Protein 3BB6 (pdb70)

Secondary structure (DSSP, 8-state):
----TT-EEEEE---B-TTTS-GGGGSSB--TT--TTEEEEEE---EEEEEEESSTT-SS-SEEEEEETTBEEEPPSS-EEEEE--TT--BEEEEEE-TTT--B-/----TT-EEEEEPPPB-TTTS-GGGGS-B--TT--TTEEEEEE---EEEEEE-SSSS-SS-SEEEEEETTBEEEPPSS--EEEE--TT--BEEEEEE-TTT--B---/----TT-EEEEE---B-TTTS-GGGGSSB----SSS-PEEEEE---EEEEEE-SSSS-SS-SEEEEEETTBEEEPPTT--EEEE--TT--BEEEEEE-------SS---/----TT-EEEEE---B-TTTS-GGGSSSB----SSTT-EEEEE---EEEEEE-SSTT-SS-SEEEEEETTBEEEPPTT--EEEE---S--BEEEEEE---

Nearest PDB structures (foldseek):
  3bb6-assembly3_D  TM=9.690E-01  e=2.641E-16  Escherichia coli K-12
  3bb6-assembly1_C  TM=9.074E-01  e=3.732E-17  Escherichia coli K-12
  3dl3-assembly3_E  TM=9.342E-01  e=2.863E-09  Aliivibrio fischeri ES114
  3dl3-assembly3_B  TM=9.219E-01  e=2.568E-09  Aliivibrio fischeri ES114
  3dl3-assembly4_I  TM=8.961E-01  e=1.854E-09  Aliivibrio fischeri ES114

CATH classification: 2.60.120.10

InterPro domains:
  IPR014510 Tellurite resistance predicted, YeaR [PIRSF020632] (1-119)
  IPR014710 RmlC-like jelly roll fold [G3DSA:2.60.120.10] (1-119)
  IPR015392 TehB/YeaR-like domain [PF09313] (12-96)

Structure (mmCIF, N/CA/C/O backbone):
data_3BB6
#
_entry.id   3BB6
#
_cell.length_a   68.943
_cell.length_b   82.472
_cell.length_c   109.924
_cell.angle_alpha   90.00
_cell.angle_beta   90.00
_cell.angle_gamma   90.00
#
_symmetry.space_group_name_H-M   'P 21 21 21'
#
loop_
_entity.id
_entity.type
_entity.pdbx_description
1 polymer 'Uncharacterized protein yeaR'
2 non-polymer 'ZINC ION'
3 water water
#
loop_
_atom_site.group_PDB
_atom_site.id
_atom_site.type_symbol
_atom_site.label_atom_id
_atom_site.label_alt_id
_atom_site.label_comp_id
_atom_site.label_asym_id
_atom_site.label_entity_id
_atom_site.label_seq_id
_atom_site.pdbx_PDB_ins_code
_atom_site.Cartn_x
_atom_site.Cartn_y
_atom_site.Cartn_z
_atom_site.occupancy
_atom_site.B_iso_or_equiv
_atom_site.auth_seq_id
_atom_site.auth_comp_id
_atom_site.auth_asym_id
_atom_site.auth_atom_id
_atom_site.pdbx_PDB_model_num
ATOM 9 N N . LEU A 1 2 ? -13.442 41.679 76.233 1.00 18.00 2 LEU A N 1
ATOM 10 C CA . LEU A 1 2 ? -14.099 40.631 75.458 1.00 18.85 2 LEU A CA 1
ATOM 11 C C . LEU A 1 2 ? -13.343 40.580 74.142 1.00 19.21 2 LEU A C 1
ATOM 12 O O . LEU A 1 2 ? -12.929 41.619 73.623 1.00 18.96 2 LEU A O 1
ATOM 17 N N . GLN A 1 3 ? -13.143 39.381 73.616 1.00 19.14 3 GLN A N 1
ATOM 18 C CA . GLN A 1 3 ? -12.454 39.222 72.349 1.00 22.00 3 GLN A CA 1
ATOM 19 C C . GLN A 1 3 ? -13.374 38.401 71.473 1.00 22.65 3 GLN A C 1
ATOM 20 O O . GLN A 1 3 ? -14.116 37.546 71.966 1.00 22.82 3 GLN A O 1
ATOM 26 N N . ILE A 1 4 ? -13.361 38.689 70.182 1.00 21.10 4 ILE A N 1
ATOM 27 C CA . ILE A 1 4 ? -14.198 37.952 69.259 1.00 19.14 4 ILE A CA 1
ATOM 28 C C . ILE A 1 4 ? -13.301 36.909 68.604 1.00 19.09 4 ILE A C 1
ATOM 29 O O . ILE A 1 4 ? -12.244 37.236 68.074 1.00 16.76 4 ILE A O 1
ATOM 34 N N . PRO A 1 5 ? -13.696 35.628 68.673 1.00 20.61 5 PRO A N 1
ATOM 35 C CA . PRO A 1 5 ? -12.919 34.533 68.084 1.00 21.06 5 PRO A CA 1
ATOM 36 C C . PRO A 1 5 ? -12.514 34.812 66.632 1.00 21.95 5 PRO A C 1
ATOM 37 O O . PRO A 1 5 ? -13.254 35.459 65.881 1.00 22.69 5 PRO A O 1
ATOM 41 N N . GLN A 1 6 ? -11.339 34.311 66.257 1.00 22.09 6 GLN A N 1
ATOM 42 C CA . GLN A 1 6 ? -10.784 34.479 64.916 1.00 23.20 6 GLN A CA 1
ATOM 43 C C . GLN A 1 6 ? -11.651 33.991 63.753 1.00 22.73 6 GLN A C 1
ATOM 44 O O . GLN A 1 6 ? -11.567 34.534 62.646 1.00 21.84 6 GLN A O 1
ATOM 50 N N . ASN A 1 7 ? -12.473 32.973 63.986 1.00 22.36 7 ASN A N 1
ATOM 51 C CA . ASN A 1 7 ? -13.318 32.432 62.923 1.00 22.88 7 ASN A CA 1
ATOM 52 C C . ASN A 1 7 ? -14.631 33.187 62.710 1.00 21.48 7 ASN A C 1
ATOM 53 O O . ASN A 1 7 ? -15.351 32.905 61.756 1.00 23.53 7 ASN A O 1
ATOM 58 N N . TYR A 1 8 ? -14.957 34.142 63.574 1.00 20.44 8 TYR A N 1
ATOM 59 C CA . TYR A 1 8 ? -16.217 34.866 63.406 1.00 20.15 8 TYR A CA 1
ATOM 60 C C . TYR A 1 8 ? -16.284 35.694 62.123 1.00 19.92 8 TYR A C 1
ATOM 61 O O . TYR A 1 8 ? -15.262 36.102 61.584 1.00 21.33 8 TYR A O 1
ATOM 70 N N . ILE A 1 9 ? -17.499 35.941 61.645 1.00 21.43 9 ILE A N 1
ATOM 71 C CA . ILE A 1 9 ? -17.727 36.655 60.392 1.00 21.06 9 ILE A CA 1
ATOM 72 C C . ILE A 1 9 ? -18.278 38.069 60.571 1.00 22.09 9 ILE A C 1
ATOM 73 O O . ILE A 1 9 ? -19.176 38.286 61.382 1.00 22.44 9 ILE A O 1
ATOM 78 N N . HIS A 1 10 ? -17.750 39.024 59.807 1.00 22.10 10 HIS A N 1
ATOM 79 C CA . HIS A 1 10 ? -18.246 40.396 59.875 1.00 25.83 10 HIS A CA 1
ATOM 80 C C . HIS A 1 10 ? -19.547 40.408 59.069 1.00 26.73 10 HIS A C 1
ATOM 81 O O . HIS A 1 10 ? -19.545 40.133 57.866 1.00 27.77 10 HIS A O 1
ATOM 88 N N . THR A 1 11 ? -20.653 40.731 59.730 1.00 27.80 11 THR A N 1
ATOM 89 C CA . THR A 1 11 ? -21.955 40.723 59.070 1.00 30.10 11 THR A CA 1
ATOM 90 C C . THR A 1 11 ? -22.555 42.071 58.739 1.00 30.95 11 THR A C 1
ATOM 91 O O . THR A 1 11 ? -23.203 42.228 57.707 1.00 32.73 11 THR A O 1
ATOM 95 N N . ARG A 1 12 ? -22.360 43.044 59.617 1.00 32.16 12 ARG A N 1
ATOM 96 C CA . ARG A 1 12 ? -22.934 44.358 59.389 1.00 32.17 12 ARG A CA 1
ATOM 97 C C . ARG A 1 12 ? -22.118 45.466 60.034 1.00 31.13 12 ARG A C 1
ATOM 98 O O . ARG A 1 12 ? -21.442 45.265 61.047 1.00 29.84 12 ARG A O 1
ATOM 106 N N . SER A 1 13 ? -22.193 46.644 59.434 1.00 29.25 13 SER A N 1
ATOM 107 C CA . SER A 1 13 ? -21.493 47.801 59.941 1.00 29.32 13 SER A CA 1
ATOM 108 C C . SER A 1 13 ? -22.471 48.961 59.927 1.00 28.25 13 SER A C 1
ATOM 109 O O . SER A 1 13 ? -23.125 49.195 58.920 1.00 29.68 13 SER A O 1
ATOM 112 N N . THR A 1 14 ? -22.601 49.678 61.038 1.00 27.10 14 THR A N 1
ATOM 113 C CA . THR A 1 14 ? -23.508 50.822 61.059 1.00 25.96 14 THR A CA 1
ATOM 114 C C . THR A 1 14 ? -22.695 52.025 60.594 1.00 27.23 14 THR A C 1
ATOM 115 O O . THR A 1 14 ? -21.463 52.001 60.624 1.00 27.05 14 THR A O 1
ATOM 119 N N . PRO A 1 15 ? -23.367 53.090 60.141 1.00 27.22 15 PRO A N 1
ATOM 120 C CA . PRO A 1 15 ? -22.565 54.238 59.712 1.00 26.07 15 PRO A CA 1
ATOM 121 C C . PRO A 1 15 ? -22.088 54.987 60.948 1.00 24.84 15 PRO A C 1
ATOM 122 O O . PRO A 1 15 ? -22.444 54.625 62.066 1.00 25.12 15 PRO A O 1
ATOM 126 N N . PHE A 1 16 ? -21.270 56.013 60.751 1.00 23.35 16 PHE A N 1
ATOM 127 C CA . PHE A 1 16 ? -20.782 56.804 61.869 1.00 23.10 16 PHE A CA 1
ATOM 128 C C . PHE A 1 16 ? -21.947 57.575 62.478 1.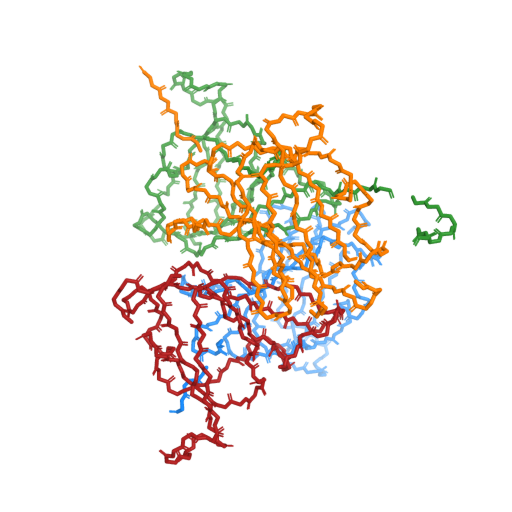00 24.87 16 PHE A C 1
ATOM 129 O O . PHE A 1 16 ? -22.756 58.164 61.753 1.00 25.55 16 PHE A O 1
ATOM 137 N N . TRP A 1 17 ? -22.037 57.562 63.806 1.00 24.01 17 TRP A N 1
ATOM 138 C CA . TRP A 1 17 ? -23.103 58.267 64.500 1.00 24.04 17 TRP A CA 1
ATOM 139 C C . TRP A 1 17 ? -22.589 59.140 65.638 1.00 24.05 17 TRP A C 1
ATOM 140 O O . TRP A 1 17 ? -21.522 58.881 66.209 1.00 22.54 17 TRP A O 1
ATOM 151 N N . ASN A 1 18 ? -23.380 60.165 65.960 1.00 22.83 18 ASN A N 1
ATOM 152 C CA . ASN A 1 18 ? -23.104 61.098 67.051 1.00 24.41 18 ASN A CA 1
ATOM 153 C C . ASN A 1 18 ? -24.420 61.206 67.833 1.00 23.58 18 ASN A C 1
ATOM 154 O O . ASN A 1 18 ? -25.407 60.559 67.478 1.00 22.45 18 ASN A O 1
ATOM 159 N N . LYS A 1 19 ? -24.447 62.009 68.889 1.00 25.95 19 LYS A N 1
ATOM 160 C CA . LYS A 1 19 ? -25.661 62.135 69.695 1.00 29.74 19 LYS A CA 1
ATOM 161 C C . LYS A 1 19 ? -26.932 62.372 68.895 1.00 29.85 19 LYS A C 1
ATOM 162 O O . LYS A 1 19 ? -28.003 61.919 69.292 1.00 30.78 19 LYS A O 1
ATOM 168 N N . GLN A 1 20 ? -26.812 63.066 67.765 1.00 29.32 20 GLN A N 1
ATOM 169 C CA . GLN A 1 20 ? -27.969 63.383 66.930 1.00 29.81 20 GLN A CA 1
ATOM 170 C C . GLN A 1 20 ? -28.390 62.373 65.850 1.00 29.69 20 GLN A C 1
ATOM 171 O O . GLN A 1 20 ? -29.586 62.167 65.631 1.00 28.97 20 GLN A O 1
ATOM 177 N N . THR A 1 21 ? -27.423 61.751 65.177 1.00 28.88 21 THR A N 1
ATOM 178 C CA . THR A 1 21 ? -27.729 60.811 64.098 1.00 27.23 21 THR A CA 1
ATOM 179 C C . THR A 1 21 ? -27.969 59.374 64.523 1.00 27.79 21 THR A C 1
ATOM 180 O O . THR A 1 21 ? -28.529 58.585 63.761 1.00 28.26 21 THR A O 1
ATOM 184 N N . ALA A 1 22 ? -27.541 59.027 65.731 1.00 28.28 22 ALA A N 1
ATOM 185 C CA . ALA A 1 22 ? -27.721 57.667 66.225 1.00 29.55 22 ALA A CA 1
ATOM 186 C C . ALA A 1 22 ? -29.152 57.469 66.726 1.00 29.69 22 ALA A C 1
ATOM 187 O O . ALA A 1 22 ? -29.781 58.408 67.214 1.00 30.20 22 ALA A O 1
ATOM 189 N N . PRO A 1 23 ? -29.690 56.245 66.603 1.00 30.84 23 PRO A N 1
ATOM 190 C CA . PRO A 1 23 ? -31.059 55.972 67.069 1.00 31.06 23 PRO A CA 1
ATOM 191 C C . PRO A 1 23 ? -31.219 56.394 68.525 1.00 31.67 23 PRO A C 1
ATOM 192 O O . PRO A 1 23 ? -30.449 55.970 69.386 1.00 32.60 23 PRO A O 1
ATOM 196 N N . ALA A 1 24 ? -32.214 57.229 68.795 1.00 31.93 24 ALA A N 1
ATOM 197 C CA . ALA A 1 24 ? -32.453 57.717 70.148 1.00 32.64 24 ALA A CA 1
ATOM 198 C C . ALA A 1 24 ? -32.401 56.627 71.223 1.00 32.84 24 ALA A C 1
ATOM 199 O O . ALA A 1 24 ? -31.788 56.818 72.278 1.00 31.62 24 ALA A O 1
ATOM 201 N N . GLY A 1 25 ? -33.035 55.488 70.950 1.00 32.03 25 GLY A N 1
ATOM 202 C CA . GLY A 1 25 ? -33.084 54.401 71.918 1.00 33.00 25 GLY A CA 1
ATOM 203 C C . GLY A 1 25 ? -31.785 53.708 72.312 1.00 34.36 25 GLY A C 1
ATOM 204 O O . GLY A 1 25 ? -31.776 52.890 73.234 1.00 32.26 25 GLY A O 1
ATOM 205 N N . ILE A 1 26 ? -30.689 54.024 71.627 1.00 34.71 26 ILE A N 1
ATOM 206 C CA . ILE A 1 26 ? -29.414 53.401 71.944 1.00 33.68 26 ILE A CA 1
ATOM 207 C C . ILE A 1 26 ? -28.858 53.974 73.250 1.00 33.76 26 ILE A C 1
ATOM 208 O O . ILE A 1 26 ? -28.058 53.327 73.927 1.00 33.10 26 ILE A O 1
ATOM 213 N N . PHE A 1 27 ? -29.301 55.178 73.608 1.00 32.17 27 PHE A N 1
ATOM 214 C CA . PHE A 1 27 ? -28.845 55.826 74.833 1.00 31.96 27 PHE A CA 1
ATOM 215 C C . PHE A 1 27 ? -29.691 55.439 76.040 1.00 32.20 27 PHE A C 1
ATOM 216 O O . PHE A 1 27 ? -29.413 55.855 77.163 1.00 30.75 27 PHE A O 1
ATOM 224 N N . GLU A 1 28 ? -30.721 54.633 75.803 1.00 33.03 28 GLU A N 1
ATOM 225 C CA . GLU A 1 28 ? -31.588 54.168 76.883 1.00 35.09 28 GLU A CA 1
ATOM 226 C C . GLU A 1 28 ? -31.319 52.683 77.082 1.00 33.81 28 GLU A C 1
ATOM 227 O O . GLU A 1 28 ? -30.899 52.001 76.147 1.00 34.72 28 GLU A O 1
ATOM 233 N N . ARG A 1 29 ? -31.557 52.181 78.288 1.00 32.64 29 ARG A N 1
ATOM 234 C CA . ARG A 1 29 ? -31.313 50.770 78.579 1.00 32.48 29 ARG A CA 1
ATOM 235 C C . ARG A 1 29 ? -32.089 49.905 77.606 1.00 31.36 29 ARG A C 1
ATOM 236 O O . ARG A 1 29 ? -33.303 50.038 77.455 1.00 29.44 29 ARG A O 1
ATOM 244 N N . HIS A 1 30 ? -31.371 49.023 76.927 1.00 30.86 30 HIS A N 1
ATOM 245 C CA . HIS A 1 30 ? -31.992 48.164 75.942 1.00 31.83 30 HIS A CA 1
ATOM 246 C C . HIS A 1 30 ? -31.221 46.877 75.749 1.00 32.36 30 HIS A C 1
ATOM 247 O O . HIS A 1 30 ? -30.140 46.688 76.300 1.00 32.23 30 HIS A O 1
ATOM 254 N N . LEU A 1 31 ? -31.800 46.004 74.934 1.00 34.35 31 LEU A N 1
ATOM 255 C CA . LEU A 1 31 ? -31.210 44.719 74.591 1.00 35.98 31 LEU A CA 1
ATOM 256 C C . LEU A 1 31 ? -31.017 44.801 73.079 1.00 37.03 31 LEU A C 1
ATOM 257 O O . LEU A 1 31 ? -31.951 45.137 72.353 1.00 36.69 31 LEU A O 1
ATOM 262 N N . ASP A 1 32 ? -29.807 44.538 72.601 1.00 38.40 32 ASP A N 1
ATOM 263 C CA . ASP A 1 32 ? -29.564 44.604 71.166 1.00 40.11 32 ASP A CA 1
ATOM 264 C C . ASP A 1 32 ? -30.513 43.677 70.411 1.00 40.09 32 ASP A C 1
ATOM 265 O O . ASP A 1 32 ? -30.648 42.497 70.731 1.00 39.73 32 ASP A O 1
ATOM 270 N N . LYS A 1 33 ? -31.174 44.236 69.408 1.00 40.94 33 LYS A N 1
ATOM 271 C CA . LYS A 1 33 ? -32.132 43.506 68.594 1.00 42.67 33 LYS A CA 1
ATOM 272 C C . LYS A 1 33 ? -31.515 42.263 67.949 1.00 41.77 33 LYS A C 1
ATOM 273 O O . LYS A 1 33 ? -30.628 42.367 67.096 1.00 41.61 33 LYS A O 1
ATOM 279 N N . GLY A 1 34 ? -31.982 41.091 68.373 1.00 39.73 34 GLY A N 1
ATOM 280 C CA . GLY A 1 34 ? -31.475 39.848 67.820 1.00 36.68 34 GLY A CA 1
ATOM 281 C C . GLY A 1 34 ? -30.286 39.262 68.560 1.00 35.79 34 GLY A C 1
ATOM 282 O O . GLY A 1 34 ? -29.777 38.206 68.167 1.00 35.79 34 GLY A O 1
ATOM 283 N N . THR A 1 35 ? -29.834 39.931 69.621 1.00 32.31 35 THR A N 1
ATOM 284 C CA . THR A 1 35 ? -28.689 39.434 70.387 1.00 29.96 35 THR A CA 1
ATOM 285 C C . THR A 1 35 ? -28.915 38.009 70.892 1.00 29.38 35 THR A C 1
ATOM 286 O O . THR A 1 35 ? -30.010 37.659 71.325 1.00 29.32 35 THR A O 1
ATOM 290 N N . ARG A 1 36 ? -27.865 37.197 70.831 1.00 28.07 36 ARG A N 1
ATOM 291 C CA . ARG A 1 36 ? -27.914 35.818 71.293 1.00 27.93 36 ARG A CA 1
ATOM 292 C C . ARG A 1 36 ? -26.475 35.300 71.288 1.00 27.75 36 ARG A C 1
ATOM 293 O O . ARG A 1 36 ? -25.584 35.929 70.712 1.00 27.37 36 ARG A O 1
ATOM 301 N N . PRO A 1 37 ? -26.218 34.153 71.925 1.00 26.94 37 PRO A N 1
ATOM 302 C CA . PRO A 1 37 ? -24.830 33.678 71.907 1.00 26.41 37 PRO A CA 1
ATOM 303 C C . PRO A 1 37 ? -24.293 33.551 70.486 1.00 26.24 37 PRO A C 1
ATOM 304 O O . PRO A 1 37 ? -24.953 32.978 69.616 1.00 27.51 37 PRO A O 1
ATOM 308 N N . GLY A 1 38 ? -23.106 34.112 70.256 1.00 23.87 38 GLY A N 1
ATOM 309 C CA . GLY A 1 38 ? -22.493 34.054 68.940 1.00 22.80 38 GLY A CA 1
ATOM 310 C C . GLY A 1 38 ? -22.650 35.335 68.132 1.00 21.07 38 GLY A C 1
ATOM 311 O O . GLY A 1 38 ? -22.286 35.388 66.961 1.00 23.54 38 GLY A O 1
ATOM 312 N N . VAL A 1 39 ? -23.207 36.365 68.754 1.00 19.45 39 VAL A N 1
ATOM 313 C CA . VAL A 1 39 ? -23.397 37.654 68.100 1.00 20.15 39 VAL A CA 1
ATOM 314 C C . VAL A 1 39 ? -22.724 38.722 68.962 1.00 20.01 39 VAL A C 1
ATOM 315 O O . VAL A 1 39 ? -23.251 39.115 69.998 1.00 19.02 39 VAL A O 1
ATOM 319 N N . TYR A 1 40 ? -21.561 39.189 68.512 1.00 19.88 40 TYR A N 1
ATOM 320 C CA . TYR A 1 40 ? -20.794 40.188 69.242 1.00 20.09 40 TYR A CA 1
ATOM 321 C C . TYR A 1 40 ? -20.693 41.535 68.558 1.00 19.79 40 TYR A C 1
ATOM 322 O O . TYR A 1 40 ? -20.251 41.620 67.412 1.00 18.73 40 TYR A O 1
ATOM 331 N N . PRO A 1 41 ? -21.122 42.606 69.243 1.00 19.66 41 PRO A N 1
ATOM 332 C CA . PRO A 1 41 ? -21.014 43.931 68.625 1.00 18.53 41 PRO A CA 1
ATOM 333 C C . PRO A 1 41 ? -19.691 44.574 69.085 1.00 17.89 41 PRO A C 1
ATOM 334 O O . PRO A 1 41 ? -19.251 44.362 70.220 1.00 18.77 41 PRO A O 1
ATOM 338 N N . ARG A 1 42 ? -19.053 45.338 68.200 1.00 17.50 42 ARG A N 1
ATOM 339 C CA . ARG A 1 42 ? -17.793 46.029 68.505 1.00 15.55 42 ARG A CA 1
ATOM 340 C C . ARG A 1 42 ? -17.974 47.531 68.254 1.00 14.23 42 ARG A C 1
ATOM 341 O O . ARG A 1 42 ? -18.299 47.954 67.141 1.00 13.83 42 ARG A O 1
ATOM 349 N N . LEU A 1 43 ? -17.762 48.336 69.290 1.00 14.33 43 LEU A N 1
ATOM 350 C CA . LEU A 1 43 ? -17.924 49.772 69.154 1.00 13.95 43 LEU A CA 1
ATOM 351 C C . LEU A 1 43 ? -16.586 50.486 69.178 1.00 13.45 43 LEU A C 1
ATOM 352 O O . LEU A 1 43 ? -15.843 50.410 70.146 1.00 12.68 43 LEU A O 1
ATOM 357 N N . SER A 1 44 ? -16.296 51.185 68.089 1.00 14.07 44 SER A N 1
ATOM 358 C CA . SER A 1 44 ? -15.055 51.935 67.952 1.00 16.63 44 SER A CA 1
ATOM 359 C C . SER A 1 44 ? -15.381 53.422 67.934 1.00 17.00 44 SER A C 1
ATOM 360 O O . SER A 1 44 ? -16.286 53.850 67.219 1.00 17.43 44 SER A O 1
ATOM 363 N N . VAL A 1 45 ? -14.661 54.224 68.710 1.00 17.87 45 VAL A N 1
ATOM 364 C CA . VAL A 1 45 ? -14.955 55.646 68.677 1.00 19.88 45 VAL A CA 1
ATOM 365 C C . VAL A 1 45 ? -13.838 56.393 67.943 1.00 18.67 45 VAL A C 1
ATOM 366 O O . VAL A 1 45 ? -12.659 56.305 68.298 1.00 18.27 45 VAL A O 1
ATOM 378 N N . HIS A 1 47 ? -13.820 59.804 67.422 1.00 20.33 47 HIS A N 1
ATOM 379 C CA . HIS A 1 47 ? -13.536 61.095 68.048 1.00 21.80 47 HIS A CA 1
ATOM 380 C C . HIS A 1 47 ? -14.336 61.225 69.336 1.00 19.39 47 HIS A C 1
ATOM 381 O O . HIS A 1 47 ? -15.481 60.780 69.418 1.00 18.44 47 HIS A O 1
ATOM 388 N N . GLY A 1 48 ? -13.717 61.834 70.340 1.00 18.29 48 GLY A N 1
ATOM 389 C CA . GLY A 1 48 ? -14.387 61.996 71.613 1.00 17.60 48 GLY A CA 1
ATOM 390 C C . GLY A 1 48 ? -14.303 60.723 72.434 1.00 17.59 48 GLY A C 1
ATOM 391 O O . GLY A 1 48 ? -13.247 60.101 72.521 1.00 18.99 48 GLY A O 1
ATOM 392 N N . ALA A 1 49 ? -15.418 60.318 73.026 1.00 16.24 49 ALA A N 1
ATOM 393 C CA . ALA A 1 49 ? -15.427 59.115 73.841 1.00 16.76 49 ALA A CA 1
ATOM 394 C C . ALA A 1 49 ? -16.843 58.645 74.103 1.00 16.78 49 ALA A C 1
ATOM 395 O O . ALA A 1 49 ? -17.766 59.451 74.202 1.00 18.24 49 ALA A O 1
ATOM 397 N N . VAL A 1 50 ? -17.007 57.332 74.214 1.00 17.74 50 VAL A N 1
ATOM 398 C CA . VAL A 1 50 ? -18.309 56.738 74.475 1.00 16.68 50 VAL A CA 1
ATOM 399 C C . VAL A 1 50 ? -18.231 55.850 75.705 1.00 19.48 50 VAL A C 1
ATOM 400 O O . VAL A 1 50 ? -17.278 55.084 75.880 1.00 21.31 50 VAL A O 1
ATOM 404 N N . LYS A 1 51 ? -19.230 55.962 76.567 1.00 19.35 51 LYS A N 1
ATOM 405 C CA . LYS A 1 51 ? -19.264 55.156 77.766 1.00 20.21 51 LYS A CA 1
ATOM 406 C C . LYS A 1 51 ? -20.328 54.071 77.670 1.00 21.58 51 LYS A C 1
ATOM 407 O O . LYS A 1 51 ? -21.475 54.338 77.293 1.00 19.26 51 LYS A O 1
ATOM 413 N N . TYR A 1 52 ? -19.938 52.845 78.007 1.00 20.03 52 TYR A N 1
ATOM 414 C CA . TYR A 1 52 ? -20.863 51.725 78.008 1.00 18.70 52 TYR A CA 1
ATOM 415 C C . TYR A 1 52 ? -21.134 51.304 79.455 1.00 19.18 52 TYR A C 1
ATOM 416 O O . TYR A 1 52 ? -20.207 51.190 80.264 1.00 18.33 52 TYR A O 1
ATOM 425 N N . LEU A 1 53 ? -22.412 51.089 79.770 1.00 20.05 53 LEU A N 1
ATOM 426 C CA . LEU A 1 53 ? -22.847 50.656 81.099 1.00 18.32 53 LEU A CA 1
ATOM 427 C C . LEU A 1 53 ? -23.672 49.388 80.910 1.00 20.22 53 LEU A C 1
ATOM 428 O O . LEU A 1 53 ? -24.688 49.394 80.200 1.00 19.39 53 LEU A O 1
ATOM 433 N N . GLY A 1 54 ? -23.233 48.301 81.543 1.00 21.15 54 GLY A N 1
ATOM 434 C CA . GLY A 1 54 ? -23.945 47.036 81.445 1.00 20.76 54 GLY A CA 1
ATOM 435 C C . GLY A 1 54 ? -24.659 46.686 82.739 1.00 21.28 54 GLY A C 1
ATOM 436 O O . GLY A 1 54 ? -24.153 46.948 83.835 1.00 21.16 54 GLY A O 1
ATOM 437 N N . TYR A 1 55 ? -25.843 46.092 82.623 1.00 21.47 55 TYR A N 1
ATOM 438 C CA . TYR A 1 55 ? -26.613 45.725 83.811 1.00 20.96 55 TYR A CA 1
ATOM 439 C C . TYR A 1 55 ? -26.895 44.234 83.893 1.00 21.36 55 TYR A C 1
ATOM 440 O O . TYR A 1 55 ? -27.076 43.572 82.874 1.00 20.49 55 TYR A O 1
ATOM 449 N N . ALA A 1 56 ? -26.927 43.721 85.122 1.00 21.57 56 ALA A N 1
ATOM 450 C CA . ALA A 1 56 ? -27.195 42.313 85.395 1.00 23.57 56 ALA A CA 1
ATOM 451 C C . ALA A 1 56 ? -28.532 41.869 84.790 1.00 25.15 56 ALA A C 1
ATOM 452 O O . ALA A 1 56 ? -28.676 40.726 84.355 1.00 25.68 56 ALA A O 1
ATOM 454 N N . ASP A 1 57 ? -29.512 42.766 84.789 1.00 25.01 57 ASP A N 1
ATOM 455 C CA . ASP A 1 57 ? -30.808 42.466 84.209 1.00 27.23 57 ASP A CA 1
ATOM 456 C C . ASP A 1 57 ? -31.530 43.755 83.854 1.00 28.31 57 ASP A C 1
ATOM 457 O O . ASP A 1 57 ? -31.034 44.861 84.108 1.00 27.68 57 ASP A O 1
ATOM 462 N N . GLU A 1 58 ? -32.710 43.600 83.267 1.00 29.49 58 GLU A N 1
ATOM 463 C CA . GLU A 1 58 ? -33.508 44.733 82.823 1.00 31.49 58 GLU A CA 1
ATOM 464 C C . GLU A 1 58 ? -33.824 45.769 83.889 1.00 31.55 58 GLU A C 1
ATOM 465 O O . GLU A 1 58 ? -33.884 46.958 83.582 1.00 30.89 58 GLU A O 1
ATOM 471 N N . HIS A 1 59 ? -34.005 45.345 85.137 1.00 32.11 59 HIS A N 1
ATOM 472 C CA . HIS A 1 59 ? -34.360 46.307 86.172 1.00 34.97 59 HIS A CA 1
ATOM 473 C C . HIS A 1 59 ? -33.352 46.608 87.271 1.00 34.22 59 HIS A C 1
ATOM 474 O O . HIS A 1 59 ? -33.701 47.263 88.256 1.00 34.90 59 HIS A O 1
ATOM 481 N N . SER A 1 60 ? -32.113 46.144 87.111 1.00 32.62 60 SER A N 1
ATOM 482 C CA . SER A 1 60 ? -31.066 46.415 88.097 1.00 31.81 60 SER A CA 1
ATOM 483 C C . SER A 1 60 ? -30.970 47.925 88.290 1.00 31.94 60 SER A C 1
ATOM 484 O O . SER A 1 60 ? -31.073 48.693 87.328 1.00 31.06 60 SER A O 1
ATOM 487 N N . ALA A 1 61 ? -30.777 48.342 89.534 1.00 31.41 61 ALA A N 1
ATOM 488 C CA . ALA A 1 61 ? -30.680 49.760 89.868 1.00 31.94 61 ALA A CA 1
ATOM 489 C C . ALA A 1 61 ? -29.332 50.347 89.457 1.00 31.98 61 ALA A C 1
ATOM 490 O O . ALA A 1 61 ? -29.249 51.517 89.087 1.00 33.39 61 ALA A O 1
ATOM 492 N N . GLU A 1 62 ? -28.279 49.538 89.524 1.00 29.98 62 GLU A N 1
ATOM 493 C CA . GLU A 1 62 ? -26.944 50.005 89.157 1.00 30.37 62 GLU A CA 1
ATOM 494 C C . GLU A 1 62 ? -26.266 49.041 88.188 1.00 28.80 62 GLU A C 1
ATOM 495 O O . GLU A 1 62 ? -26.550 47.836 88.180 1.00 29.17 62 GLU A O 1
ATOM 501 N N . PRO A 1 63 ? -25.348 49.554 87.358 1.00 25.83 63 PRO A N 1
ATOM 502 C CA . PRO A 1 63 ? -24.671 48.668 86.413 1.00 23.85 63 PRO A CA 1
ATOM 503 C C . PRO A 1 63 ? -23.579 47.851 87.084 1.00 21.72 63 PRO A C 1
ATOM 504 O O . PRO A 1 63 ? -23.025 48.258 88.104 1.00 19.34 63 PRO A O 1
ATOM 508 N N . ASP A 1 64 ? -23.277 46.695 86.504 1.00 20.24 64 ASP A N 1
ATOM 509 C CA . ASP A 1 64 ? -22.230 45.852 87.045 1.00 19.87 64 ASP A CA 1
ATOM 510 C C . ASP A 1 64 ? -21.064 45.809 86.063 1.00 18.84 64 ASP A C 1
ATOM 511 O O . ASP A 1 64 ? -20.149 45.004 86.211 1.00 17.04 64 ASP A O 1
ATOM 516 N N . GLN A 1 65 ? -21.097 46.689 85.062 1.00 19.06 65 GLN A N 1
ATOM 517 C CA . GLN A 1 65 ? -20.030 46.744 84.061 1.00 20.61 65 GLN A CA 1
ATOM 518 C C . GLN A 1 65 ? -19.899 48.149 83.446 1.00 20.34 65 GLN A C 1
ATOM 519 O O . GLN A 1 65 ? -20.843 48.669 82.859 1.00 21.01 65 GLN A O 1
ATOM 525 N N . VAL A 1 66 ? -18.724 48.759 83.591 1.00 20.67 66 VAL A N 1
ATOM 526 C CA . VAL A 1 66 ? -18.480 50.106 83.074 1.00 21.09 66 VAL A CA 1
ATOM 527 C C . VAL A 1 66 ? -17.273 50.121 82.149 1.00 21.95 66 VAL A C 1
ATOM 528 O O . VAL A 1 66 ? -16.189 49.694 82.537 1.00 22.60 66 VAL A O 1
ATOM 532 N N . ILE A 1 67 ? -17.461 50.622 80.932 1.00 21.49 67 ILE A N 1
ATOM 533 C CA . ILE A 1 67 ? -16.381 50.689 79.954 1.00 20.04 67 ILE A CA 1
ATOM 534 C C . ILE A 1 67 ? -16.333 52.053 79.274 1.00 22.13 67 ILE A C 1
ATOM 535 O O . ILE A 1 67 ? -17.298 52.476 78.630 1.00 23.08 67 ILE A O 1
ATOM 540 N N . LEU A 1 68 ? -15.206 52.740 79.409 1.00 22.94 68 LEU A N 1
ATOM 541 C CA . LEU A 1 68 ? -15.044 54.041 78.785 1.00 22.69 68 LEU A CA 1
ATOM 542 C C . LEU A 1 68 ? -14.174 53.850 77.546 1.00 23.66 68 LEU A C 1
ATOM 543 O O . LEU A 1 68 ? -13.007 53.476 77.654 1.00 23.54 68 LEU A O 1
ATOM 548 N N . ILE A 1 69 ? -14.759 54.084 76.373 1.00 24.22 69 ILE A N 1
ATOM 549 C CA . ILE A 1 69 ? -14.055 53.929 75.100 1.00 23.26 69 ILE A CA 1
ATOM 550 C C . ILE A 1 69 ? -13.632 55.290 74.546 1.00 23.41 69 ILE A C 1
ATOM 551 O O . ILE A 1 69 ? -14.480 56.155 74.282 1.00 22.11 69 ILE A O 1
ATOM 556 N N . GLU A 1 70 ? -12.326 55.481 74.373 1.00 22.49 70 GLU A N 1
ATOM 557 C CA . GLU A 1 70 ? -11.816 56.740 73.840 1.00 23.89 70 GLU A CA 1
ATOM 558 C C . GLU A 1 70 ? -11.473 56.627 72.364 1.00 22.72 70 GLU A C 1
ATOM 559 O O . GLU A 1 70 ? -11.458 55.526 71.796 1.00 20.49 70 GLU A O 1
ATOM 565 N N . ALA A 1 71 ? -11.209 57.772 71.741 1.00 18.53 71 ALA A N 1
ATOM 566 C CA . ALA A 1 71 ? -10.850 57.792 70.324 1.00 17.44 71 ALA A CA 1
ATOM 567 C C . ALA A 1 71 ? -9.640 56.875 70.104 1.00 15.79 71 ALA A C 1
ATOM 568 O O . ALA A 1 71 ? -8.667 56.947 70.848 1.00 13.45 71 ALA A O 1
ATOM 570 N N . GLY A 1 72 ? -9.698 56.019 69.089 1.00 15.23 72 GLY A N 1
ATOM 571 C CA . GLY A 1 72 ? -8.585 55.118 68.832 1.00 15.26 72 GLY A CA 1
ATOM 572 C C . GLY A 1 72 ? -8.763 53.769 69.509 1.00 15.62 72 GLY A C 1
ATOM 573 O O . GLY A 1 72 ? -7.969 52.833 69.326 1.00 14.77 72 GLY A O 1
ATOM 574 N N . GLN A 1 73 ? -9.817 53.663 70.308 1.00 15.50 73 GLN A N 1
ATOM 575 C CA . GLN A 1 73 ? -10.106 52.412 71.006 1.00 15.58 73 GLN A CA 1
ATOM 576 C C . GLN A 1 73 ? -11.418 51.792 70.521 1.00 15.60 73 GLN A C 1
ATOM 577 O O . GLN A 1 73 ? -12.227 52.444 69.839 1.00 14.41 73 GLN A O 1
ATOM 583 N N . PHE A 1 74 ? -11.620 50.527 70.883 1.00 12.71 74 PHE A N 1
ATOM 584 C CA . PHE A 1 74 ? -12.865 49.830 70.594 1.00 13.75 74 PHE A CA 1
ATOM 585 C C . PHE A 1 74 ? -13.102 48.889 71.759 1.00 16.28 74 PHE A C 1
ATOM 586 O O . PHE A 1 74 ? -12.185 48.588 72.536 1.00 14.84 74 PHE A O 1
ATOM 594 N N . ALA A 1 75 ? -14.339 48.437 71.890 1.00 16.02 75 ALA A N 1
ATOM 595 C CA . ALA A 1 75 ? -14.677 47.500 72.943 1.00 16.88 75 ALA A CA 1
ATOM 596 C C . ALA A 1 75 ? -15.748 46.594 72.381 1.00 16.66 75 ALA A C 1
ATOM 597 O O . ALA A 1 75 ? -16.595 47.034 71.595 1.00 15.52 75 ALA A O 1
ATOM 599 N N . VAL A 1 76 ? -15.677 45.328 72.777 1.00 15.94 76 VAL A N 1
ATOM 600 C CA . VAL A 1 76 ? -16.629 44.301 72.372 1.00 15.54 76 VAL A CA 1
ATOM 601 C C . VAL A 1 76 ? -17.581 44.120 73.557 1.00 16.75 76 VAL A C 1
ATOM 602 O O . VAL A 1 76 ? -17.134 43.930 74.686 1.00 17.08 76 VAL A O 1
ATOM 606 N N . PHE A 1 77 ? -18.886 44.190 73.308 1.00 18.17 77 PHE A N 1
ATOM 607 C CA . PHE A 1 77 ? -19.870 44.033 74.376 1.00 17.46 77 PHE A CA 1
ATOM 608 C C . PHE A 1 77 ? -20.417 42.608 74.471 1.00 18.56 77 PHE A C 1
ATOM 609 O O . PHE A 1 77 ? -20.559 41.915 73.462 1.00 18.83 77 PHE A O 1
ATOM 617 N N . PRO A 1 78 ? -20.727 42.155 75.696 1.00 19.07 78 PRO A N 1
ATOM 618 C CA . PRO A 1 78 ? -21.264 40.804 75.895 1.00 20.00 78 PRO A CA 1
ATOM 619 C C . PRO A 1 78 ? -22.679 40.702 75.316 1.00 20.86 78 PRO A C 1
ATOM 620 O O . PRO A 1 78 ? -23.481 41.624 75.467 1.00 22.67 78 PRO A O 1
ATOM 624 N N . PRO A 1 79 ? -23.000 39.589 74.634 1.00 21.61 79 PRO A N 1
ATOM 625 C CA . PRO A 1 79 ? -24.337 39.427 74.054 1.00 21.96 79 PRO A CA 1
ATOM 626 C C . PRO A 1 79 ? -25.411 39.091 75.091 1.00 23.50 79 PRO A C 1
ATOM 627 O O . PRO A 1 79 ? -25.108 38.611 76.183 1.00 21.99 79 PRO A O 1
ATOM 631 N N . GLU A 1 80 ? -26.666 39.355 74.747 1.00 24.80 80 GLU A N 1
ATOM 632 C CA . GLU A 1 80 ? -27.780 39.068 75.644 1.00 28.15 80 GLU A CA 1
ATOM 633 C C . GLU A 1 80 ? -27.647 39.800 76.968 1.00 27.37 80 GLU A C 1
ATOM 634 O O . GLU A 1 80 ? -27.936 39.232 78.015 1.00 29.33 80 GLU A O 1
ATOM 640 N N . LYS A 1 81 ? -27.193 41.043 76.945 1.00 26.48 81 LYS A N 1
ATOM 641 C CA . LYS A 1 81 ? -27.079 41.784 78.189 1.00 24.60 81 LYS A CA 1
ATOM 642 C C . LYS A 1 81 ? -27.682 43.184 78.058 1.00 22.84 81 LYS A C 1
ATOM 643 O O . LYS A 1 81 ? -27.472 43.870 77.057 1.00 21.76 81 LYS A O 1
ATOM 649 N N . TRP A 1 82 ? -28.468 43.586 79.052 1.00 20.66 82 TRP A N 1
ATOM 650 C CA . TRP A 1 82 ? -29.079 44.911 79.048 1.00 21.62 82 TRP A CA 1
ATOM 651 C C . TRP A 1 82 ? -27.985 45.968 79.249 1.00 21.58 82 TRP A C 1
ATOM 652 O O . TRP A 1 82 ? -27.091 45.798 80.081 1.00 20.22 82 TRP A O 1
ATOM 663 N N . HIS A 1 83 ? -28.069 47.063 78.500 1.00 20.65 83 HIS A N 1
ATOM 664 C CA . HIS A 1 83 ? -27.059 48.111 78.574 1.00 21.56 83 HIS A CA 1
ATOM 665 C C . HIS A 1 83 ? -27.509 49.350 77.818 1.00 22.13 83 HIS A C 1
ATOM 666 O O . HIS A 1 83 ? -28.636 49.429 77.321 1.00 23.48 83 HIS A O 1
ATOM 673 N N . ASN A 1 84 ? -26.579 50.293 77.708 1.00 22.83 84 ASN A N 1
ATOM 674 C CA . ASN A 1 84 ? -26.777 51.537 76.970 1.00 23.24 84 ASN A CA 1
ATOM 675 C C . ASN A 1 84 ? -25.426 52.255 76.870 1.00 22.95 84 ASN A C 1
ATOM 676 O O . ASN A 1 84 ? -24.508 51.989 77.656 1.00 21.80 84 ASN A O 1
ATOM 681 N N . ILE A 1 85 ? -25.291 53.138 75.886 1.00 21.88 85 ILE A N 1
ATOM 682 C CA . ILE A 1 85 ? -24.057 53.894 75.723 1.00 22.09 85 ILE A CA 1
ATOM 683 C C . ILE A 1 85 ? -24.349 55.362 75.962 1.00 22.11 85 ILE A C 1
ATOM 684 O O . ILE A 1 85 ? -25.506 55.772 76.002 1.00 23.39 85 ILE A O 1
ATOM 689 N N . GLU A 1 86 ? -23.294 56.146 76.127 1.00 24.57 86 GLU A N 1
ATOM 690 C CA . GLU A 1 86 ? -23.427 57.575 76.367 1.00 25.31 86 GLU A CA 1
ATOM 691 C C . GLU A 1 86 ? -22.273 58.271 75.680 1.00 24.16 86 GLU A C 1
ATOM 692 O O . GLU A 1 86 ? -21.125 57.897 75.869 1.00 25.08 86 GLU A O 1
ATOM 698 N N . ALA A 1 87 ? -22.577 59.278 74.877 1.00 24.69 87 ALA A N 1
ATOM 699 C CA . ALA A 1 87 ? -21.535 60.021 74.188 1.00 25.68 87 ALA A CA 1
ATOM 700 C C . ALA A 1 87 ? -21.006 61.056 75.178 1.00 26.60 87 ALA A C 1
ATOM 701 O O . ALA A 1 87 ? -21.779 61.811 75.746 1.00 26.44 87 ALA A O 1
ATOM 711 N N . THR A 1 89 ? -19.140 63.731 74.567 1.00 31.36 89 THR A N 1
ATOM 712 C CA . THR A 1 89 ? -19.055 65.087 74.028 1.00 31.68 89 THR A CA 1
ATOM 713 C C . THR A 1 89 ? -19.997 65.200 72.842 1.00 32.68 89 THR A C 1
ATOM 714 O O . THR A 1 89 ? -20.523 64.189 72.371 1.00 32.31 89 THR A O 1
ATOM 718 N N . ASP A 1 90 ? -20.208 66.429 72.373 1.00 32.75 90 ASP A N 1
ATOM 719 C CA . ASP A 1 90 ? -21.088 66.693 71.240 1.00 34.00 90 ASP A CA 1
ATOM 720 C C . ASP A 1 90 ? -20.459 66.291 69.905 1.00 33.37 90 ASP A C 1
ATOM 721 O O . ASP A 1 90 ? -21.157 65.836 68.992 1.00 33.38 90 ASP A O 1
ATOM 726 N N . ASP A 1 91 ? -19.146 66.454 69.787 1.00 31.65 91 ASP A N 1
ATOM 727 C CA . ASP A 1 91 ? -18.486 66.083 68.547 1.00 31.50 91 ASP A CA 1
ATOM 728 C C . ASP A 1 91 ? -18.082 64.611 68.532 1.00 28.96 91 ASP A C 1
ATOM 729 O O . ASP A 1 91 ? -17.416 64.156 67.598 1.00 28.46 91 ASP A O 1
ATOM 734 N N . THR A 1 92 ? -18.499 63.865 69.554 1.00 24.86 92 THR A N 1
ATOM 735 C CA . THR A 1 92 ? -18.175 62.441 69.617 1.00 21.43 92 THR A CA 1
ATOM 736 C C . THR A 1 92 ? -18.827 61.670 68.487 1.00 19.37 92 THR A C 1
ATOM 737 O O . THR A 1 92 ? -19.998 61.870 68.194 1.00 21.02 92 THR A O 1
ATOM 741 N N . TYR A 1 93 ? -18.072 60.807 67.824 1.00 18.52 93 TYR A N 1
ATOM 742 C CA . TYR A 1 93 ? -18.698 59.958 66.823 1.00 18.23 93 TYR A CA 1
ATOM 743 C C . TYR A 1 93 ? -18.054 58.580 66.792 1.00 17.53 93 TYR A C 1
ATOM 744 O O . TYR A 1 93 ? -16.846 58.421 66.942 1.00 17.44 93 TYR A O 1
ATOM 753 N N . PHE A 1 94 ? -18.901 57.581 66.618 1.00 17.87 94 PHE A N 1
ATOM 754 C CA . PHE A 1 94 ? -18.492 56.193 66.633 1.00 18.13 94 PHE A CA 1
ATOM 755 C C . PHE A 1 94 ? -19.309 55.429 65.609 1.00 19.59 94 PHE A C 1
ATOM 756 O O . PHE A 1 94 ? -20.213 55.980 64.981 1.00 19.43 94 PHE A O 1
ATOM 764 N N . ASN A 1 95 ? -18.993 54.151 65.452 1.00 19.07 95 ASN A N 1
ATOM 765 C CA . ASN A 1 95 ? -19.757 53.312 64.553 1.00 20.27 95 ASN A CA 1
ATOM 766 C C . ASN A 1 95 ? -19.685 51.948 65.204 1.00 20.84 95 ASN A C 1
ATOM 767 O O . ASN A 1 95 ? -18.846 51.713 66.073 1.00 22.04 95 ASN A O 1
ATOM 772 N N . ILE A 1 96 ? -20.565 51.049 64.801 1.00 20.70 96 ILE A N 1
ATOM 773 C CA . ILE A 1 96 ? -20.571 49.724 65.393 1.00 21.12 96 ILE A CA 1
ATOM 774 C C . ILE A 1 96 ? -20.496 48.635 64.336 1.00 20.83 96 ILE A C 1
ATOM 775 O O . ILE A 1 96 ? -21.213 48.685 63.330 1.00 21.46 96 ILE A O 1
ATOM 780 N N . ASP A 1 97 ? -19.615 47.663 64.566 1.00 18.72 97 ASP A N 1
ATOM 781 C CA . ASP A 1 97 ? -19.457 46.528 63.667 1.00 17.69 97 ASP A CA 1
ATOM 782 C C . ASP A 1 97 ? -19.931 45.294 64.418 1.00 19.14 97 ASP A C 1
ATOM 783 O O . ASP A 1 97 ? -19.660 45.140 65.612 1.00 18.89 97 ASP A O 1
ATOM 788 N N . PHE A 1 98 ? -20.635 44.415 63.716 1.00 18.26 98 PHE A N 1
ATOM 789 C CA . PHE A 1 98 ? -21.157 43.195 64.317 1.00 18.68 98 PHE A CA 1
ATOM 790 C C . PHE A 1 98 ? -20.486 41.979 63.707 1.00 19.24 98 PHE A C 1
ATOM 791 O O . PHE A 1 98 ? -20.260 41.926 62.503 1.00 20.05 98 PHE A O 1
ATOM 799 N N . PHE A 1 99 ? -20.175 41.006 64.552 1.00 18.86 99 PHE A N 1
ATOM 800 C CA . PHE A 1 99 ? -19.528 39.779 64.115 1.00 20.54 99 PHE A CA 1
ATOM 801 C C . PHE A 1 99 ? -20.308 38.596 64.676 1.00 20.97 99 PHE A C 1
ATOM 802 O O . PHE A 1 99 ? -20.800 38.657 65.807 1.00 21.42 99 PHE A O 1
ATOM 810 N N . VAL A 1 100 ? -20.422 37.522 63.903 1.00 20.31 100 VAL A N 1
ATOM 811 C CA . VAL A 1 100 ? -21.168 36.364 64.377 1.00 22.39 100 VAL A CA 1
ATOM 812 C C . VAL A 1 100 ? -20.515 35.036 64.035 1.00 21.22 100 VAL A C 1
ATOM 813 O O . VAL A 1 100 ? -19.829 34.901 63.016 1.00 19.32 100 VAL A O 1
ATOM 817 N N . ALA A 1 101 ? -20.740 34.061 64.906 1.00 21.41 101 ALA A N 1
ATOM 818 C CA . ALA A 1 101 ? -20.207 32.722 64.731 1.00 22.57 101 ALA A CA 1
ATOM 819 C C . ALA A 1 101 ? -20.734 32.056 63.449 1.00 23.12 101 ALA A C 1
ATOM 820 O O . ALA A 1 101 ? -21.872 32.293 63.024 1.00 22.94 101 ALA A O 1
ATOM 822 N N . PRO A 1 102 ? -19.901 31.225 62.806 1.00 23.76 102 PRO A N 1
ATOM 823 C CA . PRO A 1 102 ? -20.355 30.554 61.583 1.00 27.15 102 PRO A CA 1
ATOM 824 C C . PRO A 1 102 ? -21.552 29.619 61.845 1.00 28.57 102 PRO A C 1
ATOM 825 O O . PRO A 1 102 ? -22.499 29.590 61.060 1.00 27.26 102 PRO A O 1
ATOM 829 N N . GLU A 1 103 ? -21.518 28.885 62.958 1.00 30.97 103 GLU A N 1
ATOM 830 C CA . GLU A 1 103 ? -22.598 27.953 63.303 1.00 34.10 103 GLU A CA 1
ATOM 831 C C . GLU A 1 103 ? -23.949 28.626 63.510 1.00 35.28 103 GLU A C 1
ATOM 832 O O . GLU A 1 103 ? -24.986 27.973 63.392 1.00 34.85 103 GLU A O 1
ATOM 838 N N . VAL A 1 104 ? -23.957 29.918 63.826 1.00 36.93 104 VAL A N 1
ATOM 839 C CA . VAL A 1 104 ? -25.232 30.595 64.046 1.00 38.82 104 VAL A CA 1
ATOM 840 C C . VAL A 1 104 ? -25.655 31.394 62.832 1.00 39.77 104 VAL A C 1
ATOM 841 O O . VAL A 1 104 ? -26.806 31.811 62.708 1.00 40.80 104 VAL A O 1
ATOM 845 N N . LEU A 1 105 ? -24.714 31.600 61.928 1.00 40.81 105 LEU A N 1
ATOM 846 C CA . LEU A 1 105 ? -24.994 32.335 60.710 1.00 41.44 105 LEU A CA 1
ATOM 847 C C . LEU A 1 105 ? -25.619 31.309 59.759 1.00 41.17 105 LEU A C 1
ATOM 848 O O . LEU A 1 105 ? -26.452 31.631 58.906 1.00 38.87 105 LEU A O 1
ATOM 861 N N . GLU A 1 107 ? -27.070 27.655 60.694 1.00 43.10 107 GLU A N 1
ATOM 862 C CA . GLU A 1 107 ? -27.368 26.570 61.616 1.00 45.39 107 GLU A CA 1
ATOM 863 C C . GLU A 1 107 ? -27.831 25.307 60.910 1.00 44.72 107 GLU A C 1
ATOM 864 O O . GLU A 1 107 ? -28.869 25.293 60.247 1.00 45.08 107 GLU A O 1
ATOM 870 N N . GLY A 1 108 ? -27.038 24.249 61.048 1.00 45.29 108 GLY A N 1
ATOM 871 C CA . GLY A 1 108 ? -27.377 22.982 60.428 1.00 46.24 108 GLY A CA 1
ATOM 872 C C . GLY A 1 108 ? -28.499 22.271 61.164 1.00 47.38 108 GLY A C 1
ATOM 873 O O . GLY A 1 108 ? -28.877 22.659 62.271 1.00 46.11 108 GLY A O 1
ATOM 874 N N . ALA A 1 109 ? -29.043 21.233 60.539 1.00 48.61 109 ALA A N 1
ATOM 875 C CA . ALA A 1 109 ? -30.132 20.467 61.134 1.00 49.54 109 ALA A CA 1
ATOM 876 C C . ALA A 1 109 ? -29.645 19.696 62.357 1.00 49.38 109 ALA A C 1
ATOM 877 O O . ALA A 1 109 ? -28.868 18.749 62.228 1.00 50.55 109 ALA A O 1
ATOM 887 N N . LEU B 1 2 ? -18.578 37.489 30.069 1.00 20.66 2 LEU B N 1
ATOM 888 C CA . LEU B 1 2 ? -17.389 37.798 30.859 1.00 20.72 2 LEU B CA 1
ATOM 889 C C . LEU B 1 2 ? -17.557 37.116 32.205 1.00 18.60 2 LEU B C 1
ATOM 890 O O . LEU B 1 2 ? -18.668 37.014 32.722 1.00 19.79 2 LEU B O 1
ATOM 895 N N . GLN B 1 3 ? -16.459 36.615 32.756 1.00 19.05 3 GLN B N 1
ATOM 896 C CA . GLN B 1 3 ? -16.494 35.974 34.066 1.00 19.02 3 GLN B CA 1
ATOM 897 C C . GLN B 1 3 ? -15.430 36.599 34.968 1.00 17.76 3 GLN B C 1
ATOM 898 O O . GLN B 1 3 ? -14.306 36.873 34.537 1.00 17.30 3 GLN B O 1
ATOM 904 N N . ILE B 1 4 ? -15.802 36.847 36.217 1.00 16.59 4 ILE B N 1
ATOM 905 C CA . ILE B 1 4 ? -14.876 37.435 37.172 1.00 16.47 4 ILE B CA 1
ATOM 906 C C . ILE B 1 4 ? -14.094 36.268 37.761 1.00 17.22 4 ILE B C 1
ATOM 907 O O . ILE B 1 4 ? -14.687 35.318 38.258 1.00 17.87 4 ILE B O 1
ATOM 912 N N . PRO B 1 5 ? -12.752 36.307 37.681 1.00 17.85 5 PRO B N 1
ATOM 913 C CA . PRO B 1 5 ? -11.940 35.216 38.228 1.00 18.78 5 PRO B CA 1
ATOM 914 C C . PRO B 1 5 ? -12.267 34.924 39.684 1.00 18.83 5 PRO B C 1
ATOM 915 O O . PRO B 1 5 ? -12.504 35.828 40.488 1.00 18.54 5 PRO B O 1
ATOM 919 N N . GLN B 1 6 ? -12.261 33.639 40.000 1.00 20.48 6 GLN B N 1
ATOM 920 C CA . GLN B 1 6 ? -12.584 33.126 41.321 1.00 20.91 6 GLN B CA 1
ATOM 921 C C . GLN B 1 6 ? -11.763 33.685 42.495 1.00 20.71 6 GLN B C 1
ATOM 922 O O . GLN B 1 6 ? -12.199 33.594 43.643 1.00 19.84 6 GLN B O 1
ATOM 928 N N . ASN B 1 7 ? -10.596 34.270 42.239 1.00 21.07 7 ASN B N 1
ATOM 929 C CA . ASN B 1 7 ? -9.817 34.807 43.357 1.00 23.56 7 ASN B CA 1
ATOM 930 C C . ASN B 1 7 ? -10.091 36.290 43.627 1.00 23.30 7 ASN B C 1
ATOM 931 O O . ASN B 1 7 ? -9.514 36.866 44.555 1.00 24.85 7 ASN B O 1
ATOM 936 N N . TYR B 1 8 ? -10.989 36.899 42.851 1.00 21.84 8 TYR B N 1
ATOM 937 C CA . TYR B 1 8 ? -11.289 38.314 43.032 1.00 21.92 8 TYR B CA 1
ATOM 938 C C . TYR B 1 8 ? -12.050 38.613 44.320 1.00 23.37 8 TYR B C 1
ATOM 939 O O . TYR B 1 8 ? -12.667 37.732 44.911 1.00 25.05 8 TYR B O 1
ATOM 948 N N . ILE B 1 9 ? -12.009 39.869 44.744 1.00 23.39 9 ILE B N 1
ATOM 949 C CA . ILE B 1 9 ? -12.626 40.272 45.999 1.00 24.07 9 ILE B CA 1
ATOM 950 C C . ILE B 1 9 ? -13.747 41.288 45.845 1.00 24.67 9 ILE B C 1
ATOM 951 O O . ILE B 1 9 ? -13.598 42.288 45.148 1.00 25.83 9 ILE B O 1
ATOM 956 N N . HIS B 1 10 ? -14.872 41.025 46.502 1.00 24.77 10 HIS B N 1
ATOM 957 C CA . HIS B 1 10 ? -16.017 41.929 46.456 1.00 26.88 10 HIS B CA 1
ATOM 958 C C . HIS B 1 10 ? -15.643 43.207 47.213 1.00 27.33 10 HIS B C 1
ATOM 959 O O . HIS B 1 10 ? -15.285 43.138 48.383 1.00 28.25 10 HIS B O 1
ATOM 966 N N . THR B 1 11 ? -15.721 44.365 46.560 1.00 28.65 11 THR B N 1
ATOM 967 C CA . THR B 1 11 ? -15.352 45.627 47.220 1.00 31.50 11 THR B CA 1
ATOM 968 C C . THR B 1 11 ? -16.495 46.604 47.494 1.00 32.20 11 THR B C 1
ATOM 969 O O . THR B 1 11 ? -16.469 47.322 48.497 1.00 34.04 11 THR B O 1
ATOM 973 N N . ARG B 1 12 ? -17.481 46.652 46.607 1.00 33.47 12 ARG B N 1
ATOM 974 C CA . ARG B 1 12 ? -18.608 47.556 46.795 1.00 35.06 12 ARG B CA 1
ATOM 975 C C . ARG B 1 12 ? -19.906 47.019 46.213 1.00 34.60 12 ARG B C 1
ATOM 976 O O . ARG B 1 12 ? -19.914 46.274 45.229 1.00 32.72 12 ARG B O 1
ATOM 984 N N . SER B 1 13 ? -21.006 47.424 46.829 1.00 33.67 13 SER B N 1
ATOM 985 C CA . SER B 1 13 ? -22.320 47.019 46.387 1.00 34.88 13 SER B CA 1
ATOM 986 C C . SER B 1 13 ? -23.229 48.235 46.480 1.00 35.61 13 SER B C 1
ATOM 987 O O . SER B 1 13 ? -23.374 48.838 47.547 1.00 37.43 13 SER B O 1
ATOM 990 N N . THR B 1 14 ? -23.828 48.607 45.355 1.00 33.89 14 THR B N 1
ATOM 991 C CA . THR B 1 14 ? -24.726 49.751 45.325 1.00 32.69 14 THR B CA 1
ATOM 992 C C . THR B 1 14 ? -26.107 49.299 45.741 1.00 33.81 14 THR B C 1
ATOM 993 O O . THR B 1 14 ? -26.476 48.140 45.544 1.00 36.32 14 THR B O 1
ATOM 997 N N . PRO B 1 15 ? -26.902 50.208 46.314 1.00 32.94 15 PRO B N 1
ATOM 998 C CA . PRO B 1 15 ? -28.244 49.786 46.711 1.00 31.72 15 PRO B CA 1
ATOM 999 C C . PRO B 1 15 ? -29.065 49.574 45.446 1.00 32.06 15 PRO B C 1
ATOM 1000 O O . PRO B 1 15 ? -28.600 49.883 44.348 1.00 31.93 15 PRO B O 1
ATOM 1004 N N . PHE B 1 16 ? -30.272 49.044 45.589 1.00 31.05 16 PHE B N 1
ATOM 1005 C CA . PHE B 1 16 ? -31.130 48.814 44.436 1.00 31.49 16 PHE B CA 1
ATOM 1006 C C . PHE B 1 16 ? -31.528 50.146 43.809 1.00 32.31 16 PHE B C 1
ATOM 1007 O O . PHE B 1 16 ? -31.959 51.059 44.507 1.00 34.35 16 PHE B O 1
ATOM 1015 N N . TRP B 1 17 ? -31.376 50.249 42.494 1.00 30.76 17 TRP B N 1
ATOM 1016 C CA . TRP B 1 17 ? -31.713 51.464 41.770 1.00 29.60 17 TRP B CA 1
ATOM 1017 C C . TRP B 1 17 ? -32.705 51.207 40.660 1.00 29.89 17 TRP B C 1
ATOM 1018 O O . TRP B 1 17 ? -32.732 50.119 40.077 1.00 29.60 17 TRP B O 1
ATOM 1029 N N . ASN B 1 18 ? -33.502 52.229 40.359 1.00 29.99 18 ASN B N 1
ATOM 1030 C CA . ASN B 1 18 ? -34.496 52.160 39.295 1.00 30.36 18 ASN B CA 1
ATOM 1031 C C . ASN B 1 18 ? -34.226 53.338 38.351 1.00 29.39 18 ASN B C 1
ATOM 1032 O O . ASN B 1 18 ? -33.219 54.032 38.490 1.00 29.57 18 ASN B O 1
ATOM 1037 N N . LYS B 1 19 ? -35.119 53.569 37.401 1.00 30.67 19 LYS B N 1
ATOM 1038 C CA . LYS B 1 19 ? -34.933 54.645 36.436 1.00 33.17 19 LYS B CA 1
ATOM 1039 C C . LYS B 1 19 ? -34.786 56.028 37.090 1.00 33.52 19 LYS B C 1
ATOM 1040 O O . LYS B 1 19 ? -34.102 56.911 36.566 1.00 32.94 19 LYS B O 1
ATOM 1046 N N . GLN B 1 20 ? -35.408 56.200 38.250 1.00 33.78 20 GLN B N 1
ATOM 1047 C CA . GLN B 1 20 ? -35.360 57.469 38.969 1.00 33.64 20 GLN B CA 1
ATOM 1048 C C . GLN B 1 20 ? -34.292 57.570 40.059 1.00 33.99 20 GLN B C 1
ATOM 1049 O O . GLN B 1 20 ? -33.671 58.619 40.222 1.00 34.06 20 GLN B O 1
ATOM 1055 N N . THR B 1 21 ? -34.082 56.496 40.815 1.00 33.17 21 THR B N 1
ATOM 1056 C CA . THR B 1 21 ? -33.114 56.534 41.913 1.00 34.09 21 THR B CA 1
ATOM 1057 C C . THR B 1 21 ? -31.654 56.339 41.549 1.00 34.69 21 THR B C 1
ATOM 1058 O O . THR B 1 21 ? -30.764 56.666 42.335 1.00 34.34 21 THR B O 1
ATOM 1062 N N . ALA B 1 22 ? -31.402 55.796 40.366 1.00 34.87 22 ALA B N 1
ATOM 1063 C CA . ALA B 1 22 ? -30.032 55.572 39.931 1.00 34.79 22 ALA B CA 1
ATOM 1064 C C . ALA B 1 22 ? -29.385 56.904 39.593 1.00 35.19 22 ALA B C 1
ATOM 1065 O O . ALA B 1 22 ? -30.068 57.838 39.180 1.00 33.60 22 ALA B O 1
ATOM 1067 N N . PRO B 1 23 ? -28.059 57.019 39.785 1.00 35.99 23 PRO B N 1
ATOM 1068 C CA . PRO B 1 23 ? -27.396 58.285 39.458 1.00 36.73 23 PRO B CA 1
ATOM 1069 C C . PRO B 1 23 ? -27.581 58.556 37.963 1.00 38.15 23 PRO B C 1
ATOM 1070 O O . PRO B 1 23 ? -27.285 57.695 37.132 1.00 39.78 23 PRO B O 1
ATOM 1074 N N . ALA B 1 24 ? -28.082 59.743 37.630 1.00 37.90 24 ALA B N 1
ATOM 1075 C CA . ALA B 1 24 ? -28.353 60.124 36.246 1.00 37.43 24 ALA B CA 1
ATOM 1076 C C . ALA B 1 24 ? -27.227 59.813 35.267 1.00 37.58 24 ALA B C 1
ATOM 1077 O O . ALA B 1 24 ? -27.478 59.450 34.115 1.00 36.81 24 ALA B O 1
ATOM 1079 N N . GLY B 1 25 ? -25.991 59.947 35.729 1.00 38.12 25 GLY B N 1
ATOM 1080 C CA . GLY B 1 25 ? -24.848 59.693 34.871 1.00 38.09 25 GLY B CA 1
ATOM 1081 C C . GLY B 1 25 ? -24.688 58.294 34.299 1.00 38.66 25 GLY B C 1
ATOM 1082 O O . GLY B 1 25 ? -23.997 58.116 33.294 1.00 38.71 25 GLY B O 1
ATOM 1083 N N . ILE B 1 26 ? -25.318 57.299 34.914 1.00 38.14 26 ILE B N 1
ATOM 1084 C CA . ILE B 1 26 ? -25.184 55.931 34.433 1.00 37.85 26 ILE B CA 1
ATOM 1085 C C . ILE B 1 26 ? -25.955 55.685 33.137 1.00 37.62 26 ILE B C 1
ATOM 1086 O O . ILE B 1 26 ? -25.636 54.764 32.383 1.00 36.69 26 ILE B O 1
ATOM 1091 N N . PHE B 1 27 ? -26.952 56.523 32.867 1.00 36.31 27 PHE B N 1
ATOM 1092 C CA . PHE B 1 27 ? -27.770 56.381 31.667 1.00 35.86 27 PHE B CA 1
ATOM 1093 C C . PHE B 1 27 ? -27.145 56.993 30.426 1.00 36.00 27 PHE B C 1
ATOM 1094 O O . PHE B 1 27 ? -27.606 56.747 29.314 1.00 35.24 27 PHE B O 1
ATOM 1102 N N . GLU B 1 28 ? -26.099 57.789 30.621 1.00 37.06 28 GLU B N 1
ATOM 1103 C CA . GLU B 1 28 ? -25.379 58.408 29.513 1.00 37.44 28 GLU B CA 1
ATOM 1104 C C . GLU B 1 28 ? -24.016 57.744 29.403 1.00 35.64 28 GLU B C 1
ATOM 1105 O O . GLU B 1 28 ? -23.463 57.270 30.392 1.00 33.86 28 GLU B O 1
ATOM 1111 N N . ARG B 1 29 ? -23.481 57.721 28.190 1.00 35.08 29 ARG B N 1
ATOM 1112 C CA . ARG B 1 29 ? -22.193 57.104 27.936 1.00 34.28 29 ARG B CA 1
ATOM 1113 C C . ARG B 1 29 ? -21.127 57.672 28.860 1.00 33.04 29 ARG B C 1
ATOM 1114 O O . ARG B 1 29 ? -20.910 58.880 28.912 1.00 33.44 29 ARG B O 1
ATOM 1122 N N . HIS B 1 30 ? -20.464 56.784 29.587 1.00 31.68 30 HIS B N 1
ATOM 1123 C CA . HIS B 1 30 ? -19.433 57.189 30.524 1.00 32.10 30 HIS B CA 1
ATOM 1124 C C . HIS B 1 30 ? -18.403 56.089 30.691 1.00 32.41 30 HIS B C 1
ATOM 1125 O O . HIS B 1 30 ? -18.505 55.012 30.103 1.00 31.34 30 HIS B O 1
ATOM 1132 N N . LEU B 1 31 ? -17.428 56.377 31.537 1.00 33.45 31 LEU B N 1
ATOM 1133 C CA . LEU B 1 31 ? -16.353 55.453 31.831 1.00 36.02 31 LEU B CA 1
ATOM 1134 C C . LEU B 1 31 ? -16.337 55.397 33.355 1.00 37.34 31 LEU B C 1
ATOM 1135 O O . LEU B 1 31 ? -16.029 56.395 34.010 1.00 38.05 31 LEU B O 1
ATOM 1140 N N . ASP B 1 32 ? -16.689 54.248 33.927 1.00 38.24 32 ASP B N 1
ATOM 1141 C CA . ASP B 1 32 ? -16.732 54.129 35.384 1.00 39.27 32 ASP B CA 1
ATOM 1142 C C . ASP B 1 32 ? -15.510 54.710 36.091 1.00 39.04 32 ASP B C 1
ATOM 1143 O O . ASP B 1 32 ? -14.373 54.571 35.627 1.00 38.26 32 ASP B O 1
ATOM 1148 N N . LYS B 1 33 ? -15.760 55.370 37.219 1.00 38.76 33 LYS B N 1
ATOM 1149 C CA . LYS B 1 33 ? -14.693 55.968 38.014 1.00 38.90 33 LYS B CA 1
ATOM 1150 C C . LYS B 1 33 ? -13.693 54.915 38.474 1.00 36.66 33 LYS B C 1
ATOM 1151 O O . LYS B 1 33 ? -14.073 53.878 39.022 1.00 36.41 33 LYS B O 1
ATOM 1157 N N . GLY B 1 34 ? -12.415 55.195 38.235 1.00 34.08 34 GLY B N 1
ATOM 1158 C CA . GLY B 1 34 ? -11.356 54.288 38.635 1.00 31.40 34 GLY B CA 1
ATOM 1159 C C . GLY B 1 34 ? -11.251 52.995 37.850 1.00 29.38 34 GLY B C 1
ATOM 1160 O O . GLY B 1 34 ? -10.535 52.074 38.257 1.00 27.13 34 GLY B O 1
ATOM 1161 N N . THR B 1 35 ? -11.948 52.923 36.721 1.00 28.51 35 THR B N 1
ATOM 1162 C CA . THR B 1 35 ? -11.915 51.720 35.899 1.00 28.61 35 THR B CA 1
ATOM 1163 C C . THR B 1 35 ? -10.523 51.474 35.337 1.00 28.95 35 THR B C 1
ATOM 1164 O O . THR B 1 35 ? -9.876 52.387 34.818 1.00 31.71 35 THR B O 1
ATOM 1168 N N . ARG B 1 36 ? -10.075 50.231 35.456 1.00 28.21 36 ARG B N 1
ATOM 1169 C CA . ARG B 1 36 ? -8.768 49.812 34.980 1.00 27.80 36 ARG B CA 1
ATOM 1170 C C . ARG B 1 36 ? -8.685 48.290 35.054 1.00 27.11 36 ARG B C 1
ATOM 1171 O O . ARG B 1 36 ? -9.596 47.644 35.586 1.00 25.99 36 ARG B O 1
ATOM 1179 N N . PRO B 1 37 ? -7.607 47.688 34.510 1.00 26.36 37 PRO B N 1
ATOM 1180 C CA . PRO B 1 37 ? -7.529 46.223 34.586 1.00 24.65 37 PRO B CA 1
ATOM 1181 C C . PRO B 1 37 ? -7.730 45.760 36.023 1.00 23.58 37 PRO B C 1
ATOM 1182 O O . PRO B 1 37 ? -7.281 46.423 36.959 1.00 24.24 37 PRO B O 1
ATOM 1186 N N . GLY B 1 38 ? -8.421 44.640 36.203 1.00 21.71 38 GLY B N 1
ATOM 1187 C CA . GLY B 1 38 ? -8.629 44.131 37.545 1.00 19.37 38 GLY B CA 1
ATOM 1188 C C . GLY B 1 38 ? -9.847 44.629 38.298 1.00 17.95 38 GLY B C 1
ATOM 1189 O O . GLY B 1 38 ? -10.006 44.325 39.475 1.00 19.16 38 GLY B O 1
ATOM 1190 N N . VAL B 1 39 ? -10.701 45.403 37.637 1.00 17.52 39 VAL B N 1
ATOM 1191 C CA . VAL B 1 39 ? -11.914 45.915 38.267 1.00 16.90 39 VAL B CA 1
ATOM 1192 C C . VAL B 1 39 ? -13.103 45.551 37.386 1.00 17.36 39 VAL B C 1
ATOM 1193 O O . VAL B 1 39 ? -13.232 46.056 36.274 1.00 16.28 39 VAL B O 1
ATOM 1197 N N . TYR B 1 40 ? -13.960 44.658 37.875 1.00 18.70 40 TYR B N 1
ATOM 1198 C CA . TYR B 1 40 ? -15.133 44.236 37.108 1.00 18.99 40 TYR B CA 1
ATOM 1199 C C . TYR B 1 40 ? -16.455 44.528 37.789 1.00 19.81 40 TYR B C 1
ATOM 1200 O O . TYR B 1 40 ? -16.684 44.115 38.924 1.00 21.22 40 TYR B O 1
ATOM 1209 N N . PRO B 1 41 ? -17.337 45.277 37.125 1.00 18.16 41 PRO B N 1
ATOM 1210 C CA . PRO B 1 41 ? -18.609 45.510 37.810 1.00 18.45 41 PRO B CA 1
ATOM 1211 C C . PRO B 1 41 ? -19.556 44.372 37.383 1.00 18.29 41 PRO B C 1
ATOM 1212 O O . PRO B 1 41 ? -19.403 43.818 36.295 1.00 17.24 41 PRO B O 1
ATOM 1216 N N . ARG B 1 42 ? -20.501 44.009 38.248 1.00 19.57 42 ARG B N 1
ATOM 1217 C CA . ARG B 1 42 ? -21.473 42.961 37.942 1.00 19.99 42 ARG B CA 1
ATOM 1218 C C . ARG B 1 42 ? -22.854 43.534 38.214 1.00 20.31 42 ARG B C 1
ATOM 1219 O O . ARG B 1 42 ? -23.186 43.848 39.356 1.00 23.02 42 ARG B O 1
ATOM 1227 N N . LEU B 1 43 ? -23.650 43.669 37.160 1.00 18.82 43 LEU B N 1
ATOM 1228 C CA . LEU B 1 43 ? -24.992 44.209 37.278 1.00 18.42 43 LEU B CA 1
ATOM 1229 C C . LEU B 1 43 ? -26.005 43.079 37.211 1.00 18.76 43 LEU B C 1
ATOM 1230 O O . LEU B 1 43 ? -26.068 42.348 36.229 1.00 20.66 43 LEU B O 1
ATOM 1235 N N . SER B 1 44 ? -26.804 42.935 38.256 1.00 17.75 44 SER B N 1
ATOM 1236 C CA . SER B 1 44 ? -27.799 41.879 38.272 1.00 20.42 44 SER B CA 1
ATOM 1237 C C . SER B 1 44 ? -29.185 42.503 38.386 1.00 20.38 44 SER B C 1
ATOM 1238 O O . SER B 1 44 ? -29.383 43.473 39.127 1.00 20.57 44 SER B O 1
ATOM 1241 N N . VAL B 1 45 ? -30.137 41.965 37.629 1.00 20.74 45 VAL B N 1
ATOM 1242 C CA . VAL B 1 45 ? -31.490 42.503 37.637 1.00 22.03 45 VAL B CA 1
ATOM 1243 C C . VAL B 1 45 ? -32.447 41.726 38.524 1.00 24.11 45 VAL B C 1
ATOM 1244 O O . VAL B 1 45 ? -32.655 40.525 38.334 1.00 23.57 45 VAL B O 1
ATOM 1256 N N . HIS B 1 47 ? -35.742 42.703 38.991 1.00 29.48 47 HIS B N 1
ATOM 1257 C CA . HIS B 1 47 ? -37.059 42.743 38.370 1.00 30.60 47 HIS B CA 1
ATOM 1258 C C . HIS B 1 47 ? -36.989 43.579 37.097 1.00 28.43 47 HIS B C 1
ATOM 1259 O O . HIS B 1 47 ? -36.243 44.557 37.027 1.00 26.44 47 HIS B O 1
ATOM 1266 N N . GLY B 1 48 ? -37.746 43.167 36.084 1.00 28.81 48 GLY B N 1
ATOM 1267 C CA . GLY B 1 48 ? -37.755 43.883 34.819 1.00 29.27 48 GLY B CA 1
ATOM 1268 C C . GLY B 1 48 ? -36.601 43.458 33.927 1.00 28.90 48 GLY B C 1
ATOM 1269 O O . GLY B 1 48 ? -36.356 42.267 33.747 1.00 28.20 48 GLY B O 1
ATOM 1270 N N . ALA B 1 49 ? -35.882 44.430 33.372 1.00 28.83 49 ALA B N 1
ATOM 1271 C CA . ALA B 1 49 ? -34.748 44.138 32.498 1.00 26.59 49 ALA B CA 1
ATOM 1272 C C . ALA B 1 49 ? -33.886 45.373 32.268 1.00 25.62 49 ALA B C 1
ATOM 1273 O O . ALA B 1 49 ? -34.373 46.501 32.259 1.00 24.51 49 ALA B O 1
ATOM 1275 N N . VAL B 1 50 ? -32.591 45.151 32.094 1.00 25.65 50 VAL B N 1
ATOM 1276 C CA . VAL B 1 50 ? -31.676 46.247 31.857 1.00 25.01 50 VAL B CA 1
ATOM 1277 C C . VAL B 1 50 ? -30.860 45.934 30.615 1.00 27.12 50 VAL B C 1
ATOM 1278 O O . VAL B 1 50 ? -30.550 44.770 30.336 1.00 26.21 50 VAL B O 1
ATOM 1282 N N . LYS B 1 51 ? -30.536 46.970 29.850 1.00 26.14 51 LYS B N 1
ATOM 1283 C CA . LYS B 1 51 ? -29.749 46.767 28.655 1.00 26.35 51 LYS B CA 1
ATOM 1284 C C . LYS B 1 51 ? -28.431 47.535 28.735 1.00 24.77 51 LYS B C 1
ATOM 1285 O O . LYS B 1 51 ? -28.399 48.728 29.043 1.00 24.37 51 LYS B O 1
ATOM 1291 N N . TYR B 1 52 ? -27.339 46.826 28.484 1.00 23.26 52 TYR B N 1
ATOM 1292 C CA . TYR B 1 52 ? -26.017 47.429 28.489 1.00 21.53 52 TYR B CA 1
ATOM 1293 C C . TYR B 1 52 ? -25.646 47.685 27.037 1.00 21.12 52 TYR B C 1
ATOM 1294 O O . TYR B 1 52 ? -26.012 46.907 26.152 1.00 17.24 52 TYR B O 1
ATOM 1303 N N . LEU B 1 53 ? -24.944 48.787 26.800 1.00 21.88 53 LEU B N 1
ATOM 1304 C CA . LEU B 1 53 ? -24.480 49.144 25.465 1.00 23.54 53 LEU B CA 1
ATOM 1305 C C . LEU B 1 53 ? -23.025 49.559 25.604 1.00 23.05 53 LEU B C 1
ATOM 1306 O O . LEU B 1 53 ? -22.711 50.486 26.355 1.00 22.65 53 LEU B O 1
ATOM 1311 N N . GLY B 1 54 ? -22.146 48.853 24.900 1.00 21.83 54 GLY B N 1
ATOM 1312 C CA . GLY B 1 54 ? -20.729 49.159 24.948 1.00 23.03 54 GLY B CA 1
ATOM 1313 C C . GLY B 1 54 ? -20.246 49.798 23.652 1.00 23.35 54 GLY B C 1
ATOM 1314 O O . GLY B 1 54 ? -20.784 49.510 22.584 1.00 24.06 54 GLY B O 1
ATOM 1315 N N . TYR B 1 55 ? -19.231 50.657 23.739 1.00 23.08 55 TYR B N 1
ATOM 1316 C CA . TYR B 1 55 ? -18.695 51.333 22.556 1.00 22.54 55 TYR B CA 1
ATOM 1317 C C . TYR B 1 55 ? -17.184 51.191 22.404 1.00 22.76 55 TYR B C 1
ATOM 1318 O O . TYR B 1 55 ? -16.461 51.125 23.392 1.00 22.90 55 TYR B O 1
ATOM 1327 N N . ALA B 1 56 ? -16.714 51.139 21.159 1.00 23.36 56 ALA B N 1
ATOM 1328 C CA . ALA B 1 56 ? -15.282 51.031 20.874 1.00 25.14 56 ALA B CA 1
ATOM 1329 C C . ALA B 1 56 ? -14.543 52.194 21.539 1.00 25.81 56 ALA B C 1
ATOM 1330 O O . ALA B 1 56 ? -13.445 52.021 22.071 1.00 25.12 56 ALA B O 1
ATOM 1332 N N . ASP B 1 57 ? -15.145 53.380 21.489 1.00 28.50 57 ASP B N 1
ATOM 1333 C CA . ASP B 1 57 ? -14.571 54.569 22.118 1.00 32.25 57 ASP B CA 1
ATOM 1334 C C . ASP B 1 57 ? -15.653 55.562 22.550 1.00 33.63 57 ASP B C 1
ATOM 1335 O O . ASP B 1 57 ? -16.846 55.251 22.524 1.00 33.14 57 ASP B O 1
ATOM 1340 N N . GLU B 1 58 ? -15.232 56.761 22.940 1.00 35.57 58 GLU B N 1
ATOM 1341 C CA . GLU B 1 58 ? -16.155 57.784 23.424 1.00 37.30 58 GLU B CA 1
ATOM 1342 C C . GLU B 1 58 ? -17.136 58.332 22.397 1.00 37.73 58 GLU B C 1
ATOM 1343 O O . GLU B 1 58 ? -18.287 58.633 22.723 1.00 37.26 58 GLU 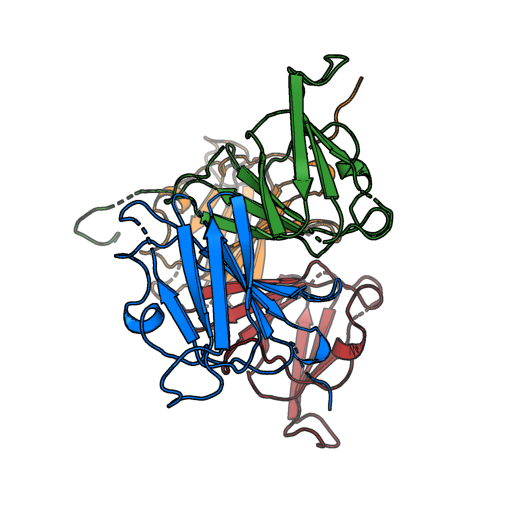B O 1
ATOM 1349 N N . HIS B 1 59 ? -16.685 58.460 21.157 1.00 39.43 59 HIS B N 1
ATOM 1350 C CA . HIS B 1 59 ? -17.529 59.015 20.108 1.00 41.69 59 HIS B CA 1
ATOM 1351 C C . HIS B 1 59 ? -18.014 58.070 19.003 1.00 42.24 59 HIS B C 1
ATOM 1352 O O . HIS B 1 59 ? -18.553 58.535 17.996 1.00 43.17 59 HIS B O 1
ATOM 1359 N N . SER B 1 60 ? -17.841 56.759 19.181 1.00 41.39 60 SER B N 1
ATOM 1360 C CA . SER B 1 60 ? -18.288 55.798 18.164 1.00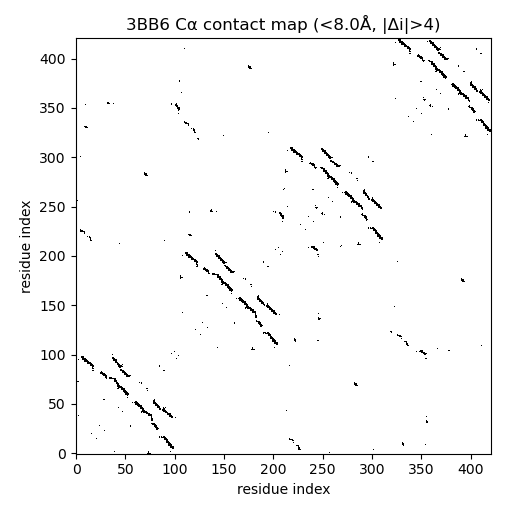 39.92 60 SER B CA 1
ATOM 1361 C C . SER B 1 60 ? -19.771 56.011 17.902 1.00 39.10 60 SER B C 1
ATOM 1362 O O . SER B 1 60 ? -20.552 56.189 18.835 1.00 39.13 60 SER B O 1
ATOM 1365 N N . ALA B 1 61 ? -20.163 55.988 16.634 1.00 38.98 61 ALA B N 1
ATOM 1366 C CA . ALA B 1 61 ? -21.560 56.203 16.279 1.00 37.75 61 ALA B CA 1
ATOM 1367 C C . ALA B 1 61 ? -22.476 55.085 16.762 1.00 36.37 61 ALA B C 1
ATOM 1368 O O . ALA B 1 61 ? -23.589 55.345 17.229 1.00 36.29 61 ALA B O 1
ATOM 1370 N N . GLU B 1 62 ? -22.008 53.845 16.640 1.00 35.27 62 GLU B N 1
ATOM 1371 C CA . GLU B 1 62 ? -22.799 52.683 17.042 1.00 34.45 62 GLU B CA 1
ATOM 1372 C C . GLU B 1 62 ? -22.099 51.837 18.089 1.00 31.47 62 GLU B C 1
ATOM 1373 O O . GLU B 1 62 ? -20.868 51.789 18.151 1.00 31.25 62 GLU B O 1
ATOM 1379 N N . PRO B 1 63 ? -22.882 51.155 18.935 1.00 29.48 63 PRO B N 1
ATOM 1380 C CA . PRO B 1 63 ? -22.268 50.317 19.964 1.00 25.57 63 PRO B CA 1
ATOM 1381 C C . PRO B 1 63 ? -21.790 49.018 19.334 1.00 24.25 63 PRO B C 1
ATOM 1382 O O . PRO B 1 63 ? -22.346 48.576 18.335 1.00 24.97 63 PRO B O 1
ATOM 1386 N N . ASP B 1 64 ? -20.759 48.410 19.907 1.00 21.76 64 ASP B N 1
ATOM 1387 C CA . ASP B 1 64 ? -20.249 47.157 19.371 1.00 21.75 64 ASP B CA 1
ATOM 1388 C C . ASP B 1 64 ? -20.485 46.012 20.363 1.00 20.36 64 ASP B C 1
ATOM 1389 O O . ASP B 1 64 ? -19.888 44.943 20.255 1.00 21.46 64 ASP B O 1
ATOM 1394 N N . GLN B 1 65 ? -21.366 46.246 21.327 1.00 21.01 65 GLN B N 1
ATOM 1395 C CA . GLN B 1 65 ? -21.681 45.240 22.332 1.00 21.73 65 GLN B CA 1
ATOM 1396 C C . GLN B 1 65 ? -23.026 45.543 22.981 1.00 21.21 65 GLN B C 1
ATOM 1397 O O . GLN B 1 65 ? -23.262 46.652 23.455 1.00 21.90 65 GLN B O 1
ATOM 1403 N N . VAL B 1 66 ? -23.908 44.550 22.994 1.00 20.55 66 VAL B N 1
ATOM 1404 C CA . VAL B 1 66 ? -25.238 44.705 23.575 1.00 20.20 66 VAL B CA 1
ATOM 1405 C C . VAL B 1 66 ? -25.584 43.473 24.397 1.00 20.03 66 VAL B C 1
ATOM 1406 O O . VAL B 1 66 ? -25.514 42.348 23.903 1.00 18.60 66 VAL B O 1
ATOM 1410 N N . ILE B 1 67 ? -25.960 43.700 25.651 1.00 21.41 67 ILE B N 1
ATOM 1411 C CA . ILE B 1 67 ? -26.323 42.624 26.560 1.00 21.92 67 ILE B CA 1
ATOM 1412 C C . ILE B 1 67 ? -27.646 42.933 27.226 1.00 22.14 67 ILE B C 1
ATOM 1413 O O . ILE B 1 67 ? -27.748 43.891 27.979 1.00 22.83 67 ILE B O 1
ATOM 1418 N N . LEU B 1 68 ? -28.658 42.119 26.962 1.00 22.43 68 LEU B N 1
ATOM 1419 C CA . LEU B 1 68 ? -29.955 42.342 27.578 1.00 24.71 68 LEU B CA 1
ATOM 1420 C C . LEU B 1 68 ? -30.016 41.480 28.828 1.00 23.88 68 LEU B C 1
ATOM 1421 O O . LEU B 1 68 ? -29.893 40.260 28.757 1.00 24.07 68 LEU B O 1
ATOM 1426 N N . ILE B 1 69 ? -30.201 42.122 29.971 1.00 23.86 69 ILE B N 1
ATOM 1427 C CA . ILE B 1 69 ? -30.250 41.410 31.235 1.00 24.02 69 ILE B CA 1
ATOM 1428 C C . ILE B 1 69 ? -31.655 41.343 31.835 1.00 24.93 69 ILE B C 1
ATOM 1429 O O . ILE B 1 69 ? -32.193 42.356 32.275 1.00 23.58 69 ILE B O 1
ATOM 1434 N N . GLU B 1 70 ? -32.236 40.144 31.845 1.00 27.55 70 GLU B N 1
ATOM 1435 C CA . GLU B 1 70 ? -33.569 39.918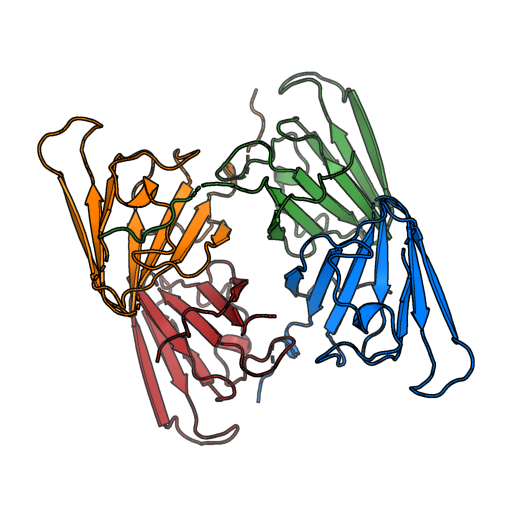 32.409 1.00 29.33 70 GLU B CA 1
ATOM 1436 C C . GLU B 1 70 ? -33.483 39.685 33.926 1.00 28.79 70 GLU B C 1
ATOM 1437 O O . GLU B 1 70 ? -32.406 39.428 34.478 1.00 27.84 70 GLU B O 1
ATOM 1443 N N . ALA B 1 71 ? -34.629 39.777 34.595 1.00 26.73 71 ALA B N 1
ATOM 1444 C CA . ALA B 1 71 ? -34.700 39.549 36.034 1.00 24.63 71 ALA B CA 1
ATOM 1445 C C . ALA B 1 71 ? -34.171 38.143 36.328 1.00 23.63 71 ALA B C 1
ATOM 1446 O O . ALA B 1 71 ? -34.473 37.187 35.605 1.00 22.06 71 ALA B O 1
ATOM 1448 N N . GLY B 1 72 ? -33.385 38.020 37.393 1.00 22.57 72 GLY B N 1
ATOM 1449 C CA . GLY B 1 72 ? -32.833 36.727 37.760 1.00 21.66 72 GLY B CA 1
ATOM 1450 C C . GLY B 1 72 ? -31.528 36.453 37.037 1.00 20.52 72 GLY B C 1
ATOM 1451 O O . GLY B 1 72 ? -31.002 35.341 37.082 1.00 21.48 72 GLY B O 1
ATOM 1452 N N . GLN B 1 73 ? -31.008 37.472 36.364 1.00 18.79 73 GLN B N 1
ATOM 1453 C CA . GLN B 1 73 ? -29.754 37.331 35.640 1.00 19.22 73 GLN B CA 1
ATOM 1454 C C . GLN B 1 73 ? -28.802 38.471 35.988 1.00 18.43 73 GLN B C 1
ATOM 1455 O O . GLN B 1 73 ? -29.191 39.467 36.609 1.00 16.58 73 GLN B O 1
ATOM 1461 N N . PHE B 1 74 ? -27.547 38.306 35.589 1.00 18.06 74 PHE B N 1
ATOM 1462 C CA . PHE B 1 74 ? -26.536 39.318 35.813 1.00 19.23 74 PHE B CA 1
ATOM 1463 C C . PHE B 1 74 ? -25.565 39.265 34.644 1.00 19.15 74 PHE B C 1
ATOM 1464 O O . PHE B 1 74 ? -25.505 38.268 33.918 1.00 18.08 74 PHE B O 1
ATOM 1472 N N . ALA B 1 75 ? -24.815 40.346 34.461 1.00 17.12 75 ALA B N 1
ATOM 1473 C CA . ALA B 1 75 ? -23.828 40.406 33.397 1.00 16.50 75 ALA B CA 1
ATOM 1474 C C . ALA B 1 75 ? -22.642 41.187 33.932 1.00 16.17 75 ALA B C 1
ATOM 1475 O O . ALA B 1 75 ? -22.816 42.188 34.632 1.00 15.47 75 ALA B O 1
ATOM 1477 N N . VAL B 1 76 ? -21.444 40.705 33.629 1.00 15.28 76 VAL B N 1
ATOM 1478 C CA . VAL B 1 76 ? -20.218 41.359 34.038 1.00 15.48 76 VAL B CA 1
ATOM 1479 C C . VAL B 1 76 ? -19.799 42.210 32.844 1.00 17.09 76 VAL B C 1
ATOM 1480 O O . VAL B 1 76 ? -19.850 41.745 31.704 1.00 17.64 76 VAL B O 1
ATOM 1484 N N . PHE B 1 77 ? -19.421 43.458 33.100 1.00 18.36 77 PHE B N 1
ATOM 1485 C CA . PHE B 1 77 ? -19.019 44.355 32.028 1.00 18.93 77 PHE B CA 1
ATOM 1486 C C . PHE B 1 77 ? -17.509 44.492 31.936 1.00 19.67 77 PHE B C 1
ATOM 1487 O O . PHE B 1 77 ? -16.801 44.394 32.941 1.00 19.04 77 PHE B O 1
ATOM 1495 N N . PRO B 1 78 ? -16.995 44.716 30.718 1.00 19.07 78 PRO B N 1
ATOM 1496 C CA . PRO B 1 78 ? -15.551 44.864 30.537 1.00 20.83 78 PRO B CA 1
ATOM 1497 C C . PRO B 1 78 ? -15.052 46.179 31.129 1.00 23.13 78 PRO B C 1
ATOM 1498 O O . PRO B 1 78 ? -15.774 47.178 31.116 1.00 23.69 78 PRO B O 1
ATOM 1502 N N . PRO B 1 79 ? -13.821 46.188 31.684 1.00 25.29 79 PRO B N 1
ATOM 1503 C CA . PRO B 1 79 ? -13.199 47.378 32.292 1.00 25.21 79 PRO B CA 1
ATOM 1504 C C . PRO B 1 79 ? -12.717 48.375 31.229 1.00 27.11 79 PRO B C 1
ATOM 1505 O O . PRO B 1 79 ? -12.535 48.011 30.067 1.00 26.64 79 PRO B O 1
ATOM 1509 N N . GLU B 1 80 ? -12.507 49.624 31.629 1.00 28.40 80 GLU B N 1
ATOM 1510 C CA . GLU B 1 80 ? -12.008 50.651 30.717 1.00 29.40 80 GLU B CA 1
ATOM 1511 C C . GLU B 1 80 ? -12.782 50.734 29.399 1.00 28.30 80 GLU B C 1
ATOM 1512 O O . GLU B 1 80 ? -12.186 50.895 28.341 1.00 28.86 80 GLU B O 1
ATOM 1518 N N . LYS B 1 81 ? -14.104 50.632 29.452 1.00 26.85 81 LYS B N 1
ATOM 1519 C CA . LYS B 1 81 ? -14.882 50.706 28.227 1.00 24.95 81 LYS B CA 1
ATOM 1520 C C . LYS B 1 81 ? -16.047 51.669 28.349 1.00 23.61 81 LYS B C 1
ATOM 1521 O O . LYS B 1 81 ? -16.802 51.611 29.316 1.00 22.61 81 LYS B O 1
ATOM 1527 N N . TRP B 1 82 ? -16.197 52.552 27.366 1.00 22.39 82 TRP B N 1
ATOM 1528 C CA . TRP B 1 82 ? -17.312 53.498 27.380 1.00 23.11 82 TRP B CA 1
ATOM 1529 C C . TRP B 1 82 ? -18.617 52.723 27.206 1.00 21.32 82 TRP B C 1
ATOM 1530 O O . TRP B 1 82 ? -18.727 51.854 26.337 1.00 20.76 82 TRP B O 1
ATOM 1541 N N . HIS B 1 83 ? -19.604 53.048 28.032 1.00 20.89 83 HIS B N 1
ATOM 1542 C CA . HIS B 1 83 ? -20.891 52.373 27.982 1.00 22.30 83 HIS B CA 1
ATOM 1543 C C . HIS B 1 83 ? -21.952 53.190 28.695 1.00 23.98 83 HIS B C 1
ATOM 1544 O O . HIS B 1 83 ? -21.673 54.252 29.264 1.00 23.72 83 HIS B O 1
ATOM 1551 N N . ASN B 1 84 ? -23.171 52.664 28.667 1.0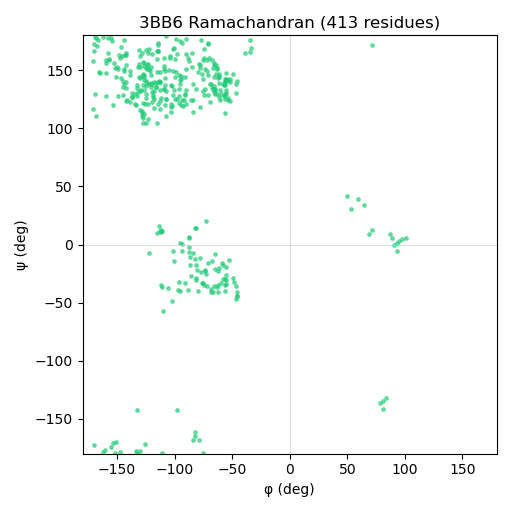0 25.44 84 ASN B N 1
ATOM 1552 C CA . ASN B 1 84 ? -24.308 53.269 29.343 1.00 27.30 84 ASN B CA 1
ATOM 1553 C C . ASN B 1 84 ? -25.345 52.150 29.506 1.00 27.74 84 ASN B C 1
ATOM 1554 O O . ASN B 1 84 ? -25.273 51.131 28.814 1.00 26.43 84 ASN B O 1
ATOM 1559 N N . ILE B 1 85 ? -26.273 52.305 30.445 1.00 27.43 85 ILE B N 1
ATOM 1560 C CA . ILE B 1 85 ? -27.304 51.297 30.640 1.00 28.52 85 ILE B CA 1
ATOM 1561 C C . ILE B 1 85 ? -28.657 51.939 30.415 1.00 30.47 85 ILE B C 1
ATOM 1562 O O . ILE B 1 85 ? -28.774 53.163 30.410 1.00 30.64 85 ILE B O 1
ATOM 1567 N N . GLU B 1 86 ? -29.675 51.108 30.231 1.00 32.87 86 GLU B N 1
ATOM 1568 C CA . GLU B 1 86 ? -31.027 51.586 29.996 1.00 36.04 86 GLU B CA 1
ATOM 1569 C C . GLU B 1 86 ? -32.025 50.685 30.714 1.00 37.60 86 GLU B C 1
ATOM 1570 O O . GLU B 1 86 ? -32.035 49.473 30.501 1.00 37.64 86 GLU B O 1
ATOM 1576 N N . ALA B 1 87 ? -32.846 51.269 31.583 1.00 38.96 87 ALA B N 1
ATOM 1577 C CA . ALA B 1 87 ? -33.864 50.496 32.291 1.00 40.88 87 ALA B CA 1
ATOM 1578 C C . ALA B 1 87 ? -35.034 50.285 31.326 1.00 42.57 87 ALA B C 1
ATOM 1579 O O . ALA B 1 87 ? -35.644 51.246 30.850 1.00 42.37 87 ALA B O 1
ATOM 1589 N N . THR B 1 89 ? -38.057 49.174 31.874 1.00 44.11 89 THR B N 1
ATOM 1590 C CA . THR B 1 89 ? -39.381 49.517 32.396 1.00 42.78 89 THR B CA 1
ATOM 1591 C C . THR B 1 89 ? -39.266 50.395 33.631 1.00 43.57 89 THR B C 1
ATOM 1592 O O . THR B 1 89 ? -38.198 50.495 34.236 1.00 43.39 89 THR B O 1
ATOM 1596 N N . ASP B 1 90 ? -40.374 51.019 34.013 1.00 44.13 90 ASP B N 1
ATOM 1597 C CA . ASP B 1 90 ? -40.381 51.883 35.182 1.00 45.05 90 ASP B CA 1
ATOM 1598 C C . ASP B 1 90 ? -40.205 51.073 36.444 1.00 44.22 90 ASP B C 1
ATOM 1599 O O . ASP B 1 90 ? -39.522 51.492 37.377 1.00 44.09 90 ASP B O 1
ATOM 1604 N N . ASP B 1 91 ? -40.833 49.906 36.462 1.00 43.28 91 ASP B N 1
ATOM 1605 C CA . ASP B 1 91 ? -40.775 49.025 37.615 1.00 42.96 91 ASP B CA 1
ATOM 1606 C C . ASP B 1 91 ? -39.498 48.179 37.667 1.00 39.98 91 ASP B C 1
ATOM 1607 O O . ASP B 1 91 ? -39.421 47.227 38.431 1.00 39.41 91 ASP B O 1
ATOM 1612 N N . THR B 1 92 ? -38.495 48.532 36.868 1.00 36.83 92 THR B N 1
ATOM 1613 C CA . THR B 1 92 ? -37.244 47.786 36.872 1.00 33.04 92 THR B CA 1
ATOM 1614 C C . THR B 1 92 ? -36.331 48.284 37.985 1.00 32.68 92 THR B C 1
ATOM 1615 O O . THR B 1 92 ? -36.261 49.484 38.248 1.00 32.94 92 THR B O 1
ATOM 1619 N N . TYR B 1 93 ? -35.676 47.356 38.674 1.00 30.94 93 TYR B N 1
ATOM 1620 C CA . TYR B 1 93 ? -34.696 47.736 39.673 1.00 29.48 93 TYR B CA 1
ATOM 1621 C C . TYR B 1 93 ? -33.566 46.720 39.637 1.00 27.78 93 TYR B C 1
ATOM 1622 O O . TYR B 1 93 ? -33.761 45.558 39.284 1.00 26.37 93 TYR B O 1
ATOM 1631 N N . PHE B 1 94 ? -32.370 47.183 39.961 1.00 26.29 94 PHE B N 1
ATOM 1632 C CA . PHE B 1 94 ? -31.199 46.336 39.912 1.00 25.00 94 PHE B CA 1
ATOM 1633 C C . PHE B 1 94 ? -30.188 46.920 40.864 1.00 24.82 94 PHE B C 1
ATOM 1634 O O . PHE B 1 94 ? -30.486 47.869 41.582 1.00 25.33 94 PHE B O 1
ATOM 1642 N N . ASN B 1 95 ? -28.993 46.344 40.867 1.00 24.59 95 ASN B N 1
ATOM 1643 C CA . ASN B 1 95 ? -27.905 46.829 41.705 1.00 22.74 95 ASN B CA 1
ATOM 1644 C C . ASN B 1 95 ? -26.629 46.339 41.056 1.00 21.23 95 ASN B C 1
ATOM 1645 O O . ASN B 1 95 ? -26.658 45.464 40.195 1.00 20.47 95 ASN B O 1
ATOM 1650 N N . ILE B 1 96 ? -25.513 46.917 41.464 1.00 21.60 96 ILE B N 1
ATOM 1651 C CA . ILE B 1 96 ? -24.228 46.553 40.916 1.00 21.16 96 ILE B CA 1
ATOM 1652 C C . ILE B 1 96 ? -23.285 46.194 42.051 1.00 21.55 96 ILE B C 1
ATOM 1653 O O . ILE B 1 96 ? -23.322 46.785 43.125 1.00 22.06 96 ILE B O 1
ATOM 1658 N N . ASP B 1 97 ? -22.445 45.207 41.787 1.00 21.25 97 ASP B N 1
ATOM 1659 C CA . ASP B 1 97 ? -21.452 44.750 42.732 1.00 22.31 97 ASP B CA 1
ATOM 1660 C C . ASP B 1 97 ? -20.126 44.831 41.999 1.00 22.44 97 ASP B C 1
ATOM 1661 O O . ASP B 1 97 ? -20.007 44.351 40.877 1.00 23.33 97 ASP B O 1
ATOM 1666 N N . PHE B 1 98 ? -19.135 45.453 42.619 1.00 20.56 98 PHE B N 1
ATOM 1667 C CA . PHE B 1 98 ? -17.841 45.574 41.980 1.00 20.63 98 PHE B CA 1
ATOM 1668 C C . PHE B 1 98 ? -16.863 44.565 42.569 1.00 20.88 98 PHE B C 1
ATOM 1669 O O . PHE B 1 98 ? -16.824 44.372 43.776 1.00 23.02 98 PHE B O 1
ATOM 1677 N N . PHE B 1 99 ? -16.093 43.909 41.708 1.00 18.81 99 PHE B N 1
ATOM 1678 C CA . PHE B 1 99 ? -15.114 42.934 42.150 1.00 19.98 99 PHE B CA 1
ATOM 1679 C C . PHE B 1 99 ? -13.737 43.356 41.660 1.00 21.86 99 PHE B C 1
ATOM 1680 O O . PHE B 1 99 ? -13.574 43.792 40.515 1.00 22.53 99 PHE B O 1
ATOM 1688 N N . VAL B 1 100 ? -12.744 43.221 42.527 1.00 20.84 100 VAL B N 1
ATOM 1689 C CA . VAL B 1 100 ? -11.401 43.642 42.182 1.00 21.68 100 VAL B CA 1
ATOM 1690 C C . VAL B 1 100 ? -10.345 42.580 42.474 1.00 22.77 100 VAL B C 1
ATOM 1691 O O . VAL B 1 100 ? -10.444 41.847 43.462 1.00 24.24 100 VAL B O 1
ATOM 1695 N N . ALA B 1 101 ? -9.329 42.505 41.620 1.00 22.28 101 ALA B N 1
ATOM 1696 C CA . ALA B 1 101 ? -8.242 41.538 41.798 1.00 24.40 101 ALA B CA 1
ATOM 1697 C C . ALA B 1 101 ? -7.478 41.859 43.086 1.00 24.90 101 ALA B C 1
ATOM 1698 O O . ALA B 1 101 ? -7.337 43.025 43.461 1.00 25.94 101 ALA B O 1
ATOM 1700 N N . PRO B 1 102 ? -6.969 40.830 43.777 1.00 25.67 102 PRO B N 1
ATOM 1701 C CA . PRO B 1 102 ? -6.235 41.116 45.012 1.00 25.68 102 PRO B CA 1
ATOM 1702 C C . PRO B 1 102 ? -4.980 41.946 44.753 1.00 24.97 102 PRO B C 1
ATOM 1703 O O . PRO B 1 102 ? -4.638 42.809 45.555 1.00 25.90 102 PRO B O 1
ATOM 1707 N N . GLU B 1 103 ? -4.302 41.696 43.635 1.00 25.21 103 GLU B N 1
ATOM 1708 C CA . GLU B 1 103 ? -3.075 42.437 43.313 1.00 28.00 103 GLU B CA 1
ATOM 1709 C C . GLU B 1 103 ? -3.331 43.910 43.003 1.00 26.64 103 GLU B C 1
ATOM 1710 O O . GLU B 1 103 ? -2.392 44.708 42.973 1.00 26.82 103 GLU B O 1
ATOM 1716 N N . VAL B 1 104 ? -4.597 44.261 42.768 1.00 26.17 104 VAL B N 1
ATOM 1717 C CA . VAL B 1 104 ? -4.989 45.637 42.469 1.00 25.23 104 VAL B CA 1
ATOM 1718 C C . VAL B 1 104 ? -5.476 46.349 43.724 1.00 25.53 104 VAL B C 1
ATOM 1719 O O . VAL B 1 104 ? -5.292 47.563 43.863 1.00 26.12 104 VAL B O 1
ATOM 1723 N N . LEU B 1 105 ? -6.101 45.599 44.631 1.00 24.23 105 LEU B N 1
ATOM 1724 C CA . LEU B 1 105 ? -6.582 46.177 45.888 1.00 25.83 105 LEU B CA 1
ATOM 1725 C C . LEU B 1 105 ? -5.384 46.460 46.783 1.00 26.23 105 LEU B C 1
ATOM 1726 O O . LEU B 1 105 ? -5.354 47.439 47.527 1.00 25.29 105 LEU B O 1
ATOM 1739 N N . GLU B 1 107 ? -1.680 46.910 46.058 1.00 30.20 107 GLU B N 1
ATOM 1740 C CA . GLU B 1 107 ? -0.628 47.096 45.069 1.00 31.97 107 GLU B CA 1
ATOM 1741 C C . GLU B 1 107 ? 0.755 46.911 45.684 1.00 30.69 107 GLU B C 1
ATOM 1742 O O . GLU B 1 107 ? 1.213 47.726 46.489 1.00 30.06 107 GLU B O 1
ATOM 1748 N N . GLY B 1 108 ? 1.409 45.821 45.296 1.00 31.00 108 GLY B N 1
ATOM 1749 C CA . GLY B 1 108 ? 2.734 45.523 45.802 1.00 32.44 108 GLY B CA 1
ATOM 1750 C C . GLY B 1 108 ? 3.797 46.402 45.177 1.00 34.44 108 GLY B C 1
ATOM 1751 O O . GLY B 1 108 ? 3.731 46.734 43.996 1.00 33.33 108 GLY B O 1
ATOM 1752 N N . ALA B 1 109 ? 4.776 46.794 45.978 1.00 36.77 109 ALA B N 1
ATOM 1753 C CA . ALA B 1 109 ? 5.853 47.637 45.492 1.00 40.52 109 ALA B CA 1
ATOM 1754 C C . ALA B 1 109 ? 6.799 46.813 44.621 1.00 42.87 109 ALA B C 1
ATOM 1755 O O . ALA B 1 109 ? 6.932 45.600 44.803 1.00 42.99 109 ALA B O 1
ATOM 1757 N N . GLN B 1 110 ? 7.445 47.471 43.665 1.00 47.05 110 GLN B N 1
ATOM 1758 C CA . GLN B 1 110 ? 8.393 46.796 42.776 1.00 51.03 110 GLN B CA 1
ATOM 1759 C C . GLN B 1 110 ? 9.741 47.517 42.829 1.00 53.32 110 GLN B C 1
ATOM 1760 O O . GLN B 1 110 ? 9.841 48.621 43.366 1.00 52.58 110 GLN B O 1
ATOM 1766 N N . GLN B 1 111 ? 10.778 46.888 42.281 1.00 56.55 111 GLN B N 1
ATOM 1767 C CA . GLN B 1 111 ? 12.117 47.480 42.265 1.00 58.21 111 GLN B CA 1
ATOM 1768 C C . GLN B 1 111 ? 12.925 47.029 41.050 1.00 58.69 111 GLN B C 1
ATOM 1769 O O . GLN B 1 111 ? 14.159 47.112 41.043 1.00 58.48 111 GLN B O 1
ATOM 1783 N N . LEU C 1 2 ? -4.845 59.991 63.026 1.00 31.65 2 LEU C N 1
ATOM 1784 C CA . LEU C 1 2 ? -5.604 60.296 61.826 1.00 31.32 2 LEU C CA 1
ATOM 1785 C C . LEU C 1 2 ? -7.044 59.841 62.030 1.00 30.19 2 LEU C C 1
ATOM 1786 O O . LEU C 1 2 ? -7.284 58.737 62.513 1.00 28.58 2 LEU C O 1
ATOM 1791 N N . GLN C 1 3 ? -7.998 60.695 61.675 1.00 29.04 3 GLN C N 1
ATOM 1792 C CA . GLN C 1 3 ? -9.401 60.341 61.817 1.00 28.53 3 GLN C CA 1
ATOM 1793 C C . GLN C 1 3 ? -10.076 60.258 60.459 1.00 27.86 3 GLN C C 1
ATOM 1794 O O . GLN C 1 3 ? -9.708 60.966 59.522 1.00 27.46 3 GLN C O 1
ATOM 1800 N N . ILE C 1 4 ? -11.058 59.373 60.355 1.00 26.74 4 ILE C N 1
ATOM 1801 C CA . ILE C 1 4 ? -11.809 59.211 59.126 1.00 26.77 4 ILE C CA 1
ATOM 1802 C C . ILE C 1 4 ? -13.008 60.136 59.230 1.00 27.55 4 ILE C C 1
ATOM 1803 O O . ILE C 1 4 ? -13.781 60.042 60.185 1.00 27.94 4 ILE C O 1
ATOM 1808 N N . PRO C 1 5 ? -13.186 61.043 58.255 1.00 27.98 5 PRO C N 1
ATOM 1809 C CA . PRO C 1 5 ? -14.328 61.960 58.317 1.00 27.03 5 PRO C CA 1
ATOM 1810 C C . PRO C 1 5 ? -15.624 61.240 58.654 1.00 25.43 5 PRO C C 1
ATOM 1811 O O . PRO C 1 5 ? -15.898 60.151 58.148 1.00 24.29 5 PRO C O 1
ATOM 1815 N N . GLN C 1 6 ? -16.416 61.858 59.517 1.00 24.80 6 GLN C N 1
ATOM 1816 C CA . GLN C 1 6 ? -17.676 61.271 59.942 1.00 25.46 6 GLN C CA 1
ATOM 1817 C C . GLN C 1 6 ? -18.689 60.976 58.823 1.00 24.62 6 GLN C C 1
ATOM 1818 O O . GLN C 1 6 ? -19.634 60.211 59.023 1.00 24.22 6 GLN C O 1
ATOM 1824 N N . ASN C 1 7 ? -18.497 61.561 57.645 1.00 25.06 7 ASN C N 1
ATOM 1825 C CA . ASN C 1 7 ? -19.439 61.338 56.551 1.00 27.10 7 ASN C CA 1
ATOM 1826 C C . ASN C 1 7 ? -19.025 60.190 55.623 1.00 27.90 7 ASN C C 1
ATOM 1827 O O . ASN C 1 7 ? -19.779 59.811 54.715 1.00 26.73 7 ASN C O 1
ATOM 1832 N N . TYR C 1 8 ? -17.837 59.630 55.851 1.00 27.91 8 TYR C N 1
ATOM 1833 C CA . TYR C 1 8 ? -17.359 58.516 55.035 1.00 28.21 8 TYR C CA 1
ATOM 1834 C C . TYR C 1 8 ? -18.211 57.265 55.228 1.00 28.19 8 TYR C C 1
ATOM 1835 O O . TYR C 1 8 ? -18.844 57.100 56.265 1.00 29.75 8 TYR C O 1
ATOM 1844 N N . ILE C 1 9 ? -18.230 56.399 54.218 1.00 28.34 9 ILE C N 1
ATOM 1845 C CA . ILE C 1 9 ? -19.033 55.181 54.247 1.00 29.61 9 ILE C CA 1
ATOM 1846 C C . ILE C 1 9 ? -18.182 53.921 54.299 1.00 30.81 9 ILE C C 1
ATOM 1847 O O . ILE C 1 9 ? -17.089 53.878 53.728 1.00 31.07 9 ILE C O 1
ATOM 1852 N N . HIS C 1 10 ? -18.699 52.884 54.951 1.00 31.69 10 HIS C N 1
ATOM 1853 C CA . HIS C 1 10 ? -17.987 51.615 55.041 1.00 32.61 10 HIS C CA 1
ATOM 1854 C C . HIS C 1 10 ? -18.249 50.761 53.799 1.00 32.55 10 HIS C C 1
ATOM 1855 O O . HIS C 1 10 ? -19.397 50.464 53.464 1.00 33.15 10 HIS C O 1
ATOM 1862 N N . THR C 1 11 ? -17.186 50.351 53.120 1.00 31.87 11 THR C N 1
ATOM 1863 C CA . THR C 1 11 ? -17.359 49.554 51.912 1.00 31.41 11 THR C CA 1
ATOM 1864 C C . THR C 1 11 ? -17.108 48.066 52.089 1.00 30.98 11 THR C C 1
ATOM 1865 O O . THR C 1 11 ? -17.925 47.252 51.664 1.00 32.61 11 THR C O 1
ATOM 1869 N N . ARG C 1 12 ? -15.992 47.698 52.711 1.00 29.24 12 ARG C N 1
ATOM 1870 C CA . ARG C 1 12 ? -15.702 46.291 52.906 1.00 27.63 12 ARG C CA 1
ATOM 1871 C C . ARG C 1 12 ? -14.966 46.020 54.204 1.00 28.37 12 ARG C C 1
ATOM 1872 O O . ARG C 1 12 ? -14.520 46.942 54.893 1.00 27.62 12 ARG C O 1
ATOM 1880 N N . SER C 1 13 ? -14.857 44.734 54.521 1.00 25.53 13 SER C N 1
ATOM 1881 C CA . SER C 1 13 ? -14.192 44.264 55.723 1.00 24.64 13 SER C CA 1
ATOM 1882 C C . SER C 1 13 ? -13.451 42.991 55.384 1.00 22.75 13 SER C C 1
ATOM 1883 O O . SER C 1 13 ? -13.819 42.279 54.446 1.00 22.29 13 SER C O 1
ATOM 1886 N N . THR C 1 14 ? -12.407 42.702 56.153 1.00 20.12 14 THR C N 1
ATOM 1887 C CA . THR C 1 14 ? -11.638 41.486 55.941 1.00 16.97 14 THR C CA 1
ATOM 1888 C C . THR C 1 14 ? -11.932 40.553 57.102 1.00 16.19 14 THR C C 1
ATOM 1889 O O . THR C 1 14 ? -12.438 40.979 58.136 1.00 13.95 14 THR C O 1
ATOM 1893 N N . PRO C 1 15 ? -11.656 39.254 56.923 1.00 16.91 15 PRO C N 1
ATOM 1894 C CA . PRO C 1 15 ? -11.876 38.257 57.979 1.00 15.27 15 PRO C CA 1
ATOM 1895 C C . PRO C 1 15 ? -10.798 38.566 59.017 1.00 15.19 15 PRO C C 1
ATOM 1896 O O . PRO C 1 15 ? -9.955 39.424 58.768 1.00 14.16 15 PRO C O 1
ATOM 1900 N N . PHE C 1 16 ? -10.822 37.898 60.169 1.00 13.53 16 PHE C N 1
ATOM 1901 C CA . PHE C 1 16 ? -9.778 38.111 61.169 1.00 14.59 16 PHE C CA 1
ATOM 1902 C C . PHE C 1 16 ? -8.554 37.382 60.643 1.00 13.98 16 PHE C C 1
ATOM 1903 O O . PHE C 1 16 ? -8.658 36.234 60.225 1.00 12.46 16 PHE C O 1
ATOM 1911 N N . TRP C 1 17 ? -7.404 38.053 60.652 1.00 15.01 17 TRP C N 1
ATOM 1912 C CA . TRP C 1 17 ? -6.163 37.469 60.152 1.00 14.48 17 TRP C CA 1
ATOM 1913 C C . TRP C 1 17 ? -5.000 37.471 61.136 1.00 15.38 17 TRP C C 1
ATOM 1914 O O . TRP C 1 17 ? -4.895 38.340 62.008 1.00 15.50 17 TRP C O 1
ATOM 1925 N N . ASN C 1 18 ? -4.112 36.497 60.974 1.00 14.05 18 ASN C N 1
ATOM 1926 C CA . ASN C 1 18 ? -2.914 36.409 61.798 1.00 17.42 18 ASN C CA 1
ATOM 1927 C C . ASN C 1 18 ? -1.743 36.235 60.835 1.00 19.20 18 ASN C C 1
ATOM 1928 O O . ASN C 1 18 ? -1.937 36.241 59.620 1.00 20.58 18 ASN C O 1
ATOM 1933 N N . LYS C 1 19 ? -0.536 36.085 61.369 1.00 21.37 19 LYS C N 1
ATOM 1934 C CA . LYS C 1 19 ? 0.645 35.915 60.531 1.00 24.06 19 LYS C CA 1
ATOM 1935 C C . LYS C 1 19 ? 0.422 34.904 59.409 1.00 23.70 19 LYS C C 1
ATOM 1936 O O . LYS C 1 19 ? 0.800 35.152 58.270 1.00 22.81 19 LYS C O 1
ATOM 1942 N N . GLN C 1 20 ? -0.206 33.776 59.738 1.00 24.93 20 GLN C N 1
ATOM 1943 C CA . GLN C 1 20 ? -0.447 32.705 58.767 1.00 26.95 20 GLN C CA 1
ATOM 1944 C C . GLN C 1 20 ? -1.623 32.882 57.819 1.00 25.06 20 GLN C C 1
ATOM 1945 O O . GLN C 1 20 ? -1.527 32.538 56.638 1.00 26.47 20 GLN C O 1
ATOM 1951 N N . THR C 1 21 ? -2.732 33.403 58.330 1.00 23.15 21 THR C N 1
ATOM 1952 C CA . THR C 1 21 ? -3.924 33.554 57.514 1.00 21.36 21 THR C CA 1
ATOM 1953 C C . THR C 1 21 ? -3.982 34.782 56.607 1.00 21.64 21 THR C C 1
ATOM 1954 O O . THR C 1 21 ? -4.580 34.729 55.532 1.00 21.77 21 THR C O 1
ATOM 1958 N N . ALA C 1 22 ? -3.363 35.885 57.004 1.00 19.65 22 ALA C N 1
ATOM 1959 C CA . ALA C 1 22 ? -3.424 37.060 56.146 1.00 18.82 22 ALA C CA 1
ATOM 1960 C C . ALA C 1 22 ? -2.703 36.863 54.821 1.00 18.23 22 ALA C C 1
ATOM 1961 O O . ALA C 1 22 ? -1.829 36.002 54.685 1.00 19.83 22 ALA C O 1
ATOM 1963 N N . PRO C 1 23 ? -3.101 37.632 53.802 1.00 18.97 23 PRO C N 1
ATOM 1964 C CA . PRO C 1 23 ? -2.424 37.500 52.508 1.00 19.01 23 PRO C CA 1
ATOM 1965 C C . PRO C 1 23 ? -0.996 37.963 52.760 1.00 20.55 23 PRO C C 1
ATOM 1966 O O . PRO C 1 23 ? -0.778 39.023 53.352 1.00 19.63 23 PRO C O 1
ATOM 1970 N N . ALA C 1 24 ? -0.039 37.139 52.345 1.00 21.38 24 ALA C N 1
ATOM 1971 C CA . ALA C 1 24 ? 1.380 37.401 52.529 1.00 21.57 24 ALA C CA 1
ATOM 1972 C C . ALA C 1 24 ? 1.803 38.830 52.172 1.00 23.03 24 ALA C C 1
ATOM 1973 O O . ALA C 1 24 ? 2.602 39.454 52.888 1.00 24.23 24 ALA C O 1
ATOM 1975 N N . GLY C 1 25 ? 1.251 39.348 51.080 1.00 21.56 25 GLY C N 1
ATOM 1976 C CA . GLY C 1 25 ? 1.588 40.689 50.627 1.00 22.13 25 GLY C CA 1
ATOM 1977 C C . GLY C 1 25 ? 1.347 41.844 51.593 1.00 22.77 25 GLY C C 1
ATOM 1978 O O . GLY C 1 25 ? 1.910 42.929 51.406 1.00 20.85 25 GLY C O 1
ATOM 1979 N N . ILE C 1 26 ? 0.534 41.629 52.627 1.00 20.53 26 ILE C N 1
ATOM 1980 C CA . ILE C 1 26 ? 0.242 42.698 53.582 1.00 19.93 26 ILE C CA 1
ATOM 1981 C C . ILE C 1 26 ? 1.446 43.042 54.479 1.00 18.99 26 ILE C C 1
ATOM 1982 O O . ILE C 1 26 ? 1.472 44.096 55.109 1.00 14.35 26 ILE C O 1
ATOM 1987 N N . PHE C 1 27 ? 2.439 42.154 54.512 1.00 19.76 27 PHE C N 1
ATOM 1988 C CA . PHE C 1 27 ? 3.640 42.351 55.325 1.00 21.47 27 PHE C CA 1
ATOM 1989 C C . PHE C 1 27 ? 4.786 42.968 54.520 1.00 22.07 27 PHE C C 1
ATOM 1990 O O . PHE C 1 27 ? 5.880 43.178 55.044 1.00 21.91 27 PHE C O 1
ATOM 1998 N N . GLU C 1 28 ? 4.529 43.246 53.247 1.00 22.28 28 GLU C N 1
ATOM 1999 C CA . GLU C 1 28 ? 5.528 43.851 52.374 1.00 25.26 28 GLU C CA 1
ATOM 2000 C C . GLU C 1 28 ? 4.985 45.225 52.004 1.00 25.31 28 GLU C C 1
ATOM 2001 O O . GLU C 1 28 ? 3.782 45.456 52.110 1.00 26.39 28 GLU C O 1
ATOM 2007 N N . ARG C 1 29 ? 5.850 46.135 51.565 1.00 24.34 29 ARG C N 1
ATOM 2008 C CA . ARG C 1 29 ? 5.395 47.478 51.224 1.00 21.68 29 ARG C CA 1
ATOM 2009 C C . ARG C 1 29 ? 4.308 47.432 50.157 1.00 18.17 29 ARG C C 1
ATOM 2010 O O . ARG C 1 29 ? 4.405 46.678 49.196 1.00 17.12 29 ARG C O 1
ATOM 2018 N N . HIS C 1 30 ? 3.268 48.240 50.329 1.00 18.35 30 HIS C N 1
ATOM 2019 C CA . HIS C 1 30 ? 2.176 48.268 49.358 1.00 18.17 30 HIS C CA 1
ATOM 2020 C C . HIS C 1 30 ? 1.243 49.456 49.538 1.00 16.72 30 HIS C C 1
ATOM 2021 O O . HIS C 1 30 ? 1.378 50.236 50.481 1.00 16.81 30 HIS C O 1
ATOM 2028 N N . LEU C 1 31 ? 0.287 49.569 48.621 1.00 17.26 31 LEU C N 1
ATOM 2029 C CA . LEU C 1 31 ? -0.729 50.622 48.655 1.00 20.85 31 LEU C CA 1
ATOM 2030 C C . LEU C 1 31 ? -2.128 49.997 48.731 1.00 23.98 31 LEU C C 1
ATOM 2031 O O . LEU C 1 31 ? -2.427 49.019 48.031 1.00 24.21 31 LEU C O 1
ATOM 2036 N N . ASP C 1 32 ? -2.986 50.529 49.590 1.00 25.38 32 ASP C N 1
ATOM 2037 C CA . ASP C 1 32 ? -4.345 50.009 49.642 1.00 27.46 32 ASP C CA 1
ATOM 2038 C C . ASP C 1 32 ? -5.173 50.885 48.695 1.00 29.10 32 ASP C C 1
ATOM 2039 O O . ASP C 1 32 ? -5.262 52.100 48.873 1.00 29.85 32 ASP C O 1
ATOM 2044 N N . LYS C 1 33 ? -5.754 50.262 47.677 1.00 31.62 33 LYS C N 1
ATOM 2045 C CA . LYS C 1 33 ? -6.569 50.970 46.698 1.00 34.68 33 LYS C CA 1
ATOM 2046 C C . LYS C 1 33 ? -7.956 50.352 46.688 1.00 37.00 33 LYS C C 1
ATOM 2047 O O . LYS C 1 33 ? -8.171 49.283 47.260 1.00 37.78 33 LYS C O 1
ATOM 2053 N N . GLY C 1 34 ? -8.886 51.038 46.036 1.00 40.11 34 GLY C N 1
ATOM 2054 C CA . GLY C 1 34 ? -10.246 50.549 45.915 1.00 42.20 34 GLY C CA 1
ATOM 2055 C C . GLY C 1 34 ? -10.627 50.698 44.456 1.00 44.25 34 GLY C C 1
ATOM 2056 O O . GLY C 1 34 ? -9.798 50.463 43.572 1.00 44.45 34 GLY C O 1
ATOM 2057 N N . THR C 1 35 ? -11.874 51.068 44.191 1.00 45.97 35 THR C N 1
ATOM 2058 C CA . THR C 1 35 ? -12.305 51.288 42.817 1.00 48.47 35 THR C CA 1
ATOM 2059 C C . THR C 1 35 ? -12.032 52.770 42.578 1.00 50.30 35 THR C C 1
ATOM 2060 O O . THR C 1 35 ? -11.679 53.195 41.477 1.00 51.80 35 THR C O 1
ATOM 2064 N N . ARG C 1 36 ? -12.177 53.541 43.649 1.00 51.57 36 ARG C N 1
ATOM 2065 C CA . ARG C 1 36 ? -11.956 54.980 43.629 1.00 53.14 36 ARG C CA 1
ATOM 2066 C C . ARG C 1 36 ? -10.751 55.323 44.516 1.00 51.89 36 ARG C C 1
ATOM 2067 O O . ARG C 1 36 ? -10.194 54.451 45.191 1.00 52.05 36 ARG C O 1
ATOM 2075 N N . PRO C 1 37 ? -10.314 56.592 44.505 1.00 50.45 37 PRO C N 1
ATOM 2076 C CA . PRO C 1 37 ? -9.166 56.962 45.341 1.00 48.74 37 PRO C CA 1
ATOM 2077 C C . PRO C 1 37 ? -9.586 57.426 46.734 1.00 46.21 37 PRO C C 1
ATOM 2078 O O . PRO C 1 37 ? -10.773 57.525 47.035 1.00 46.43 37 PRO C O 1
ATOM 2082 N N . GLY C 1 38 ? -8.594 57.719 47.568 1.00 43.43 38 GLY C N 1
ATOM 2083 C CA . GLY C 1 38 ? -8.855 58.203 48.912 1.00 40.53 38 GLY C CA 1
ATOM 2084 C C . GLY C 1 38 ? -9.557 57.254 49.871 1.00 38.14 38 GLY C C 1
ATOM 2085 O O . GLY C 1 38 ? -10.348 57.694 50.717 1.00 39.37 38 GLY C O 1
ATOM 2086 N N . VAL C 1 39 ? -9.281 55.958 49.748 1.00 34.49 39 VAL C N 1
ATOM 2087 C CA . VAL C 1 39 ? -9.877 54.974 50.639 1.00 30.56 39 VAL C CA 1
ATOM 2088 C C . VAL C 1 39 ? -9.070 54.972 51.935 1.00 26.88 39 VAL C C 1
ATOM 2089 O O . VAL C 1 39 ? -7.838 54.972 51.905 1.00 24.77 39 VAL C O 1
ATOM 2093 N N . TYR C 1 40 ? -9.767 54.985 53.065 1.00 25.01 40 TYR C N 1
ATOM 2094 C CA . TYR C 1 40 ? -9.122 54.973 54.369 1.00 23.67 40 TYR C CA 1
ATOM 2095 C C . TYR C 1 40 ? -9.216 53.582 54.980 1.00 23.22 40 TYR C C 1
ATOM 2096 O O . TYR C 1 40 ? -10.318 53.059 55.194 1.00 22.91 40 TYR C O 1
ATOM 2105 N N . PRO C 1 41 ? -8.065 52.944 55.240 1.00 20.27 41 PRO C N 1
ATOM 2106 C CA . PRO C 1 41 ? -8.134 51.612 55.845 1.00 17.76 41 PRO C CA 1
ATOM 2107 C C . PRO C 1 41 ? -8.099 51.796 57.366 1.00 17.60 41 PRO C C 1
ATOM 2108 O O . PRO C 1 41 ? -7.441 52.718 57.879 1.00 15.77 41 PRO C O 1
ATOM 2112 N N . ARG C 1 42 ? -8.829 50.947 58.080 1.00 14.84 42 ARG C N 1
ATOM 2113 C CA . ARG C 1 42 ? -8.849 51.015 59.529 1.00 14.11 42 ARG C CA 1
ATOM 2114 C C . ARG C 1 42 ? -8.512 49.629 60.042 1.00 15.77 42 ARG C C 1
ATOM 2115 O O . ARG C 1 42 ? -9.313 48.696 59.918 1.00 16.03 42 ARG C O 1
ATOM 2123 N N . LEU C 1 43 ? -7.325 49.489 60.610 1.00 14.06 43 LEU C N 1
ATOM 2124 C CA . LEU C 1 43 ? -6.889 48.203 61.120 1.00 12.49 43 LEU C CA 1
ATOM 2125 C C . LEU C 1 43 ? -7.157 48.100 62.609 1.00 14.05 43 LEU C C 1
ATOM 2126 O O . LEU C 1 43 ? -6.691 48.932 63.387 1.00 15.53 43 LEU C O 1
ATOM 2131 N N . SER C 1 44 ? -7.933 47.098 63.010 1.00 14.24 44 SER C N 1
ATOM 2132 C CA . SER C 1 44 ? -8.228 46.915 64.426 1.00 15.62 44 SER C CA 1
ATOM 2133 C C . SER C 1 44 ? -7.578 45.647 64.964 1.00 15.63 44 SER C C 1
ATOM 2134 O O . SER C 1 44 ? -7.783 44.564 64.420 1.00 17.59 44 SER C O 1
ATOM 2137 N N . VAL C 1 45 ? -6.802 45.770 66.034 1.00 14.02 45 VAL C N 1
ATOM 2138 C CA . VAL C 1 45 ? -6.165 44.591 66.605 1.00 15.34 45 VAL C CA 1
ATOM 2139 C C . VAL C 1 45 ? -7.003 44.016 67.751 1.00 16.67 45 VAL C C 1
ATOM 2140 O O . VAL C 1 45 ? -7.245 44.662 68.777 1.00 17.58 45 VAL C O 1
ATOM 2152 N N . HIS C 1 47 ? -6.189 41.119 69.370 1.00 20.54 47 HIS C N 1
ATOM 2153 C CA . HIS C 1 47 ? -5.294 40.449 70.326 1.00 20.62 47 HIS C CA 1
ATOM 2154 C C . HIS C 1 47 ? -3.832 40.609 69.903 1.00 18.41 47 HIS C C 1
ATOM 2155 O O . HIS C 1 47 ? -3.515 40.555 68.712 1.00 19.63 47 HIS C O 1
ATOM 2162 N N . GLY C 1 48 ? -2.948 40.796 70.883 1.00 17.95 48 GLY C N 1
ATOM 2163 C CA . GLY C 1 48 ? -1.533 40.988 70.599 1.00 15.89 48 GLY C CA 1
ATOM 2164 C C . GLY C 1 48 ? -1.282 42.438 70.208 1.00 16.14 48 GLY C C 1
ATOM 2165 O O . GLY C 1 48 ? -1.883 43.361 70.763 1.00 14.39 48 GLY C O 1
ATOM 2166 N N . ALA C 1 49 ? -0.398 42.648 69.242 1.00 15.75 49 ALA C N 1
ATOM 2167 C CA . ALA C 1 49 ? -0.088 43.992 68.775 1.00 16.23 49 ALA C CA 1
ATOM 2168 C C . ALA C 1 49 ? 0.300 43.958 67.309 1.00 15.86 49 ALA C C 1
ATOM 2169 O O . ALA C 1 49 ? 0.798 42.942 66.820 1.00 16.14 49 ALA C O 1
ATOM 2171 N N . VAL C 1 50 ? 0.059 45.074 66.622 1.00 16.27 50 VAL C N 1
ATOM 2172 C CA . VAL C 1 50 ? 0.386 45.232 65.204 1.00 15.90 50 VAL C CA 1
ATOM 2173 C C . VAL C 1 50 ? 1.107 46.572 64.993 1.00 18.81 50 VAL C C 1
ATOM 2174 O O . VAL C 1 50 ? 0.718 47.603 65.545 1.00 18.72 50 VAL C O 1
ATOM 2178 N N . LYS C 1 51 ? 2.156 46.550 64.183 1.00 20.17 51 LYS C N 1
ATOM 2179 C CA . LYS C 1 51 ? 2.934 47.747 63.906 1.00 21.78 51 LYS C CA 1
ATOM 2180 C C . LYS C 1 51 ? 2.694 48.212 62.470 1.00 21.78 51 LYS C C 1
ATOM 2181 O O . LYS C 1 51 ? 2.715 47.399 61.537 1.00 22.36 51 LYS C O 1
ATOM 2187 N N . TYR C 1 52 ? 2.455 49.508 62.293 1.00 19.99 52 TYR C N 1
ATOM 2188 C CA . TYR C 1 52 ? 2.270 50.062 60.962 1.00 18.57 52 TYR C CA 1
ATOM 2189 C C . TYR C 1 52 ? 3.565 50.778 60.605 1.00 19.83 52 TYR C C 1
ATOM 2190 O O . TYR C 1 52 ? 4.155 51.472 61.447 1.00 18.26 52 TYR C O 1
ATOM 2199 N N . LEU C 1 53 ? 4.011 50.592 59.367 1.00 19.08 53 LEU C N 1
ATOM 2200 C CA . LEU C 1 53 ? 5.227 51.231 58.882 1.00 19.76 53 LEU C CA 1
ATOM 2201 C C . LEU C 1 53 ? 4.906 51.944 57.574 1.00 20.39 53 LEU C C 1
ATOM 2202 O O . LEU C 1 53 ? 4.638 51.300 56.557 1.00 19.55 53 LEU C O 1
ATOM 2207 N N . GLY C 1 54 ? 4.920 53.273 57.612 1.00 18.00 54 GLY C N 1
ATOM 2208 C CA . GLY C 1 54 ? 4.635 54.044 56.418 1.00 20.36 54 GLY C CA 1
ATOM 2209 C C . GLY C 1 54 ? 5.913 54.627 55.845 1.00 19.74 54 GLY C C 1
ATOM 2210 O O . GLY C 1 54 ? 6.856 54.918 56.583 1.00 19.16 54 GLY C O 1
ATOM 2211 N N . TYR C 1 55 ? 5.946 54.806 54.529 1.00 20.30 55 TYR C N 1
ATOM 2212 C CA . TYR C 1 55 ? 7.133 55.347 53.875 1.00 20.28 55 TYR C CA 1
ATOM 2213 C C . TYR C 1 55 ? 6.842 56.618 53.066 1.00 21.88 55 TYR C C 1
ATOM 2214 O O . TYR C 1 55 ? 5.674 56.932 52.781 1.00 19.84 55 TYR C O 1
ATOM 2223 N N . ALA C 1 56 ? 7.902 57.345 52.701 1.00 21.46 56 ALA C N 1
ATOM 2224 C CA . ALA C 1 56 ? 7.748 58.583 51.942 1.00 21.15 56 ALA C CA 1
ATOM 2225 C C . ALA C 1 56 ? 7.263 58.273 50.543 1.00 21.60 56 ALA C C 1
ATOM 2226 O O . ALA C 1 56 ? 6.410 58.982 49.996 1.00 22.36 56 ALA C O 1
ATOM 2228 N N . ASP C 1 57 ? 7.806 57.213 49.962 1.00 20.60 57 ASP C N 1
ATOM 2229 C CA . ASP C 1 57 ? 7.400 56.811 48.625 1.00 22.65 57 ASP C CA 1
ATOM 2230 C C . ASP C 1 57 ? 7.612 55.317 48.442 1.00 22.26 57 ASP C C 1
ATOM 2231 O O . ASP C 1 57 ? 7.917 54.602 49.395 1.00 21.37 57 ASP C O 1
ATOM 2236 N N . GLU C 1 58 ? 7.466 54.852 47.208 1.00 23.40 58 GLU C N 1
ATOM 2237 C CA . GLU C 1 58 ? 7.607 53.434 46.898 1.00 24.43 58 GLU C CA 1
ATOM 2238 C C . GLU C 1 58 ? 9.010 52.861 47.126 1.00 25.18 58 GLU C C 1
ATOM 2239 O O . GLU C 1 58 ? 9.156 51.657 47.300 1.00 24.68 58 GLU C O 1
ATOM 2245 N N . HIS C 1 59 ? 10.036 53.706 47.162 1.00 27.02 59 HIS C N 1
ATOM 2246 C CA . HIS C 1 59 ? 11.382 53.176 47.315 1.00 28.36 59 HIS C CA 1
ATOM 2247 C C . HIS C 1 59 ? 12.220 53.655 48.495 1.00 27.90 59 HIS C C 1
ATOM 2248 O O . HIS C 1 59 ? 13.302 53.123 48.716 1.00 28.57 59 HIS C O 1
ATOM 2255 N N . SER C 1 60 ? 11.755 54.646 49.248 1.00 25.96 60 SER C N 1
ATOM 2256 C CA . SER C 1 60 ? 12.551 55.109 50.387 1.00 25.99 60 SER C CA 1
ATOM 2257 C C . SER C 1 60 ? 12.946 53.916 51.276 1.00 26.67 60 SER C C 1
ATOM 2258 O O . SER C 1 60 ? 12.154 53.010 51.505 1.00 30.34 60 SER C O 1
ATOM 2261 N N . ALA C 1 61 ? 14.174 53.922 51.776 1.00 26.97 61 ALA C N 1
ATOM 2262 C CA . ALA C 1 61 ? 14.697 52.808 52.573 1.00 28.30 61 ALA C CA 1
ATOM 2263 C C . ALA C 1 61 ? 14.166 52.612 53.990 1.00 28.92 61 ALA C C 1
ATOM 2264 O O . ALA C 1 61 ? 14.034 51.482 54.449 1.00 29.97 61 ALA C O 1
ATOM 2266 N N . GLU C 1 62 ? 13.883 53.697 54.695 1.00 28.75 62 GLU C N 1
ATOM 2267 C CA . GLU C 1 62 ? 13.385 53.577 56.053 1.00 30.13 62 GLU C CA 1
ATOM 2268 C C . GLU C 1 62 ? 12.016 54.215 56.201 1.00 29.35 62 GLU C C 1
ATOM 2269 O O . GLU C 1 62 ? 11.669 55.134 55.471 1.00 28.95 62 GLU C O 1
ATOM 2275 N N . PRO C 1 63 ? 11.214 53.728 57.152 1.00 28.26 63 PRO C N 1
ATOM 2276 C CA . PRO C 1 63 ? 9.886 54.318 57.330 1.00 27.27 63 PRO C CA 1
ATOM 2277 C C . PRO C 1 63 ? 9.969 55.756 57.840 1.00 27.28 63 PRO C C 1
ATOM 2278 O O . PRO C 1 63 ? 10.931 56.125 58.512 1.00 27.29 63 PRO C O 1
ATOM 2282 N N . ASP C 1 64 ? 8.968 56.565 57.501 1.00 27.38 64 ASP C N 1
ATOM 2283 C CA . ASP C 1 64 ? 8.910 57.957 57.945 1.00 27.91 64 ASP C CA 1
ATOM 2284 C C . ASP C 1 64 ? 7.746 58.117 58.930 1.00 25.16 64 ASP C C 1
ATOM 2285 O O . ASP C 1 64 ? 7.356 59.226 59.264 1.00 25.55 64 ASP C O 1
ATOM 2290 N N . GLN C 1 65 ? 7.199 56.993 59.381 1.00 23.57 65 GLN C N 1
ATOM 2291 C CA . GLN C 1 65 ? 6.092 56.987 60.336 1.00 23.25 65 GLN C CA 1
ATOM 2292 C C . GLN C 1 65 ? 5.864 55.580 60.870 1.00 23.43 65 GLN C C 1
ATOM 2293 O O . GLN C 1 65 ? 5.750 54.630 60.087 1.00 22.93 65 GLN C O 1
ATOM 2299 N N . VAL C 1 66 ? 5.799 55.452 62.196 1.00 22.68 66 VAL C N 1
ATOM 2300 C CA . VAL C 1 66 ? 5.573 54.162 62.846 1.00 21.96 66 VAL C CA 1
ATOM 2301 C C . VAL C 1 66 ? 4.492 54.284 63.910 1.00 23.36 66 VAL C C 1
ATOM 2302 O O . VAL C 1 66 ? 4.559 55.153 64.787 1.00 22.61 66 VAL C O 1
ATOM 2306 N N . ILE C 1 67 ? 3.497 53.407 63.816 1.00 23.00 67 ILE C N 1
ATOM 2307 C CA . ILE C 1 67 ? 2.382 53.375 64.755 1.00 23.32 67 ILE C CA 1
ATOM 2308 C C . ILE C 1 67 ? 2.212 51.967 65.323 1.00 23.58 67 ILE C C 1
ATOM 2309 O O . ILE C 1 67 ? 2.007 51.014 64.567 1.00 23.99 67 ILE C O 1
ATOM 2314 N N . LEU C 1 68 ? 2.297 51.843 66.645 1.00 23.63 68 LEU C N 1
ATOM 2315 C CA . LEU C 1 68 ? 2.118 50.559 67.324 1.00 24.14 68 LEU C CA 1
ATOM 2316 C C . LEU C 1 68 ? 0.654 50.509 67.774 1.00 23.91 68 LEU C C 1
ATOM 2317 O O . LEU C 1 68 ? 0.169 51.440 68.425 1.00 22.99 68 LEU C O 1
ATOM 2322 N N . ILE C 1 69 ? -0.036 49.424 67.418 1.00 20.94 69 ILE C N 1
ATOM 2323 C CA . ILE C 1 69 ? -1.452 49.231 67.736 1.00 18.50 69 ILE C CA 1
ATOM 2324 C C . ILE C 1 69 ? -1.630 48.007 68.632 1.00 17.69 69 ILE C C 1
ATOM 2325 O O . ILE C 1 69 ? -1.337 46.886 68.225 1.00 16.54 69 ILE C O 1
ATOM 2330 N N . GLU C 1 70 ? -2.133 48.227 69.841 1.00 18.99 70 GLU C N 1
ATOM 2331 C CA . GLU C 1 70 ? -2.329 47.149 70.811 1.00 19.56 70 GLU C CA 1
ATOM 2332 C C . GLU C 1 70 ? -3.781 46.655 70.799 1.00 19.13 70 GLU C C 1
ATOM 2333 O O . GLU C 1 70 ? -4.666 47.323 70.267 1.00 17.78 70 GLU C O 1
ATOM 2339 N N . ALA C 1 71 ? -4.024 45.482 71.376 1.00 16.84 71 ALA C N 1
ATOM 2340 C CA . ALA C 1 71 ? -5.378 44.925 71.400 1.00 18.72 71 ALA C CA 1
ATOM 2341 C C . ALA C 1 71 ? -6.379 45.887 72.048 1.00 17.55 71 ALA C C 1
ATOM 2342 O O . ALA C 1 71 ? -6.150 46.400 73.146 1.00 14.66 71 ALA C O 1
ATOM 2344 N N . GLY C 1 72 ? -7.489 46.121 71.357 1.00 16.22 72 GLY C N 1
ATOM 2345 C CA . GLY C 1 72 ? -8.500 47.010 71.885 1.00 14.71 72 GLY C CA 1
ATOM 2346 C C . GLY C 1 72 ? -8.325 48.378 71.281 1.00 13.88 72 GLY C C 1
ATOM 2347 O O . GLY C 1 72 ? -9.011 49.324 71.658 1.00 15.00 72 GLY C O 1
ATOM 2348 N N . GLN C 1 73 ? -7.395 48.490 70.345 1.00 11.39 73 GLN C N 1
ATOM 2349 C CA . GLN C 1 73 ? -7.159 49.770 69.681 1.00 13.65 73 GLN C CA 1
ATOM 2350 C C . GLN C 1 73 ? -7.200 49.585 68.185 1.00 13.50 73 GLN C C 1
ATOM 2351 O O . GLN C 1 73 ? -7.109 48.460 67.684 1.00 12.66 73 GLN C O 1
ATOM 2357 N N . PHE C 1 74 ? -7.319 50.706 67.479 1.00 12.96 74 PHE C N 1
ATOM 2358 C CA . PHE C 1 74 ? -7.315 50.705 66.034 1.00 12.30 74 PHE C CA 1
ATOM 2359 C C . PHE C 1 74 ? -6.551 51.926 65.551 1.00 12.91 74 PHE C C 1
ATOM 2360 O O . PHE C 1 74 ? -6.326 52.873 66.300 1.00 12.85 74 PHE 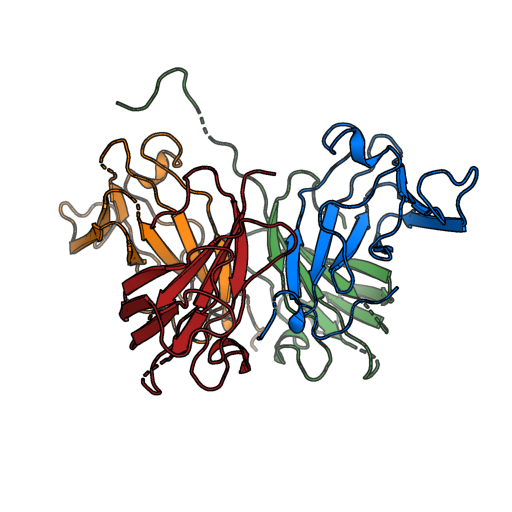C O 1
ATOM 2368 N N . ALA C 1 75 ? -6.155 51.895 64.289 1.00 12.64 75 ALA C N 1
ATOM 2369 C CA . ALA C 1 75 ? -5.453 53.009 63.679 1.00 15.28 75 ALA C CA 1
ATOM 2370 C C . ALA C 1 75 ? -5.895 53.113 62.229 1.00 17.68 75 ALA C C 1
ATOM 2371 O O . ALA C 1 75 ? -6.022 52.092 61.536 1.00 19.05 75 ALA C O 1
ATOM 2373 N N . VAL C 1 76 ? -6.171 54.330 61.768 1.00 18.68 76 VAL C N 1
ATOM 2374 C CA . VAL C 1 76 ? -6.549 54.494 60.371 1.00 19.94 76 VAL C CA 1
ATOM 2375 C C . VAL C 1 76 ? -5.256 54.866 59.634 1.00 17.88 76 VAL C C 1
ATOM 2376 O O . VAL C 1 76 ? -4.464 55.650 60.136 1.00 16.45 76 VAL C O 1
ATOM 2380 N N . PHE C 1 77 ? -5.045 54.297 58.453 1.00 18.63 77 PHE C N 1
ATOM 2381 C CA . PHE C 1 77 ? -3.826 54.561 57.700 1.00 20.56 77 PHE C CA 1
ATOM 2382 C C . PHE C 1 77 ? -3.959 55.667 56.655 1.00 20.60 77 PHE C C 1
ATOM 2383 O O . PHE C 1 77 ? -4.985 55.785 55.994 1.00 21.87 77 PHE C O 1
ATOM 2391 N N . PRO C 1 78 ? -2.914 56.499 56.503 1.00 21.21 78 PRO C N 1
ATOM 2392 C CA . PRO C 1 78 ? -2.967 57.579 55.514 1.00 21.20 78 PRO C CA 1
ATOM 2393 C C . PRO C 1 78 ? -3.229 57.005 54.120 1.00 21.73 78 PRO C C 1
ATOM 2394 O O . PRO C 1 78 ? -2.542 56.091 53.675 1.00 20.77 78 PRO C O 1
ATOM 2398 N N . PRO C 1 79 ? -4.239 57.528 53.415 1.00 22.18 79 PRO C N 1
ATOM 2399 C CA . PRO C 1 79 ? -4.577 57.049 52.071 1.00 23.43 79 PRO C CA 1
ATOM 2400 C C . PRO C 1 79 ? -3.449 57.275 51.069 1.00 24.29 79 PRO C C 1
ATOM 2401 O O . PRO C 1 79 ? -2.666 58.211 51.214 1.00 25.37 79 PRO C O 1
ATOM 2405 N N . GLU C 1 80 ? -3.367 56.410 50.063 1.00 26.57 80 GLU C N 1
ATOM 2406 C CA . GLU C 1 80 ? -2.365 56.538 49.010 1.00 29.31 80 GLU C CA 1
ATOM 2407 C C . GLU C 1 80 ? -0.942 56.652 49.545 1.00 28.61 80 GLU C C 1
ATOM 2408 O O . GLU C 1 80 ? -0.097 57.297 48.933 1.00 29.70 80 GLU C O 1
ATOM 2414 N N . LYS C 1 81 ? -0.676 56.036 50.690 1.00 27.43 81 LYS C N 1
ATOM 2415 C CA . LYS C 1 81 ? 0.654 56.082 51.286 1.00 25.05 81 LYS C CA 1
ATOM 2416 C C . LYS C 1 81 ? 1.229 54.671 51.367 1.00 24.08 81 LYS C C 1
ATOM 2417 O O . LYS C 1 81 ? 0.587 53.774 51.912 1.00 23.57 81 LYS C O 1
ATOM 2423 N N . TRP C 1 82 ? 2.422 54.472 50.809 1.00 21.69 82 TRP C N 1
ATOM 2424 C CA . TRP C 1 82 ? 3.065 53.157 50.836 1.00 20.60 82 TRP C CA 1
ATOM 2425 C C . TRP C 1 82 ? 3.337 52.713 52.278 1.00 18.78 82 TRP C C 1
ATOM 2426 O O . TRP C 1 82 ? 3.771 53.521 53.105 1.00 17.95 82 TRP C O 1
ATOM 2437 N N . HIS C 1 83 ? 3.097 51.432 52.569 1.00 16.86 83 HIS C N 1
ATOM 2438 C CA . HIS C 1 83 ? 3.317 50.891 53.913 1.00 17.53 83 HIS C CA 1
ATOM 2439 C C . HIS C 1 83 ? 3.228 49.370 53.956 1.00 16.84 83 HIS C C 1
ATOM 2440 O O . HIS C 1 83 ? 2.951 48.700 52.956 1.00 17.60 83 HIS C O 1
ATOM 2447 N N . ASN C 1 84 ? 3.455 48.840 55.148 1.00 16.91 84 ASN C N 1
ATOM 2448 C CA . ASN C 1 84 ? 3.342 47.410 55.409 1.00 17.38 84 ASN C CA 1
ATOM 2449 C C . ASN C 1 84 ? 3.092 47.295 56.902 1.00 16.23 84 ASN C C 1
ATOM 2450 O O . ASN C 1 84 ? 3.359 48.231 57.660 1.00 16.23 84 ASN C O 1
ATOM 2455 N N . ILE C 1 85 ? 2.552 46.164 57.326 1.00 16.60 85 ILE C N 1
ATOM 2456 C CA . ILE C 1 85 ? 2.303 45.959 58.735 1.00 17.81 85 ILE C CA 1
ATOM 2457 C C . ILE C 1 85 ? 3.188 44.825 59.223 1.00 19.79 85 ILE C C 1
ATOM 2458 O O . ILE C 1 85 ? 3.829 44.133 58.428 1.00 19.81 85 ILE C O 1
ATOM 2463 N N . GLU C 1 86 ? 3.201 44.633 60.535 1.00 20.01 86 GLU C N 1
ATOM 2464 C CA . GLU C 1 86 ? 4.010 43.604 61.155 1.00 22.57 86 GLU C CA 1
ATOM 2465 C C . GLU C 1 86 ? 3.299 43.125 62.417 1.00 23.02 86 GLU C C 1
ATOM 2466 O O . GLU C 1 86 ? 2.905 43.938 63.257 1.00 22.67 86 GLU C O 1
ATOM 2472 N N . ALA C 1 87 ? 3.111 41.815 62.534 1.00 24.07 87 ALA C N 1
ATOM 2473 C CA . ALA C 1 87 ? 2.478 41.229 63.719 1.00 26.91 87 ALA C CA 1
ATOM 2474 C C . ALA C 1 87 ? 3.577 41.058 64.769 1.00 28.00 87 ALA C C 1
ATOM 2475 O O . ALA C 1 87 ? 4.643 40.513 64.477 1.00 27.91 87 ALA C O 1
ATOM 2485 N N . THR C 1 89 ? 3.386 39.291 67.720 1.00 35.50 89 THR C N 1
ATOM 2486 C CA . THR C 1 89 ? 3.400 37.969 68.344 1.00 35.34 89 THR C CA 1
ATOM 2487 C C . THR C 1 89 ? 2.716 36.987 67.400 1.00 35.68 89 THR C C 1
ATOM 2488 O O . THR C 1 89 ? 2.054 37.388 66.438 1.00 34.55 89 THR C O 1
ATOM 2492 N N . ASP C 1 90 ? 2.890 35.701 67.672 1.00 35.83 90 ASP C N 1
ATOM 2493 C CA . ASP C 1 90 ? 2.290 34.662 66.853 1.00 38.38 90 ASP C CA 1
ATOM 2494 C C . ASP C 1 90 ? 0.785 34.585 67.081 1.00 37.92 90 ASP C C 1
ATOM 2495 O O . ASP C 1 90 ? 0.043 34.134 66.209 1.00 39.30 90 ASP C O 1
ATOM 2500 N N . ASP C 1 91 ? 0.343 35.030 68.255 1.00 37.31 91 ASP C N 1
ATOM 2501 C CA . ASP C 1 91 ? -1.074 35.007 68.626 1.00 37.51 91 ASP C CA 1
ATOM 2502 C C . ASP C 1 91 ? -1.866 36.227 68.170 1.00 34.73 91 ASP C C 1
ATOM 2503 O O . ASP C 1 91 ? -3.097 36.251 68.263 1.00 33.73 91 ASP C O 1
ATOM 2508 N N . THR C 1 92 ? -1.158 37.247 67.703 1.00 29.43 92 THR C N 1
ATOM 2509 C CA . THR C 1 92 ? -1.807 38.457 67.239 1.00 25.36 92 THR C CA 1
ATOM 2510 C C . THR C 1 92 ? -2.742 38.183 66.072 1.00 21.82 92 THR C C 1
ATOM 2511 O O . THR C 1 92 ? -2.393 37.457 65.148 1.00 21.78 92 THR C O 1
ATOM 2515 N N . TYR C 1 93 ? -3.950 38.725 66.139 1.00 18.78 93 TYR C N 1
ATOM 2516 C CA . TYR C 1 93 ? -4.865 38.617 65.014 1.00 17.22 93 TYR C CA 1
ATOM 2517 C C . TYR C 1 93 ? -5.641 39.934 64.955 1.00 16.40 93 TYR C C 1
ATOM 2518 O O . TYR C 1 93 ? -5.831 40.614 65.969 1.00 14.86 93 TYR C O 1
ATOM 2527 N N . PHE C 1 94 ? -6.059 40.313 63.757 1.00 15.04 94 PHE C N 1
ATOM 2528 C CA . PHE C 1 94 ? -6.724 41.593 63.560 1.00 14.45 94 PHE C CA 1
ATOM 2529 C C . PHE C 1 94 ? -7.597 41.513 62.319 1.00 15.71 94 PHE C C 1
ATOM 2530 O O . PHE C 1 94 ? -7.611 40.499 61.639 1.00 15.17 94 PHE C O 1
ATOM 2538 N N . ASN C 1 95 ? -8.320 42.593 62.029 1.00 14.77 95 ASN C N 1
ATOM 2539 C CA . ASN C 1 95 ? -9.126 42.660 60.816 1.00 16.07 95 ASN C CA 1
ATOM 2540 C C . ASN C 1 95 ? -9.052 44.083 60.298 1.00 15.74 95 ASN C C 1
ATOM 2541 O O . ASN C 1 95 ? -8.668 44.996 61.031 1.00 16.19 95 ASN C O 1
ATOM 2546 N N . ILE C 1 96 ? -9.420 44.279 59.040 1.00 16.95 96 ILE C N 1
ATOM 2547 C CA . ILE C 1 96 ? -9.364 45.610 58.470 1.00 18.40 96 ILE C CA 1
ATOM 2548 C C . ILE C 1 96 ? -10.659 46.020 57.788 1.00 18.88 96 ILE C C 1
ATOM 2549 O O . ILE C 1 96 ? -11.226 45.256 57.005 1.00 20.56 96 ILE C O 1
ATOM 2554 N N . ASP C 1 97 ? -11.105 47.237 58.096 1.00 19.58 97 ASP C N 1
ATOM 2555 C CA . ASP C 1 97 ? -12.307 47.831 57.517 1.00 19.18 97 ASP C CA 1
ATOM 2556 C C . ASP C 1 97 ? -11.876 49.004 56.632 1.00 18.36 97 ASP C C 1
ATOM 2557 O O . ASP C 1 97 ? -10.966 49.748 56.994 1.00 14.65 97 ASP C O 1
ATOM 2562 N N . PHE C 1 98 ? -12.518 49.163 55.476 1.00 18.81 98 PHE C N 1
ATOM 2563 C CA . PHE C 1 98 ? -12.176 50.250 54.565 1.00 20.60 98 PHE C CA 1
ATOM 2564 C C . PHE C 1 98 ? -13.333 51.215 54.402 1.00 20.88 98 PHE C C 1
ATOM 2565 O O . PHE C 1 98 ? -14.487 50.799 54.297 1.00 20.96 98 PHE C O 1
ATOM 2573 N N . PHE C 1 99 ? -13.017 52.506 54.380 1.00 21.81 99 PHE C N 1
ATOM 2574 C CA . PHE C 1 99 ? -14.040 53.540 54.244 1.00 22.35 99 PHE C CA 1
ATOM 2575 C C . PHE C 1 99 ? -13.789 54.493 53.077 1.00 23.84 99 PHE C C 1
ATOM 2576 O O . PHE C 1 99 ? -12.649 54.891 52.822 1.00 22.51 99 PHE C O 1
ATOM 2584 N N . VAL C 1 100 ? -14.860 54.872 52.383 1.00 24.21 100 VAL C N 1
ATOM 2585 C CA . VAL C 1 100 ? -14.733 55.776 51.246 1.00 26.80 100 VAL C CA 1
ATOM 2586 C C . VAL C 1 100 ? -15.655 56.993 51.366 1.00 27.45 100 VAL C C 1
ATOM 2587 O O . VAL C 1 100 ? -16.681 56.952 52.053 1.00 26.23 100 VAL C O 1
ATOM 2591 N N . ALA C 1 101 ? -15.275 58.072 50.690 1.00 28.55 101 ALA C N 1
ATOM 2592 C CA . ALA C 1 101 ? -16.043 59.312 50.699 1.00 31.54 101 ALA C CA 1
ATOM 2593 C C . ALA C 1 101 ? -17.431 59.134 50.086 1.00 31.76 101 ALA C C 1
ATOM 2594 O O . ALA C 1 101 ? -17.631 58.285 49.223 1.00 31.10 101 ALA C O 1
ATOM 2596 N N . PRO C 1 102 ? -18.409 59.942 50.523 1.00 33.44 102 PRO C N 1
ATOM 2597 C CA . PRO C 1 102 ? -19.764 59.823 49.979 1.00 35.21 102 PRO C CA 1
ATOM 2598 C C . PRO C 1 102 ? -19.942 60.673 48.720 1.00 36.51 102 PRO C C 1
ATOM 2599 O O . PRO C 1 102 ? -19.195 61.629 48.490 1.00 36.27 102 PRO C O 1
ATOM 2603 N N . GLU C 1 103 ? -20.927 60.313 47.906 1.00 39.89 103 GLU C N 1
ATOM 2604 C CA . GLU C 1 103 ? -21.221 61.054 46.682 1.00 42.72 103 GLU C CA 1
ATOM 2605 C C . GLU C 1 103 ? -22.523 61.847 46.838 1.00 42.55 103 GLU C C 1
ATOM 2606 O O . GLU C 1 103 ? -23.565 61.287 47.182 1.00 43.06 103 GLU C O 1
ATOM 2612 N N . VAL C 1 104 ? -22.461 63.152 46.598 1.00 41.61 104 VAL C N 1
ATOM 2613 C CA . VAL C 1 104 ? -23.640 64.003 46.706 1.00 42.56 104 VAL C CA 1
ATOM 2614 C C . VAL C 1 104 ? -23.974 64.573 45.335 1.00 42.86 104 VAL C C 1
ATOM 2615 O O . VAL C 1 104 ? -23.302 65.480 44.845 1.00 41.56 104 VAL C O 1
ATOM 2619 N N . LEU C 1 105 ? -25.017 64.024 44.723 1.00 44.03 105 LEU C N 1
ATOM 2620 C CA . LEU C 1 105 ? -25.464 64.442 43.401 1.00 45.50 105 LEU C CA 1
ATOM 2621 C C . LEU C 1 105 ? -26.624 65.430 43.517 1.00 46.28 105 LEU C C 1
ATOM 2622 O O . LEU C 1 105 ? -27.604 65.169 44.221 1.00 45.31 105 LEU C O 1
ATOM 2635 N N . GLU C 1 107 ? -29.981 67.214 42.672 1.00 46.62 107 GLU C N 1
ATOM 2636 C CA . GLU C 1 107 ? -31.192 66.701 42.051 1.00 45.14 107 GLU C CA 1
ATOM 2637 C C . GLU C 1 107 ? -32.125 67.834 41.652 1.00 43.04 107 GLU C C 1
ATOM 2638 O O . GLU C 1 107 ? -31.894 68.993 41.997 1.00 41.22 107 GLU C O 1
ATOM 2644 N N . GLY C 1 108 ? -33.171 67.489 40.910 1.00 42.14 108 GLY C N 1
ATOM 2645 C CA . GLY C 1 108 ? -34.133 68.481 40.477 1.00 40.55 108 GLY C CA 1
ATOM 2646 C C . GLY C 1 108 ? -35.449 68.265 41.191 1.00 39.65 108 GLY C C 1
ATOM 2647 O O . GLY C 1 108 ? -35.581 67.350 42.006 1.00 39.90 108 GLY C O 1
ATOM 2648 N N . ALA C 1 109 ? -36.428 69.105 40.883 1.00 38.64 109 ALA C N 1
ATOM 2649 C CA . ALA C 1 109 ? -37.739 69.009 41.496 1.00 37.91 109 ALA C CA 1
ATOM 2650 C C . ALA C 1 109 ? -38.613 67.948 40.829 1.00 37.79 109 ALA C C 1
ATOM 2651 O O . ALA C 1 109 ? -39.481 67.360 41.469 1.00 36.45 109 ALA C O 1
ATOM 2653 N N . GLN C 1 110 ? -38.379 67.708 39.544 1.00 39.01 110 GLN C N 1
ATOM 2654 C CA . GLN C 1 110 ? -39.151 66.724 38.788 1.00 41.52 110 GLN C CA 1
ATOM 2655 C C . GLN C 1 110 ? -38.393 65.418 38.614 1.00 44.67 110 GLN C C 1
ATOM 2656 O O . GLN C 1 110 ? -37.194 65.334 38.889 1.00 45.41 110 GLN C O 1
ATOM 2662 N N . GLN C 1 111 ? -39.108 64.402 38.150 1.00 47.93 111 GLN C N 1
ATOM 2663 C CA . GLN C 1 111 ? -38.511 63.108 37.881 1.00 52.29 111 GLN C CA 1
ATOM 2664 C C . GLN C 1 111 ? -38.051 63.145 36.435 1.00 54.79 111 GLN C C 1
ATOM 2665 O O . GLN C 1 111 ? -38.477 64.013 35.668 1.00 55.23 111 GLN C O 1
ATOM 2671 N N . ARG C 1 112 ? -37.190 62.205 36.062 1.00 57.53 112 ARG C N 1
ATOM 2672 C CA . ARG C 1 112 ? -36.682 62.144 34.697 1.00 60.42 112 ARG C CA 1
ATOM 2673 C C . ARG C 1 112 ? -37.681 61.391 33.817 1.00 62.63 112 ARG C C 1
ATOM 2674 O O . ARG C 1 112 ? -37.899 60.191 34.002 1.00 63.30 112 ARG C O 1
ATOM 2682 N N . LYS C 1 113 ? -38.283 62.095 32.861 1.00 64.85 113 LYS C N 1
ATOM 2683 C CA . LYS C 1 113 ? -39.271 61.490 31.969 1.00 66.31 113 LYS C CA 1
ATOM 2684 C C . LYS C 1 113 ? -38.685 60.346 31.143 1.00 66.38 113 LYS C C 1
ATOM 2685 O O . LYS C 1 113 ? -39.126 59.199 31.256 1.00 66.72 113 LYS C O 1
ATOM 2699 N N . LEU D 1 2 ? -38.684 34.441 42.900 1.00 44.85 2 LEU D N 1
ATOM 2700 C CA . LEU D 1 2 ? -38.746 35.126 44.184 1.00 42.92 2 LEU D CA 1
ATOM 2701 C C . LEU D 1 2 ? -37.844 36.345 44.045 1.00 41.78 2 LEU D C 1
ATOM 2702 O O . LEU D 1 2 ? -36.731 36.231 43.533 1.00 41.17 2 LEU D O 1
ATOM 2707 N N . GLN D 1 3 ? -38.303 37.511 44.483 1.00 41.08 3 GLN D N 1
ATOM 2708 C CA . GLN D 1 3 ? -37.470 38.704 44.358 1.00 40.71 3 GLN D CA 1
ATOM 2709 C C . GLN D 1 3 ? -37.240 39.374 45.701 1.00 40.63 3 GLN D C 1
ATOM 2710 O O . GLN D 1 3 ? -38.023 39.212 46.635 1.00 41.59 3 GLN D O 1
ATOM 2716 N N . ILE D 1 4 ? -36.141 40.110 45.797 1.00 41.03 4 ILE D N 1
ATOM 2717 C CA . ILE D 1 4 ? -35.811 40.837 47.013 1.00 41.36 4 ILE D CA 1
ATOM 2718 C C . ILE D 1 4 ? -36.442 42.215 46.846 1.00 42.57 4 ILE D C 1
ATOM 2719 O O . ILE D 1 4 ? -36.262 42.863 45.810 1.00 42.59 4 ILE D O 1
ATOM 2724 N N . PRO D 1 5 ? -37.207 42.676 47.850 1.00 42.65 5 PRO D N 1
ATOM 2725 C CA . PRO D 1 5 ? -37.848 43.994 47.765 1.00 42.76 5 PRO D CA 1
ATOM 2726 C C . PRO D 1 5 ? -36.821 45.097 47.510 1.00 41.76 5 PRO D C 1
ATOM 2727 O O . PRO D 1 5 ? -35.719 45.080 48.069 1.00 40.77 5 PRO D O 1
ATOM 2731 N N . GLN D 1 6 ? -37.199 46.059 46.676 1.00 41.39 6 GLN D N 1
ATOM 2732 C CA . GLN D 1 6 ? -36.307 47.151 46.314 1.00 41.67 6 GLN D CA 1
ATOM 2733 C C . GLN D 1 6 ? -35.720 47.957 47.468 1.00 42.25 6 GLN D C 1
ATOM 2734 O O . GLN D 1 6 ? -34.639 48.531 47.332 1.00 42.60 6 GLN D O 1
ATOM 2740 N N . ASN D 1 7 ? -36.415 47.998 48.600 1.00 43.76 7 ASN D N 1
ATOM 2741 C CA . ASN D 1 7 ? -35.939 48.775 49.744 1.00 45.52 7 ASN D CA 1
ATOM 2742 C C . ASN D 1 7 ? -34.986 48.056 50.702 1.00 45.29 7 ASN D C 1
ATOM 2743 O O . ASN D 1 7 ? -34.615 48.616 51.736 1.00 45.22 7 ASN D O 1
ATOM 2748 N N . TYR D 1 8 ? -34.575 46.835 50.370 1.00 45.04 8 TYR D N 1
ATOM 2749 C CA . TYR D 1 8 ? -33.659 46.106 51.238 1.00 44.32 8 TYR D CA 1
ATOM 2750 C C . TYR D 1 8 ? -32.229 46.590 51.064 1.00 43.71 8 TYR D C 1
ATOM 2751 O O . TYR D 1 8 ? -31.873 47.132 50.023 1.00 43.89 8 TYR D O 1
ATOM 2760 N N . ILE D 1 9 ? -31.414 46.393 52.095 1.00 42.88 9 ILE D N 1
ATOM 2761 C CA . ILE D 1 9 ? -30.026 46.830 52.079 1.00 42.99 9 ILE D CA 1
ATOM 2762 C C . ILE D 1 9 ? -29.033 45.663 52.091 1.00 44.07 9 ILE D C 1
ATOM 2763 O O . ILE D 1 9 ? -29.236 44.668 52.783 1.00 44.94 9 ILE D O 1
ATOM 2768 N N . HIS D 1 10 ? -27.958 45.798 51.320 1.00 43.68 10 HIS D N 1
ATOM 2769 C CA . HIS D 1 10 ? -26.926 44.771 51.238 1.00 43.46 10 HIS D CA 1
ATOM 2770 C C . HIS D 1 10 ? -26.083 44.795 52.513 1.00 43.50 10 HIS D C 1
ATOM 2771 O O . HIS D 1 10 ? -25.578 45.843 52.905 1.00 45.47 10 HIS D O 1
ATOM 2778 N N . THR D 1 11 ? -25.913 43.644 53.153 1.00 41.43 11 THR D N 1
ATOM 2779 C CA . THR D 1 11 ? -25.156 43.597 54.396 1.00 39.59 11 THR D CA 1
ATOM 2780 C C . THR D 1 11 ? -23.823 42.876 54.315 1.00 38.65 11 THR D C 1
ATOM 2781 O O . THR D 1 11 ? -22.853 43.289 54.950 1.00 40.01 11 THR D O 1
ATOM 2785 N N . ARG D 1 12 ? -23.767 41.802 53.536 1.00 37.15 12 ARG D N 1
ATOM 2786 C CA . ARG D 1 12 ? -22.543 41.016 53.439 1.00 34.92 12 ARG D CA 1
ATOM 2787 C C . ARG D 1 12 ? -22.448 40.210 52.146 1.00 33.42 12 ARG D C 1
ATOM 2788 O O . ARG D 1 12 ? -23.457 39.931 51.497 1.00 31.68 12 ARG D O 1
ATOM 2796 N N . SER D 1 13 ? -21.221 39.839 51.792 1.00 31.64 13 SER D N 1
ATOM 2797 C CA . SER D 1 13 ? -20.939 39.054 50.599 1.00 30.97 13 SER D CA 1
ATOM 2798 C C . SER D 1 13 ? -19.892 38.013 50.958 1.00 29.55 13 SER D C 1
ATOM 2799 O O . SER D 1 13 ? -19.023 38.261 51.786 1.00 31.46 13 SER D O 1
ATOM 2802 N N . THR D 1 14 ? -19.978 36.842 50.347 1.00 27.24 14 THR D N 1
ATOM 2803 C CA . THR D 1 14 ? -18.987 35.811 50.605 1.00 26.57 14 THR D CA 1
ATOM 2804 C C . THR D 1 14 ? -18.020 35.879 49.437 1.00 26.31 14 THR D C 1
ATOM 2805 O O . THR D 1 14 ? -18.344 36.453 48.395 1.00 25.24 14 THR D O 1
ATOM 2809 N N . PRO D 1 15 ? -16.804 35.339 49.606 1.00 25.28 15 PRO D N 1
ATOM 2810 C CA . PRO D 1 15 ? -15.886 35.385 48.467 1.00 25.52 15 PRO D CA 1
ATOM 2811 C C . PRO D 1 15 ? -16.386 34.306 47.506 1.00 24.49 15 PRO D C 1
ATOM 2812 O O . PRO D 1 15 ? -17.403 33.656 47.784 1.00 22.27 15 PRO D O 1
ATOM 2816 N N . PHE D 1 16 ? -15.712 34.117 46.376 1.00 23.03 16 PHE D N 1
ATOM 2817 C CA . PHE D 1 16 ? -16.149 33.085 45.442 1.00 21.18 16 PHE D CA 1
ATOM 2818 C C . PHE D 1 16 ? -15.775 31.732 46.025 1.00 21.60 16 PHE D C 1
ATOM 2819 O O . PHE D 1 16 ? -14.659 31.557 46.519 1.00 20.26 16 PHE D O 1
ATOM 2827 N N . TRP D 1 17 ? -16.710 30.787 45.988 1.00 20.53 17 TRP D N 1
ATOM 2828 C CA . TRP D 1 17 ? -16.463 29.454 46.525 1.00 20.21 17 TRP D CA 1
ATOM 2829 C C . TRP D 1 17 ? -16.767 28.339 45.534 1.00 21.64 17 TRP D C 1
ATOM 2830 O O . TRP D 1 17 ? -17.549 28.518 44.595 1.00 21.15 17 TRP D O 1
ATOM 2841 N N . ASN D 1 18 ? -16.148 27.182 45.762 1.00 21.90 18 ASN D N 1
ATOM 2842 C CA . ASN D 1 18 ? -16.386 25.999 44.949 1.00 24.30 18 ASN D CA 1
ATOM 2843 C C . ASN D 1 18 ? -16.576 24.826 45.925 1.00 26.15 18 ASN D C 1
ATOM 2844 O O . ASN D 1 18 ? -16.574 25.034 47.142 1.00 26.34 18 ASN D O 1
ATOM 2849 N N . LYS D 1 19 ? -16.758 23.611 45.411 1.00 29.10 19 LYS D N 1
ATOM 2850 C CA . LYS D 1 19 ? -16.960 22.442 46.272 1.00 32.81 19 LYS D CA 1
ATOM 2851 C C . LYS D 1 19 ? -15.938 22.297 47.395 1.00 33.95 19 LYS D C 1
ATOM 2852 O O . LYS D 1 19 ? -16.248 21.737 48.449 1.00 35.44 19 LYS D O 1
ATOM 2858 N N . GLN D 1 20 ? -14.723 22.795 47.184 1.00 33.78 20 GLN D N 1
ATOM 2859 C CA . GLN D 1 20 ? -13.702 22.653 48.214 1.00 35.84 20 GLN D CA 1
ATOM 2860 C C . GLN D 1 20 ? -13.496 23.847 49.149 1.00 33.31 20 GLN D C 1
ATOM 2861 O O . GLN D 1 20 ? -13.289 23.655 50.346 1.00 33.91 20 GLN D O 1
ATOM 2867 N N . THR D 1 21 ? -13.557 25.064 48.613 1.00 30.52 21 THR D N 1
ATOM 2868 C CA . THR D 1 21 ? -13.350 26.271 49.411 1.00 27.83 21 THR D CA 1
ATOM 2869 C C . THR D 1 21 ? -14.579 26.686 50.206 1.00 28.32 21 THR D C 1
ATOM 2870 O O . THR D 1 21 ? -14.470 27.398 51.202 1.00 28.21 21 THR D O 1
ATOM 2874 N N . ALA D 1 22 ? -15.755 26.247 49.780 1.00 28.19 22 ALA D N 1
ATOM 2875 C CA . ALA D 1 22 ? -16.965 26.632 50.498 1.00 28.42 22 ALA D CA 1
ATOM 2876 C C . ALA D 1 22 ? -17.014 26.004 51.889 1.00 28.00 22 ALA D C 1
ATOM 2877 O O . ALA D 1 22 ? -16.322 25.024 52.158 1.00 27.43 22 ALA D O 1
ATOM 2879 N N . PRO D 1 23 ? -17.806 26.584 52.808 1.00 28.00 23 PRO D N 1
ATOM 2880 C CA . PRO D 1 23 ? -17.890 25.995 54.151 1.00 28.34 23 PRO D CA 1
ATOM 2881 C C . PRO D 1 23 ? -18.673 24.700 53.950 1.00 29.51 23 PRO D C 1
ATOM 2882 O O . PRO D 1 23 ? -19.735 24.721 53.331 1.00 29.74 23 PRO D O 1
ATOM 2886 N N . ALA D 1 24 ? -18.148 23.583 54.441 1.00 28.88 24 ALA D N 1
ATOM 2887 C CA . ALA D 1 24 ? -18.794 22.284 54.276 1.00 28.78 24 ALA D CA 1
ATOM 2888 C C . ALA D 1 24 ? -20.289 22.282 54.590 1.00 29.96 24 ALA D C 1
ATOM 2889 O O . ALA D 1 24 ? -21.100 21.744 53.828 1.00 30.41 24 ALA D O 1
ATOM 2891 N N . GLY D 1 25 ? -20.649 22.887 55.716 1.00 28.77 25 GLY D N 1
ATOM 2892 C CA . GLY D 1 25 ? -22.039 22.926 56.125 1.00 28.39 25 GLY D CA 1
ATOM 2893 C C . GLY D 1 25 ? -23.052 23.452 55.122 1.00 29.31 25 GLY D C 1
ATOM 2894 O O . GLY D 1 25 ? -24.256 23.270 55.310 1.00 29.30 25 GLY D O 1
ATOM 2895 N N . ILE D 1 26 ? -22.586 24.092 54.055 1.00 28.89 26 ILE D N 1
ATOM 2896 C CA . ILE D 1 26 ? -23.500 24.646 53.060 1.00 27.70 26 ILE D CA 1
ATOM 2897 C C . ILE D 1 26 ? -24.080 23.578 52.128 1.00 28.32 26 ILE D C 1
ATOM 2898 O O . ILE D 1 26 ? -25.150 23.756 51.537 1.00 25.36 26 ILE D O 1
ATOM 2903 N N . PHE D 1 27 ? -23.368 22.467 52.000 1.00 29.98 27 PHE D N 1
ATOM 2904 C CA . PHE D 1 27 ? -23.827 21.380 51.155 1.00 31.85 27 PHE D CA 1
ATOM 2905 C C . PHE D 1 27 ? -24.733 20.462 51.963 1.00 32.03 27 PHE D C 1
ATOM 2906 O O . PHE D 1 27 ? -25.323 19.529 51.431 1.00 32.94 27 PHE D O 1
ATOM 2914 N N . GLU D 1 28 ? -24.830 20.731 53.260 1.00 33.72 28 GLU D N 1
ATOM 2915 C CA . GLU D 1 28 ? -25.696 19.952 54.141 1.00 35.88 28 GLU D CA 1
ATOM 2916 C C . GLU D 1 28 ? -26.929 20.800 54.433 1.00 35.14 28 GLU D C 1
ATOM 2917 O O . GLU D 1 28 ? -26.912 22.020 54.259 1.00 34.33 28 GLU D O 1
ATOM 2923 N N . ARG D 1 29 ? -28.000 20.155 54.874 1.00 34.18 29 ARG D N 1
ATOM 2924 C CA . ARG D 1 29 ? -29.238 20.860 55.166 1.00 34.72 29 ARG D CA 1
ATOM 2925 C C . ARG D 1 29 ? -29.055 21.867 56.296 1.00 34.43 29 ARG D C 1
ATOM 2926 O O . ARG D 1 29 ? -28.527 21.537 57.361 1.00 34.50 29 ARG D O 1
ATOM 2934 N N . HIS D 1 30 ? -29.498 23.100 56.062 1.00 32.52 30 HIS D N 1
ATOM 2935 C CA . HIS D 1 30 ? -29.341 24.141 57.062 1.00 32.54 30 HIS D CA 1
ATOM 2936 C C . HIS D 1 30 ? -30.265 25.333 56.872 1.00 32.24 30 HIS D C 1
ATOM 2937 O O . HIS D 1 30 ? -31.090 25.376 55.959 1.00 31.67 30 HIS D O 1
ATOM 2944 N N . LEU D 1 31 ? -30.073 26.315 57.746 1.00 33.28 31 LEU D N 1
ATOM 2945 C CA . LEU D 1 31 ? -30.843 27.544 57.745 1.00 34.93 31 LEU D CA 1
ATOM 2946 C C . LEU D 1 31 ? -29.909 28.766 57.806 1.00 35.29 31 LEU D C 1
ATOM 2947 O O . LEU D 1 31 ? -28.973 28.795 58.612 1.00 35.23 31 LEU D O 1
ATOM 2952 N N . ASP D 1 32 ? -30.150 29.751 56.939 1.00 36.34 32 ASP D N 1
ATOM 2953 C CA . ASP D 1 32 ? -29.366 30.992 56.933 1.00 38.61 32 ASP D CA 1
ATOM 2954 C C . ASP D 1 32 ? -30.105 31.922 57.887 1.00 40.00 32 ASP D C 1
ATOM 2955 O O . ASP D 1 32 ? -31.282 32.226 57.670 1.00 38.85 32 ASP D O 1
ATOM 2960 N N . LYS D 1 33 ? -29.427 32.383 58.935 1.00 42.60 33 LYS D N 1
ATOM 2961 C CA . LYS D 1 33 ? -30.106 33.219 59.919 1.00 46.81 33 LYS D CA 1
ATOM 2962 C C . LYS D 1 33 ? -29.745 34.692 60.009 1.00 48.42 33 LYS D C 1
ATOM 2963 O O . LYS D 1 33 ? -30.618 35.548 59.884 1.00 49.23 33 LYS D O 1
ATOM 2969 N N . GLY D 1 3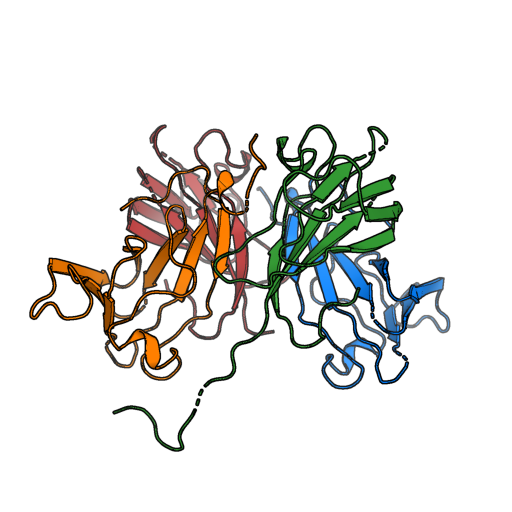4 ? -28.474 34.994 60.243 1.00 50.45 34 GLY D N 1
ATOM 2970 C CA . GLY D 1 34 ? -28.083 36.390 60.374 1.00 54.33 34 GLY D CA 1
ATOM 2971 C C . GLY D 1 34 ? -28.606 36.980 61.680 1.00 56.68 34 GLY D C 1
ATOM 2972 O O . GLY D 1 34 ? -29.398 36.340 62.374 1.00 57.03 34 GLY D O 1
ATOM 2973 N N . THR D 1 35 ? -28.181 38.198 62.016 1.00 58.60 35 THR D N 1
ATOM 2974 C CA . THR D 1 35 ? -28.603 38.858 63.254 1.00 60.19 35 THR D CA 1
ATOM 2975 C C . THR D 1 35 ? -30.118 39.081 63.389 1.00 61.57 35 THR D C 1
ATOM 2976 O O . THR D 1 35 ? -30.656 39.023 64.495 1.00 62.38 35 THR D O 1
ATOM 2980 N N . ARG D 1 36 ? -30.805 39.327 62.278 1.00 62.37 36 ARG D N 1
ATOM 2981 C CA . ARG D 1 36 ? -32.248 39.555 62.316 1.00 63.56 36 ARG D CA 1
ATOM 2982 C C . ARG D 1 36 ? -33.016 38.550 61.456 1.00 63.49 36 ARG D C 1
ATOM 2983 O O . ARG D 1 36 ? -32.508 38.070 60.443 1.00 63.43 36 ARG D O 1
ATOM 2991 N N . PRO D 1 37 ? -34.253 38.212 61.854 1.00 62.48 37 PRO D N 1
ATOM 2992 C CA . PRO D 1 37 ? -35.005 37.261 61.034 1.00 61.57 37 PRO D CA 1
ATOM 2993 C C . PRO D 1 37 ? -35.433 37.952 59.734 1.00 60.46 37 PRO D C 1
ATOM 2994 O O . PRO D 1 37 ? -35.464 39.183 59.662 1.00 60.81 37 PRO D O 1
ATOM 2998 N N . GLY D 1 38 ? -35.730 37.160 58.706 1.00 58.04 38 GLY D N 1
ATOM 2999 C CA . GLY D 1 38 ? -36.159 37.722 57.436 1.00 55.27 38 GLY D CA 1
ATOM 3000 C C . GLY D 1 38 ? -35.072 37.972 56.401 1.00 53.81 38 GLY D C 1
ATOM 3001 O O . GLY D 1 38 ? -35.372 38.467 55.311 1.00 54.25 38 GLY D O 1
ATOM 3002 N N . VAL D 1 39 ? -33.821 37.636 56.721 1.00 50.41 39 VAL D N 1
ATOM 3003 C CA . VAL D 1 39 ? -32.706 37.843 55.796 1.00 46.94 39 VAL D CA 1
ATOM 3004 C C . VAL D 1 39 ? -32.879 37.058 54.499 1.00 44.78 39 VAL D C 1
ATOM 3005 O O . VAL D 1 39 ? -33.397 35.940 54.497 1.00 45.30 39 VAL D O 1
ATOM 3009 N N . TYR D 1 40 ? -32.424 37.652 53.401 1.00 41.31 40 TYR D N 1
ATOM 3010 C CA . TYR D 1 40 ? -32.527 37.043 52.077 1.00 38.14 40 TYR D CA 1
ATOM 3011 C C . TYR D 1 40 ? -31.169 36.695 51.469 1.00 35.09 40 TYR D C 1
ATOM 3012 O O . TYR D 1 40 ? -30.313 37.568 51.309 1.00 35.99 40 TYR D O 1
ATOM 3021 N N . PRO D 1 41 ? -30.939 35.413 51.146 1.00 31.54 41 PRO D N 1
ATOM 3022 C CA . PRO D 1 41 ? -29.639 35.094 50.544 1.00 27.99 41 PRO D CA 1
ATOM 3023 C C . PRO D 1 41 ? -29.825 35.127 49.027 1.00 25.73 41 PRO D C 1
ATOM 3024 O O . PRO D 1 41 ? -30.878 34.721 48.519 1.00 23.45 41 PRO D O 1
ATOM 3028 N N . ARG D 1 42 ? -28.826 35.623 48.309 1.00 23.75 42 ARG D N 1
ATOM 3029 C CA . ARG D 1 42 ? -28.909 35.656 46.854 1.00 22.19 42 ARG D CA 1
ATOM 3030 C C . ARG D 1 42 ? -27.658 34.991 46.281 1.00 20.61 42 ARG D C 1
ATOM 3031 O O . ARG D 1 42 ? -26.575 35.580 46.282 1.00 20.99 42 ARG D O 1
A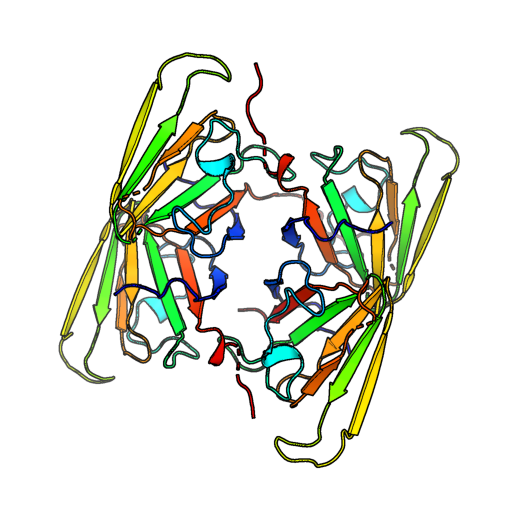TOM 3039 N N . LEU D 1 43 ? -27.806 33.762 45.794 1.00 19.82 43 LEU D N 1
ATOM 3040 C CA . LEU D 1 43 ? -26.671 33.028 45.237 1.00 17.96 43 LEU D CA 1
ATOM 3041 C C . LEU D 1 43 ? -26.569 33.210 43.728 1.00 17.30 43 LEU D C 1
ATOM 3042 O O . LEU D 1 43 ? -27.526 32.948 42.988 1.00 18.35 43 LEU D O 1
ATOM 3047 N N . SER D 1 44 ? -25.409 33.665 43.271 1.00 16.45 44 SER D N 1
ATOM 3048 C CA . SER D 1 44 ? -25.204 33.871 41.848 1.00 18.26 44 SER D CA 1
ATOM 3049 C C . SER D 1 44 ? -24.055 32.989 41.365 1.00 16.76 44 SER D C 1
ATOM 3050 O O . SER D 1 44 ? -22.994 32.935 41.979 1.00 15.74 44 SER D O 1
ATOM 3053 N N . VAL D 1 45 ? -24.285 32.279 40.270 1.00 16.78 45 VAL D N 1
ATOM 3054 C CA . VAL D 1 45 ? -23.286 31.373 39.728 1.00 17.82 45 VAL D CA 1
ATOM 3055 C C . VAL D 1 45 ? -22.437 32.046 38.676 1.00 18.78 45 VAL D C 1
ATOM 3056 O O . VAL D 1 45 ? -22.948 32.467 37.638 1.00 21.78 45 VAL D O 1
ATOM 3068 N N . HIS D 1 47 ? -19.715 30.498 37.315 1.00 23.33 47 HIS D N 1
ATOM 3069 C CA . HIS D 1 47 ? -19.269 29.426 36.417 1.00 24.20 47 HIS D CA 1
ATOM 3070 C C . HIS D 1 47 ? -19.808 28.048 36.838 1.00 22.60 47 HIS D C 1
ATOM 3071 O O . HIS D 1 47 ? -19.884 27.730 38.028 1.00 20.49 47 HIS D O 1
ATOM 3078 N N . GLY D 1 48 ? -20.160 27.225 35.855 1.00 23.02 48 GLY D N 1
ATOM 3079 C CA . GLY D 1 48 ? -20.690 25.903 36.158 1.00 22.81 48 GLY D CA 1
ATOM 3080 C C . GLY D 1 48 ? -22.150 26.013 36.566 1.00 23.11 48 GLY D C 1
ATOM 3081 O O . GLY D 1 48 ? -22.904 26.755 35.937 1.00 23.89 48 GLY D O 1
ATOM 3082 N N . ALA D 1 49 ? -22.563 25.299 37.609 1.00 21.86 49 ALA D N 1
ATOM 3083 C CA . ALA D 1 49 ? -23.956 25.359 38.040 1.00 21.24 49 ALA D CA 1
ATOM 3084 C C . ALA D 1 49 ? -24.157 24.904 39.479 1.00 20.19 49 ALA D C 1
ATOM 3085 O O . ALA D 1 49 ? -23.445 24.032 39.980 1.00 19.18 49 ALA D O 1
ATOM 3087 N N . VAL D 1 50 ? -25.136 25.514 40.139 1.00 18.69 50 VAL D N 1
ATOM 3088 C CA . VAL D 1 50 ? -25.457 25.181 41.518 1.00 17.80 50 VAL D CA 1
ATOM 3089 C C . VAL D 1 50 ? -26.938 24.861 41.616 1.00 20.52 50 VAL D C 1
ATOM 3090 O O . VAL D 1 50 ? -27.766 25.500 40.969 1.00 20.83 50 VAL D O 1
ATOM 3094 N N . LYS D 1 51 ? -27.274 23.868 42.425 1.00 23.08 51 LYS D N 1
ATOM 3095 C CA . LYS D 1 51 ? -28.664 23.494 42.590 1.00 24.38 51 LYS D CA 1
ATOM 3096 C C . LYS D 1 51 ? -29.087 23.750 44.023 1.00 25.24 51 LYS D C 1
ATOM 3097 O O . LYS D 1 51 ? -28.353 23.436 44.956 1.00 25.29 51 LYS D O 1
ATOM 3103 N N . TYR D 1 52 ? -30.263 24.343 44.188 1.00 25.45 52 TYR D N 1
ATOM 3104 C CA . TYR D 1 52 ? -30.814 24.620 45.500 1.00 26.12 52 TYR D CA 1
ATOM 3105 C C . TYR D 1 52 ? -31.861 23.539 45.802 1.00 25.90 52 TYR D C 1
ATOM 3106 O O . TYR D 1 52 ? -32.688 23.199 44.953 1.00 25.30 52 TYR D O 1
ATOM 3115 N N . LEU D 1 53 ? -31.793 22.977 47.001 1.00 25.92 53 LEU D N 1
ATOM 3116 C CA . LEU D 1 53 ? -32.748 21.959 47.412 1.00 25.69 53 LEU D CA 1
ATOM 3117 C C . LEU D 1 53 ? -33.400 22.474 48.679 1.00 24.28 53 LEU D C 1
ATOM 3118 O O . LEU D 1 53 ? -32.758 22.557 49.727 1.00 25.63 53 LEU D O 1
ATOM 3123 N N . GLY D 1 54 ? -34.660 22.875 48.557 1.00 23.15 54 GLY D N 1
ATOM 3124 C CA . GLY D 1 54 ? -35.390 23.379 49.703 1.00 22.85 54 GLY D CA 1
ATOM 3125 C C . GLY D 1 54 ? -36.278 22.293 50.284 1.00 23.37 54 GLY D C 1
ATOM 3126 O O . GLY D 1 54 ? -36.786 21.422 49.563 1.00 23.54 54 GLY D O 1
ATOM 3127 N N . TYR D 1 55 ? -36.479 22.341 51.593 1.00 23.62 55 TYR D N 1
ATOM 3128 C CA . TYR D 1 55 ? -37.301 21.338 52.252 1.00 24.44 55 TYR D CA 1
ATOM 3129 C C . TYR D 1 55 ? -38.465 21.931 53.038 1.00 26.36 55 TYR D C 1
ATOM 3130 O O . TYR D 1 55 ? -38.412 23.082 53.487 1.00 26.35 55 TYR D O 1
ATOM 3139 N N . ALA D 1 56 ? -39.514 21.127 53.200 1.00 26.25 56 ALA D N 1
ATOM 3140 C CA . ALA D 1 56 ? -40.714 21.540 53.921 1.00 26.82 56 ALA D CA 1
ATOM 3141 C C . ALA D 1 56 ? -40.382 21.861 55.375 1.00 27.05 56 ALA D C 1
ATOM 3142 O O . ALA D 1 56 ? -40.974 22.761 55.966 1.00 27.82 56 ALA D O 1
ATOM 3144 N N . ASP D 1 57 ? -39.440 21.124 55.953 1.00 27.90 57 ASP D N 1
ATOM 3145 C CA . ASP D 1 57 ? -39.024 21.368 57.329 1.00 29.51 57 ASP D CA 1
ATOM 3146 C C . ASP D 1 57 ? -37.674 20.715 57.584 1.00 30.25 57 ASP D C 1
ATOM 3147 O O . ASP D 1 57 ? -37.092 20.105 56.689 1.00 29.12 57 ASP D O 1
ATOM 3152 N N . GLU D 1 58 ? -37.180 20.836 58.809 1.00 30.99 58 GLU D N 1
ATOM 3153 C CA . GLU D 1 58 ? -35.872 20.301 59.160 1.00 31.84 58 GLU D CA 1
ATOM 3154 C C . GLU D 1 58 ? -35.672 18.816 58.876 1.00 32.24 58 GLU D C 1
ATOM 3155 O O . GLU D 1 58 ? -34.556 18.378 58.574 1.00 30.78 58 GLU D O 1
ATOM 3161 N N . HIS D 1 59 ? -36.747 18.041 58.952 1.00 33.09 59 HIS D N 1
ATOM 3162 C CA . HIS D 1 59 ? -36.627 16.604 58.755 1.00 33.93 59 HIS D CA 1
ATOM 3163 C C . HIS D 1 59 ? -37.319 15.972 57.552 1.00 33.16 59 HIS D C 1
ATOM 3164 O O . HIS D 1 59 ? -37.393 14.745 57.465 1.00 33.87 59 HIS D O 1
ATOM 3171 N N . SER D 1 60 ? -37.831 16.782 56.631 1.00 31.14 60 SER D N 1
ATOM 3172 C CA . SER D 1 60 ? -38.489 16.222 55.456 1.00 30.28 60 SER D CA 1
ATOM 3173 C C . SER D 1 60 ? -37.516 15.241 54.814 1.00 28.58 60 SER D C 1
ATOM 3174 O O . SER D 1 60 ? -36.313 15.490 54.773 1.00 27.89 60 SER D O 1
ATOM 3177 N N . ALA D 1 61 ? -38.032 14.125 54.318 1.00 26.17 61 ALA D N 1
ATOM 3178 C CA . ALA D 1 61 ? -37.186 13.114 53.703 1.00 23.85 61 ALA D CA 1
ATOM 3179 C C . ALA D 1 61 ? -36.752 13.554 52.315 1.00 24.60 61 ALA D C 1
ATOM 3180 O O . ALA D 1 61 ? -35.652 13.241 51.852 1.00 22.17 61 ALA D O 1
ATOM 3182 N N . GLU D 1 62 ? -37.635 14.284 51.648 1.00 24.51 62 GLU D N 1
ATOM 3183 C CA . GLU D 1 62 ? -37.358 14.756 50.305 1.00 24.31 62 GLU D CA 1
ATOM 3184 C C . GLU D 1 62 ? -37.687 16.234 50.191 1.00 24.59 62 GLU D C 1
ATOM 3185 O O . GLU D 1 62 ? -38.545 16.751 50.913 1.00 23.14 62 GLU D O 1
ATOM 3191 N N . PRO D 1 63 ? -37.006 16.940 49.280 1.00 24.77 63 PRO D N 1
ATOM 3192 C CA . PRO D 1 63 ? -37.227 18.373 49.072 1.00 24.67 63 PRO D CA 1
ATOM 3193 C C . PRO D 1 63 ? -38.506 18.683 48.305 1.00 25.53 63 PRO D C 1
ATOM 3194 O O . PRO D 1 63 ? -38.918 17.914 47.440 1.00 27.76 63 PRO D O 1
ATOM 3198 N N . ASP D 1 64 ? -39.137 19.809 48.633 1.00 25.01 64 ASP D N 1
ATOM 3199 C CA . ASP D 1 64 ? -40.366 20.234 47.964 1.00 25.89 64 ASP D CA 1
ATOM 3200 C C . ASP D 1 64 ? -40.067 21.323 46.930 1.00 26.17 64 ASP D C 1
ATOM 3201 O O . ASP D 1 64 ? -40.954 21.764 46.198 1.00 26.15 64 ASP D O 1
ATOM 3206 N N . GLN D 1 65 ? -38.816 21.766 46.893 1.00 26.22 65 GLN D N 1
ATOM 3207 C CA . GLN D 1 65 ? -38.402 22.790 45.942 1.00 27.63 65 GLN D CA 1
ATOM 3208 C C . GLN D 1 65 ? -37.002 22.537 45.393 1.00 26.68 65 GLN D C 1
ATOM 3209 O O . GLN D 1 65 ? -36.079 22.213 46.147 1.00 27.60 65 GLN D O 1
ATOM 3215 N N . VAL D 1 66 ? -36.864 22.685 44.077 1.00 25.11 66 VAL D N 1
ATOM 3216 C CA . VAL D 1 66 ? -35.589 22.491 43.388 1.00 24.91 66 VAL D CA 1
ATOM 3217 C C . VAL D 1 66 ? -35.361 23.595 42.353 1.00 24.99 66 VAL D C 1
ATOM 3218 O O . VAL D 1 66 ? -36.238 23.895 41.540 1.00 25.62 66 VAL D O 1
ATOM 3222 N N . ILE D 1 67 ? -34.184 24.206 42.393 1.00 24.70 67 ILE D N 1
ATOM 3223 C CA . ILE D 1 67 ? -33.855 25.240 41.435 1.00 24.66 67 ILE D CA 1
ATOM 3224 C C . ILE D 1 67 ? -32.430 25.058 40.950 1.00 25.24 67 ILE D C 1
ATOM 3225 O O . ILE D 1 67 ? -31.507 24.944 41.749 1.00 26.65 67 ILE D O 1
ATOM 3230 N N . LEU D 1 68 ? -32.257 25.010 39.636 1.00 26.06 68 LEU D N 1
ATOM 3231 C CA . LEU D 1 68 ? -30.931 24.880 39.047 1.00 26.37 68 LEU D CA 1
ATOM 3232 C C . LEU D 1 68 ? -30.507 26.298 38.657 1.00 26.29 68 LEU D C 1
ATOM 3233 O O . LEU D 1 68 ? -31.235 26.997 37.944 1.00 26.24 68 LEU D O 1
ATOM 3238 N N . ILE D 1 69 ? -29.344 26.722 39.145 1.00 24.59 69 ILE D N 1
ATOM 3239 C CA . ILE D 1 69 ? -28.832 28.062 38.875 1.00 23.42 69 ILE D CA 1
ATOM 3240 C C . ILE D 1 69 ? -27.589 27.927 38.009 1.00 24.77 69 ILE D C 1
ATOM 3241 O O . ILE D 1 69 ? -26.581 27.350 38.440 1.00 24.80 69 ILE D O 1
ATOM 3246 N N . GLU D 1 70 ? -27.653 28.453 36.791 1.00 23.98 70 GLU D N 1
ATOM 3247 C CA . GLU D 1 70 ? -26.506 28.373 35.900 1.00 26.81 70 GLU D CA 1
ATOM 3248 C C . GLU D 1 70 ? -25.758 29.693 35.794 1.00 24.70 70 GLU D C 1
ATOM 3249 O O . GLU D 1 70 ? -26.287 30.748 36.141 1.00 22.65 70 GLU D O 1
ATOM 3255 N N . ALA D 1 71 ? -24.519 29.615 35.318 1.00 22.52 71 ALA D N 1
ATOM 3256 C CA . ALA D 1 71 ? -23.674 30.794 35.159 1.00 23.29 71 ALA D CA 1
ATOM 3257 C C . ALA D 1 71 ? -24.416 31.939 34.479 1.00 21.88 71 ALA D C 1
ATOM 3258 O O . ALA D 1 71 ? -25.031 31.753 33.427 1.00 19.44 71 ALA D O 1
ATOM 3260 N N . GLY D 1 72 ? -24.334 33.123 35.082 1.00 20.71 72 GLY D N 1
ATOM 3261 C CA . GLY D 1 72 ? -25.006 34.285 34.535 1.00 19.57 72 GLY D CA 1
ATOM 3262 C C . GLY D 1 72 ? -26.367 34.472 35.182 1.00 19.40 72 GLY D C 1
ATOM 3263 O O . GLY D 1 72 ? -27.108 35.388 34.816 1.00 20.32 72 GLY D O 1
ATOM 3264 N N . GLN D 1 73 ? -26.682 33.617 36.155 1.00 18.46 73 GLN D N 1
ATOM 3265 C CA . GLN D 1 73 ? -27.962 33.671 36.862 1.00 18.99 73 GLN D CA 1
ATOM 3266 C C . GLN D 1 73 ? -27.803 33.662 38.373 1.00 17.92 73 GLN D C 1
ATOM 3267 O O . GLN D 1 73 ? -26.751 33.293 38.904 1.00 16.32 73 GLN D O 1
ATOM 3273 N N . PHE D 1 74 ? -28.860 34.067 39.066 1.00 18.09 74 PHE D N 1
ATOM 3274 C CA . PHE D 1 74 ? -28.848 34.050 40.520 1.00 18.64 74 PHE D CA 1
ATOM 3275 C C . PHE D 1 74 ? -30.234 33.627 40.981 1.00 18.89 74 PHE D C 1
ATOM 3276 O O . PHE D 1 74 ? -31.175 33.621 40.198 1.00 16.60 74 PHE D O 1
ATOM 3284 N N . ALA D 1 75 ? -30.354 33.243 42.242 1.00 20.21 75 ALA D N 1
ATOM 3285 C CA . ALA D 1 75 ? -31.648 32.851 42.774 1.00 20.60 75 ALA D CA 1
ATOM 3286 C C . ALA D 1 75 ? -31.731 33.349 44.197 1.00 21.89 75 ALA D C 1
ATOM 3287 O O . ALA D 1 75 ? -30.753 33.300 44.943 1.00 22.25 75 ALA D O 1
ATOM 3289 N N . VAL D 1 76 ? -32.904 33.845 44.561 1.00 23.06 76 VAL D N 1
ATOM 3290 C CA . VAL D 1 76 ? -33.146 34.339 45.906 1.00 25.24 76 VAL D CA 1
ATOM 3291 C C . VAL D 1 76 ? -33.685 33.125 46.672 1.00 25.69 76 VAL D C 1
ATOM 3292 O O . VAL D 1 76 ? -34.612 32.450 46.200 1.00 25.84 76 VAL D O 1
ATOM 3296 N N . PHE D 1 77 ? -33.098 32.835 47.829 1.00 25.32 77 PHE D N 1
ATOM 3297 C CA . PHE D 1 77 ? -33.538 31.694 48.641 1.00 26.20 77 PHE D CA 1
ATOM 3298 C C . PHE D 1 77 ? -34.628 32.086 49.639 1.00 27.11 77 PHE D C 1
ATOM 3299 O O . PHE D 1 77 ? -34.495 33.084 50.356 1.00 26.02 77 PHE D O 1
ATOM 3307 N N . PRO D 1 78 ? -35.711 31.292 49.717 1.00 28.76 78 PRO D N 1
ATOM 3308 C CA . PRO D 1 78 ? -36.784 31.617 50.661 1.00 28.67 78 PRO D CA 1
ATOM 3309 C C . PRO D 1 78 ? -36.229 31.617 52.082 1.00 29.99 78 PRO D C 1
ATOM 3310 O O . PRO D 1 78 ? -35.644 30.630 52.535 1.00 29.31 78 PRO D O 1
ATOM 3314 N N . PRO D 1 79 ? -36.409 32.731 52.805 1.00 31.92 79 PRO D N 1
ATOM 3315 C CA . PRO D 1 79 ? -35.929 32.886 54.183 1.00 33.73 79 PRO D CA 1
ATOM 3316 C C . PRO D 1 79 ? -36.625 31.958 55.172 1.00 35.23 79 PRO D C 1
ATOM 3317 O O . PRO D 1 79 ? -37.820 31.680 55.044 1.00 36.09 79 PRO D O 1
ATOM 3321 N N . GLU D 1 80 ? -35.874 31.483 56.157 1.00 36.69 80 GLU D N 1
ATOM 3322 C CA . GLU D 1 80 ? -36.432 30.611 57.186 1.00 39.43 80 GLU D CA 1
ATOM 3323 C C . GLU D 1 80 ? -36.819 29.227 56.672 1.00 37.99 80 GLU D C 1
ATOM 3324 O O . GLU D 1 80 ? -37.456 28.457 57.391 1.00 39.81 80 GLU D O 1
ATOM 3330 N N . LYS D 1 81 ? -36.447 28.909 55.435 1.00 35.31 81 LYS D N 1
ATOM 3331 C CA . LYS D 1 81 ? -36.764 27.604 54.864 1.00 32.31 81 LYS D CA 1
ATOM 3332 C C . LYS D 1 81 ? -35.494 26.754 54.785 1.00 31.12 81 LYS D C 1
ATOM 3333 O O . LYS D 1 81 ? -34.490 27.191 54.223 1.00 29.84 81 LYS D O 1
ATOM 3339 N N . TRP D 1 82 ? -35.529 25.554 55.363 1.00 28.12 82 TRP D N 1
ATOM 3340 C CA . TRP D 1 82 ? -34.355 24.685 55.338 1.00 27.52 82 TRP D CA 1
ATOM 3341 C C . TRP D 1 82 ? -33.989 24.304 53.912 1.00 26.38 82 TRP D C 1
ATOM 3342 O O . TRP D 1 82 ? -34.869 24.091 53.073 1.00 26.21 82 TRP D O 1
ATOM 3353 N N . HIS D 1 83 ? -32.686 24.212 53.652 1.00 24.26 83 HIS D N 1
ATOM 3354 C CA . HIS D 1 83 ? -32.176 23.883 52.322 1.00 22.43 83 HIS D CA 1
ATOM 3355 C C . HIS D 1 83 ? -30.684 23.561 52.377 1.00 21.43 83 HIS D C 1
ATOM 3356 O O . HIS D 1 83 ? -30.039 23.642 53.427 1.00 19.11 83 HIS D O 1
ATOM 3363 N N . ASN D 1 84 ? -30.151 23.206 51.216 1.00 20.79 84 ASN D N 1
ATOM 3364 C CA . ASN D 1 84 ? -28.745 22.905 51.054 1.00 21.45 84 ASN D CA 1
ATOM 3365 C C . ASN D 1 84 ? -28.490 23.055 49.559 1.00 22.02 84 ASN D C 1
ATOM 3366 O O . ASN D 1 84 ? -29.424 22.969 48.751 1.00 23.10 84 ASN D O 1
ATOM 3371 N N . ILE D 1 85 ? -27.246 23.320 49.183 1.00 20.26 85 ILE D N 1
ATOM 3372 C CA . ILE D 1 85 ? -26.940 23.462 47.776 1.00 20.81 85 ILE D CA 1
ATOM 3373 C C . ILE D 1 85 ? -26.014 22.342 47.343 1.00 22.12 85 ILE D C 1
ATOM 3374 O O . ILE D 1 85 ? -25.436 21.640 48.173 1.00 21.84 85 ILE D O 1
ATOM 3379 N N . GLU D 1 86 ? -25.881 22.186 46.033 1.00 24.05 86 GLU D N 1
ATOM 3380 C CA . GLU D 1 86 ? -25.054 21.152 45.443 1.00 25.28 86 GLU D CA 1
ATOM 3381 C C . GLU D 1 86 ? -24.379 21.784 44.228 1.00 25.33 86 GLU D C 1
ATOM 3382 O O . GLU D 1 86 ? -25.066 22.325 43.361 1.00 25.01 86 GLU D O 1
ATOM 3388 N N . ALA D 1 87 ? -23.050 21.747 44.171 1.00 26.17 87 ALA D N 1
ATOM 3389 C CA . ALA D 1 87 ? -22.324 22.296 43.021 1.00 30.20 87 ALA D CA 1
ATOM 3390 C C . ALA D 1 87 ? -22.357 21.196 41.963 1.00 32.33 87 ALA D C 1
ATOM 3391 O O . ALA D 1 87 ? -22.077 20.036 42.272 1.00 33.57 87 ALA D O 1
ATOM 3401 N N . THR D 1 89 ? -20.415 20.796 39.233 1.00 39.23 89 THR D N 1
ATOM 3402 C CA . THR D 1 89 ? -19.130 20.424 38.628 1.00 38.21 89 THR D CA 1
ATOM 3403 C C . THR D 1 89 ? -17.979 20.812 39.554 1.00 38.69 89 THR D C 1
ATOM 3404 O O . THR D 1 89 ? -18.197 21.402 40.614 1.00 38.02 89 THR D O 1
ATOM 3408 N N . ASP D 1 90 ? -16.755 20.466 39.170 1.00 37.87 90 ASP D N 1
ATOM 3409 C CA . ASP D 1 90 ? -15.606 20.825 39.990 1.00 38.66 90 ASP D CA 1
ATOM 3410 C C . ASP D 1 90 ? -15.187 22.234 39.602 1.00 37.62 90 ASP D C 1
ATOM 3411 O O . ASP D 1 90 ? -14.628 22.975 40.411 1.00 38.07 90 ASP D O 1
ATOM 3416 N N . ASP D 1 91 ? -15.482 22.600 38.360 1.00 36.14 91 ASP D N 1
ATOM 3417 C CA . ASP D 1 91 ? -15.137 23.916 37.845 1.00 35.65 91 ASP D CA 1
ATOM 3418 C C . ASP D 1 91 ? -16.104 24.982 38.332 1.00 32.09 91 ASP D C 1
ATOM 3419 O O . ASP D 1 91 ? -15.846 26.173 38.180 1.00 30.60 91 ASP D O 1
ATOM 3424 N N . THR D 1 92 ? -17.209 24.547 38.926 1.00 28.14 92 THR D N 1
ATOM 3425 C CA . THR D 1 92 ? -18.225 25.463 39.416 1.00 24.16 92 THR D CA 1
ATOM 3426 C C . THR D 1 92 ? -17.781 26.343 40.571 1.00 23.91 92 THR D C 1
ATOM 3427 O O . THR D 1 92 ? -17.097 25.899 41.496 1.00 24.09 92 THR D O 1
ATOM 3431 N N . TYR D 1 93 ? -18.145 27.616 40.495 1.00 21.55 93 TYR D N 1
ATOM 3432 C CA . TYR D 1 93 ? -17.861 28.524 41.589 1.00 20.80 93 TYR D CA 1
ATOM 3433 C C . TYR D 1 93 ? -18.917 29.620 41.613 1.00 20.71 93 TYR D C 1
ATOM 3434 O O . TYR D 1 93 ? -19.432 30.045 40.569 1.00 20.13 93 TYR D O 1
ATOM 3443 N N . PHE D 1 94 ? -19.263 30.037 42.827 1.00 20.76 94 PHE D N 1
ATOM 3444 C CA . PHE D 1 94 ? -20.315 31.017 43.053 1.00 18.80 94 PHE D CA 1
ATOM 3445 C C . PHE D 1 94 ? -19.977 31.849 44.279 1.00 19.24 94 PHE D C 1
ATOM 3446 O O . PHE D 1 94 ? -18.937 31.661 44.904 1.00 19.84 94 PHE D O 1
ATOM 3454 N N . ASN D 1 95 ? -20.878 32.764 44.620 1.00 18.92 95 ASN D N 1
ATOM 3455 C CA . ASN D 1 95 ? -20.723 33.611 45.791 1.00 19.56 95 ASN D CA 1
ATOM 3456 C C . ASN D 1 95 ? -22.127 34.000 46.247 1.00 20.79 95 ASN D C 1
ATOM 3457 O O . ASN D 1 95 ? -23.082 33.978 45.461 1.00 20.21 95 ASN D O 1
ATOM 3462 N N . ILE D 1 96 ? -22.253 34.347 47.519 1.00 21.13 96 ILE D N 1
ATOM 3463 C CA . ILE D 1 96 ? -23.545 34.716 48.062 1.00 22.90 96 ILE D CA 1
ATOM 3464 C C . ILE D 1 96 ? -23.558 36.133 48.614 1.00 23.46 96 ILE D C 1
ATOM 3465 O O . ILE D 1 96 ? -22.592 36.581 49.243 1.00 23.88 96 ILE D O 1
ATOM 3470 N N . ASP D 1 97 ? -24.654 36.835 48.343 1.00 23.49 97 ASP D N 1
ATOM 3471 C CA . ASP D 1 97 ? -24.853 38.187 48.844 1.00 24.95 97 ASP D CA 1
ATOM 3472 C C . ASP D 1 97 ? -26.082 38.131 49.744 1.00 24.81 97 ASP D C 1
ATOM 3473 O O . ASP D 1 97 ? -27.055 37.436 49.435 1.00 24.89 97 ASP D O 1
ATOM 3478 N N . PHE D 1 98 ? -26.030 38.839 50.867 1.00 24.49 98 PHE D N 1
ATOM 3479 C CA . PHE D 1 98 ? -27.154 38.836 51.796 1.00 26.19 98 PHE D CA 1
ATOM 3480 C C . PHE D 1 98 ? -27.786 40.225 51.940 1.00 28.96 98 PHE D C 1
ATOM 3481 O O . PHE D 1 98 ? -27.082 41.231 52.075 1.00 27.49 98 PHE D O 1
ATOM 3489 N N . PHE D 1 99 ? -29.117 40.264 51.915 1.00 31.97 99 PHE D N 1
ATOM 3490 C CA . PHE D 1 99 ? -29.867 41.512 52.015 1.00 37.04 99 PHE D CA 1
ATOM 3491 C C . PHE D 1 99 ? -30.872 41.492 53.165 1.00 39.99 99 PHE D C 1
ATOM 3492 O O . PHE D 1 99 ? -31.550 40.489 53.391 1.00 40.46 99 PHE D O 1
ATOM 3500 N N . VAL D 1 100 ? -30.972 42.616 53.873 1.00 42.86 100 VAL D N 1
ATOM 3501 C CA . VAL D 1 100 ? -31.872 42.742 55.020 1.00 47.35 100 VAL D CA 1
ATOM 3502 C C . VAL D 1 100 ? -32.806 43.946 54.920 1.00 48.05 100 VAL D C 1
ATOM 3503 O O . VAL D 1 100 ? -32.482 44.937 54.268 1.00 48.27 100 VAL D O 1
ATOM 3507 N N . ALA D 1 101 ? -33.961 43.850 55.577 1.00 49.48 101 ALA D N 1
ATOM 3508 C CA . ALA D 1 101 ? -34.952 44.927 55.577 1.00 50.11 101 ALA D CA 1
ATOM 3509 C C . ALA D 1 101 ? -34.341 46.251 56.065 1.00 51.28 101 ALA D C 1
ATOM 3510 O O . ALA D 1 101 ? -33.454 46.257 56.922 1.00 49.17 101 ALA D O 1
ATOM 3512 N N . PRO D 1 102 ? -34.820 47.395 55.533 1.00 53.38 102 PRO D N 1
ATOM 3513 C CA . PRO D 1 102 ? -34.271 48.687 55.955 1.00 55.37 102 PRO D CA 1
ATOM 3514 C C . PRO D 1 102 ? -34.246 48.888 57.467 1.00 57.66 102 PRO D C 1
ATOM 3515 O O . PRO D 1 102 ? -35.270 48.797 58.146 1.00 56.38 102 PRO D O 1
ATOM 3519 N N . GLU D 1 103 ? -33.045 49.159 57.970 1.00 60.40 103 GLU D N 1
ATOM 3520 C CA . GLU D 1 103 ? -32.793 49.372 59.391 1.00 63.20 103 GLU D CA 1
ATOM 3521 C C . GLU D 1 103 ? -33.881 50.174 60.105 1.00 63.36 103 GLU D C 1
ATOM 3522 O O . GLU D 1 103 ? -34.076 50.029 61.312 1.00 62.95 103 GLU D O 1
#

Solvent-accessible surface area: 20108 Å² total

Organism: Escherichia coli (strain K12) (NCBI:txid83333)

Radius of gyration: 22.65 Å; Cα contacts (8 Å, |Δi|>4): 1056; chains: 4; bounding box: 56×56×74 Å

Foldseek 3Di:
DDQDPQWAWDDKFDKDFCPRDDVCQQPWDAPVPFDPFKKKKKAKAFKKKKFWCPDDDDPGGPDIDIHHHVGMDIDDTPTIIHMDTPRPMIMMMIMIGDPCVCDDD/DDQDPQWAWDDKFPKDFPPRDDPVQQDWDADPPFDPFKKKKKAWAFKKKKFWPPDDDDPGTPDIDIHHHPGMDIDDTRTIIHMDGPRPMIIMMIMIGHPCVCDDDDD/DDDPPQWAWDDKFDKDFCPRDDVCQQPKDADCDPDFDKKKKKAKAFKKKKFWPPDDDDDGGPDIDIHHHPGMDIDGHPTIIHMDGPRPMIIMMIIIGHDDDDDDPDDDD/DDDDPQWDWDDKFDKDFCPRDDVCQQPKDADDPPHFPKKKKKAWAFKKKKFWCPDPDDPGGPDIDIHHHPGIDIDDHPTIIHMDTPRPMIIMMIMIGHDD

Sequence (421 aa):
LQIPQNYIHTRSTPFWNKQTAPAGIFERHLDKGTRPGVYPRLSVHGAVKYLGYADEHSAEPDQVILIEAGQFAVFPPEKWHNIEATDDTYFNIDFFVAPEVLEGALQIPQNYIHTRSTPFWNKQTAPAGIFERHLDKGTRPGVYPRLSVHGAVKYLGYADEHSAEPDQVILIEAGQFAVFPPEKWHNIEATDDTYFNIDFFVAPEVLEGAQQLQIPQNYIHTRSTPFWNKQTAPAGIFERHLDKGTRPGVYPRLSVHGAVKYLGYADEHSAEPDQVILIEAGQFAVFPPEKWHNIEATDDTYFNIDFFVAPEVLEGAQQRKLQIPQNYIHTRSTPFWNKQTAPAGIFERHLDKGTRPGVYPRLSVHGAVKYLGYADEHSAEPDQVILIEAGQFAVFPPEKWHNIEATDDTYFNIDFFVAPE

B-factor: mean 29.23, std 10.95, range [6.37, 98.66]